Protein AF-A0A0N9E205-F1 (afdb_monomer)

Organism: Bacillus thuringiensis (NCBI:txid1428)

Secondary structure (DSSP, 8-state):
---------------------TTS--HHHHHHHHHHHHHH--SSSHHHHHHHIIIIITT--HHHHHHHHHHHHHHHT-PPPHHHHHHHHHHHHHHHHHHHHHHHHHHHHHHSTT-HHHHHHHHHHHHHHHHHHHHHGGGGS-TT-TTTTHHHHHHHHHHHHHHHHHHHHHHHHHT--HHHHHHHHHHHHHHHHHHHHHHHHHHHHHHHHT--SSHHHHHHHHHHHHHHIIIIIHHHTTGGGG-TTT--S-EE-----EEEE-HHHHT-SS--TT-HHHHHHTSPPS---EEEEEEEEEEEEETTEEEEEEEEEEEEEGGG-S--EEPPPEE---BSEEEEEEE--TT-EEEEEEEEEEE--SS--BTTB-EEEEEEEEEEEEP-SSS-PPPEEES---SEEGGGTS--S-TTS-HHHH-SEEEEEEEEEEPPTT-SEEEEEEEEEEEETTS-SS----TTSEE---GGG-S---TT-------SSS--

Sequence (488 aa):
QCVPYNCLSNPEVEVLGGERIETGYTPIDISLSLTQFLLSEFVPGAGFVLGLVDIIWGIFGPSQWDAFLVQIEQLINQRIEEFARNQAISRLEGLSNLYQIYAESFREWEADPTNPALREEMRIQFNDMNSALTTAIPLFAVQNYQVPLLSVYVQAANLHLSVLRDVSVFGQRWGFDAATINSRYNDLTRLIGNYTDYAVRWYNTGLERVWGPDSRDWVRYNQFRRELTLTVLDIVALFSNYDSRRYPIRTVSQLTREIYTNPVLENFDGSFRGMAQRIEQNIRQPHLMDILNSITIYTDVHRGFNYWSGHQITASPVGFSGPEFAFPLFGNAGNAAPPVLVSLTGLGIFRTLSSPLYRRIILGSGPNNQELFVLDGTEFSFASLTTNLPSTIYRQRGTVDSLDVIPPQDNSVPPRAGFSHRLSHVTMLSQAAGAVYTLRAPTFSWQHRSAEFNNIIPSSQITQIPLTKSTNLGSGTSVVKGPGFTGG

pLDDT: mean 93.36, std 14.45, range [25.53, 98.94]

Radius of gyration: 24.97 Å; Cα contacts (8 Å, |Δi|>4): 881; chains: 1; bounding box: 66×71×73 Å

InterPro domains:
  IPR001178 Pesticidal crystal protein, domain II [PF00555] (251-452)
  IPR005638 Pesticidal crystal protein, domain III [PF03944] (462-488)
  IPR005639 Pesticidal crystal protein, domain I [PF03945] (42-243)
  IPR008979 Galactose-binding-like domain superfamily [SSF49785] (453-488)
  IPR036399 Pesticidal crystal protein, central domain superfamily [G3DSA:2.100.10.10] (258-449)
  IPR036399 Pesticidal crystal protein, central domain superfamily [SSF51096] (248-453)
  IPR036716 Pesticidal crystal protein, N-terminal domain superfamily [G3DSA:1.20.190.10] (21-245)
  IPR036716 Pesticidal crystal protein, N-terminal domain superfamily [SSF56849] (1-243)
  IPR038979 Pesticidal crystal protein [PTHR37003] (65-264)

Mean predicted aligned error: 5.38 Å

Structure (mmCIF, N/CA/C/O backbone):
data_AF-A0A0N9E205-F1
#
_entry.id   AF-A0A0N9E205-F1
#
loop_
_atom_site.group_PDB
_atom_site.id
_atom_site.type_symbol
_atom_site.label_atom_id
_atom_site.label_alt_id
_atom_site.label_comp_id
_atom_site.label_asym_id
_atom_site.label_entity_id
_atom_site.label_seq_id
_atom_site.pdbx_PDB_ins_code
_atom_site.Cartn_x
_atom_site.Cartn_y
_atom_site.Cartn_z
_atom_site.occupancy
_atom_site.B_iso_or_equiv
_atom_site.auth_seq_id
_atom_site.auth_comp_id
_atom_site.auth_asym_id
_atom_site.auth_atom_id
_atom_site.pdbx_PDB_model_num
ATOM 1 N N . GLN A 1 1 ? 36.884 48.817 -12.123 1.00 34.97 1 GLN A N 1
ATOM 2 C CA . GLN A 1 1 ? 36.937 47.463 -12.708 1.00 34.97 1 GLN A CA 1
ATOM 3 C C . GLN A 1 1 ? 35.668 46.746 -12.284 1.00 34.97 1 GLN A C 1
ATOM 5 O O . GLN A 1 1 ? 35.500 46.487 -11.102 1.00 34.97 1 GLN A O 1
ATOM 10 N N . CYS A 1 2 ? 34.735 46.557 -13.215 1.00 25.53 2 CYS A N 1
ATOM 11 C CA . CYS A 1 2 ? 33.495 45.824 -12.973 1.00 25.53 2 CYS A CA 1
ATOM 12 C C . CYS A 1 2 ? 33.778 44.324 -13.089 1.00 25.53 2 CYS A C 1
ATOM 14 O O . CYS A 1 2 ? 34.374 43.906 -14.080 1.00 25.53 2 CYS A O 1
ATOM 16 N N . VAL A 1 3 ? 33.345 43.532 -12.108 1.00 31.11 3 VAL A N 1
ATOM 17 C CA . VAL A 1 3 ? 33.298 42.067 -12.208 1.00 31.11 3 VAL A CA 1
ATOM 18 C C . VAL A 1 3 ? 31.821 41.662 -12.305 1.00 31.11 3 VAL A C 1
ATOM 20 O O . VAL A 1 3 ? 31.031 42.111 -11.472 1.00 31.11 3 VAL A O 1
ATOM 23 N N . PRO A 1 4 ? 31.418 40.893 -13.331 1.00 34.19 4 PRO A N 1
ATOM 24 C CA . PRO A 1 4 ? 30.024 40.558 -13.585 1.00 34.19 4 PRO A CA 1
ATOM 25 C C . PRO A 1 4 ? 29.560 39.325 -12.792 1.00 34.19 4 PRO A C 1
ATOM 27 O O . PRO A 1 4 ? 30.288 38.348 -12.634 1.00 34.19 4 PRO A O 1
ATOM 30 N N . TYR A 1 5 ? 28.302 39.380 -12.351 1.00 29.17 5 TYR A N 1
ATOM 31 C CA . TYR A 1 5 ? 27.464 38.239 -11.978 1.00 29.17 5 TYR A CA 1
ATOM 32 C C . TYR A 1 5 ? 27.373 37.234 -13.140 1.00 29.17 5 TYR A C 1
ATOM 34 O O . TYR A 1 5 ? 26.998 37.642 -14.237 1.00 29.17 5 TYR A O 1
ATOM 42 N N . ASN A 1 6 ? 27.649 35.944 -12.905 1.00 28.11 6 ASN A N 1
ATOM 43 C CA . ASN A 1 6 ? 26.642 34.869 -12.953 1.00 28.11 6 ASN A CA 1
ATOM 44 C C . ASN A 1 6 ? 27.240 33.449 -12.946 1.00 28.11 6 ASN A C 1
ATOM 46 O O . ASN A 1 6 ? 28.212 33.163 -13.635 1.00 28.11 6 ASN A O 1
ATOM 50 N N . CYS A 1 7 ? 26.497 32.577 -12.253 1.00 29.08 7 CYS A N 1
ATOM 51 C CA . CYS A 1 7 ? 26.350 31.133 -12.452 1.00 29.08 7 CYS A CA 1
ATOM 52 C C . CYS A 1 7 ? 27.572 30.246 -12.185 1.00 29.08 7 CYS A C 1
ATOM 54 O O . CYS A 1 7 ? 28.436 30.115 -13.039 1.00 29.08 7 CYS A O 1
ATOM 56 N N . LEU A 1 8 ? 27.551 29.548 -11.042 1.00 29.11 8 LEU A N 1
ATOM 57 C CA . LEU A 1 8 ? 27.780 28.098 -10.911 1.00 29.11 8 LEU A CA 1
ATOM 58 C C . LEU A 1 8 ? 27.634 27.715 -9.427 1.00 29.11 8 LEU A C 1
ATOM 60 O O . LEU A 1 8 ? 28.603 27.549 -8.696 1.00 29.11 8 LEU A O 1
ATOM 64 N N . SER A 1 9 ? 26.391 27.579 -8.985 1.00 27.47 9 SER A N 1
ATOM 65 C CA . SER A 1 9 ? 26.050 26.793 -7.803 1.00 27.47 9 SER A CA 1
ATOM 66 C C . SER A 1 9 ? 24.906 25.881 -8.225 1.00 27.47 9 SER A C 1
ATOM 68 O O . SER A 1 9 ? 23.733 26.233 -8.101 1.00 27.47 9 SER A O 1
ATOM 70 N N . ASN A 1 10 ? 25.254 24.743 -8.824 1.00 26.64 10 ASN A N 1
ATOM 71 C CA . ASN A 1 10 ? 24.362 23.594 -8.763 1.00 26.64 10 ASN A CA 1
ATOM 72 C C . ASN A 1 10 ? 24.201 23.272 -7.272 1.00 26.64 10 ASN A C 1
ATOM 74 O O . ASN A 1 10 ? 25.228 23.064 -6.624 1.00 26.64 10 ASN A O 1
ATOM 78 N N . PRO A 1 11 ? 22.986 23.241 -6.705 1.00 31.17 11 PRO A N 1
ATOM 79 C CA . PRO A 1 11 ? 22.813 22.533 -5.454 1.00 31.17 11 PRO A CA 1
ATOM 80 C C . PRO A 1 11 ? 23.141 21.068 -5.746 1.00 31.17 11 PRO A C 1
ATOM 82 O O . PRO A 1 11 ? 22.580 20.469 -6.669 1.00 31.17 11 PRO A O 1
ATOM 85 N N . GLU A 1 12 ? 24.116 20.531 -5.019 1.00 26.77 12 GLU A N 1
ATOM 86 C CA . GLU A 1 12 ? 24.306 19.093 -4.906 1.00 26.77 12 GLU A CA 1
ATOM 87 C C . GLU A 1 12 ? 22.950 18.503 -4.521 1.00 26.77 12 GLU A C 1
ATOM 89 O O . GLU A 1 12 ? 22.393 18.807 -3.469 1.00 26.77 12 GLU A O 1
ATOM 94 N N . VAL A 1 13 ? 22.360 17.734 -5.433 1.00 32.91 13 VAL A N 1
ATOM 95 C CA . VAL A 1 13 ? 21.225 16.890 -5.089 1.00 32.91 13 VAL A CA 1
ATOM 96 C C . VAL A 1 13 ? 21.838 15.733 -4.323 1.00 32.91 13 VAL A C 1
ATOM 98 O O . VAL A 1 13 ? 22.383 14.810 -4.928 1.00 32.91 13 VAL A O 1
ATOM 101 N N . GLU A 1 14 ? 21.815 15.842 -2.996 1.00 28.38 14 GLU A N 1
ATOM 102 C CA . GLU A 1 14 ? 22.017 14.708 -2.108 1.00 28.38 14 GLU A CA 1
ATOM 103 C C . GLU A 1 14 ? 21.134 13.556 -2.584 1.00 28.38 14 GLU A C 1
ATOM 105 O O . GLU A 1 14 ? 19.949 13.716 -2.892 1.00 28.38 14 GLU A O 1
ATOM 110 N N . VAL A 1 15 ? 21.752 12.386 -2.685 1.00 31.98 15 VAL A N 1
ATOM 111 C CA . VAL A 1 15 ? 21.055 11.123 -2.878 1.00 31.98 15 VAL A CA 1
ATOM 112 C C . VAL A 1 15 ? 20.024 11.010 -1.754 1.00 31.98 15 VAL A C 1
ATOM 114 O O . VAL A 1 15 ? 20.387 10.975 -0.581 1.00 31.98 15 VAL A O 1
ATOM 117 N N . LEU A 1 16 ? 18.745 11.019 -2.136 1.00 39.12 16 LEU A N 1
ATOM 118 C CA . LEU A 1 16 ? 17.570 11.030 -1.265 1.00 39.12 16 LEU A CA 1
ATOM 119 C C . LEU A 1 16 ? 17.478 9.728 -0.452 1.00 39.12 16 LEU A C 1
ATOM 121 O O . LEU A 1 16 ? 16.734 8.813 -0.796 1.00 39.12 16 LEU A O 1
ATOM 125 N N . GLY A 1 17 ? 18.248 9.639 0.628 1.00 34.12 17 GLY A N 1
ATOM 126 C CA . GLY A 1 17 ? 17.912 8.791 1.761 1.00 34.12 17 GLY A CA 1
ATOM 127 C C . GLY A 1 17 ? 16.937 9.569 2.631 1.00 34.12 17 GLY A C 1
ATOM 128 O O . GLY A 1 17 ? 17.306 10.622 3.143 1.00 34.12 17 GLY A O 1
ATOM 129 N N . GLY A 1 18 ? 15.700 9.087 2.776 1.00 39.34 18 GLY A N 1
ATOM 130 C CA . GLY A 1 18 ? 14.762 9.671 3.736 1.00 39.34 18 GLY A CA 1
ATOM 131 C C . GLY A 1 18 ? 15.433 9.786 5.106 1.00 39.34 18 GLY A C 1
ATOM 132 O O . GLY A 1 18 ? 16.176 8.881 5.503 1.00 39.34 18 GLY A O 1
ATOM 133 N N . GLU A 1 19 ? 15.224 10.908 5.798 1.00 36.88 19 GLU A N 1
ATOM 134 C CA . GLU A 1 19 ? 15.760 11.104 7.145 1.00 36.88 19 GLU A CA 1
ATOM 135 C C . GLU A 1 19 ? 15.338 9.917 8.018 1.00 36.88 19 GLU A C 1
ATOM 137 O O . GLU A 1 19 ? 14.154 9.662 8.251 1.00 36.88 19 GLU A O 1
ATOM 142 N N . ARG A 1 20 ? 16.328 9.121 8.433 1.00 36.41 20 ARG A N 1
ATOM 143 C CA . ARG A 1 20 ? 16.101 7.979 9.312 1.00 36.41 20 ARG A CA 1
ATOM 144 C C . ARG A 1 20 ? 15.745 8.531 10.685 1.00 36.41 20 ARG A C 1
ATOM 146 O O . ARG A 1 20 ? 16.514 9.301 11.255 1.00 36.41 20 ARG A O 1
ATOM 153 N N . ILE A 1 21 ? 14.602 8.107 11.214 1.00 45.31 21 ILE A N 1
ATOM 154 C CA . ILE A 1 21 ? 14.213 8.354 12.605 1.00 45.31 21 ILE A CA 1
ATOM 155 C C . ILE A 1 21 ? 15.327 7.803 13.517 1.00 45.31 21 ILE A C 1
ATOM 157 O O . ILE A 1 21 ? 16.029 6.873 13.126 1.00 45.31 21 ILE A O 1
ATOM 161 N N . GLU A 1 22 ? 15.487 8.318 14.741 1.00 37.09 22 GLU A N 1
ATOM 162 C CA . GLU A 1 22 ? 16.481 7.848 15.734 1.00 37.09 22 GLU A CA 1
ATOM 163 C C . GLU A 1 22 ? 16.470 6.317 15.978 1.00 37.09 22 GLU A C 1
ATOM 165 O O . GLU A 1 22 ? 17.446 5.758 16.474 1.00 37.09 22 GLU A O 1
ATOM 170 N N . THR A 1 23 ? 15.399 5.618 15.580 1.00 45.53 23 THR A N 1
ATOM 171 C CA . THR A 1 23 ? 15.237 4.153 15.624 1.00 45.53 23 THR A CA 1
ATOM 172 C C . THR A 1 23 ? 15.766 3.404 14.390 1.00 45.53 23 THR A C 1
ATOM 174 O O . THR A 1 23 ? 15.797 2.176 14.391 1.00 45.53 23 THR A O 1
ATOM 177 N N . GLY A 1 24 ? 16.175 4.107 13.330 1.00 60.88 24 GLY A N 1
ATOM 178 C CA . GLY A 1 24 ? 16.605 3.539 12.048 1.00 60.88 24 GLY A CA 1
ATOM 179 C C . GLY A 1 24 ? 15.472 3.170 11.079 1.00 60.88 24 GLY A C 1
ATOM 180 O O . GLY A 1 24 ? 15.776 2.757 9.962 1.00 60.88 24 GLY A O 1
ATOM 181 N N . TYR A 1 25 ? 14.202 3.341 11.472 1.00 76.50 25 TYR A N 1
ATOM 182 C CA . TYR A 1 25 ? 13.019 3.055 10.648 1.00 76.50 25 TYR A CA 1
ATOM 183 C C . TYR A 1 25 ? 12.461 4.313 9.972 1.00 76.50 25 TYR A C 1
ATOM 185 O O . TYR A 1 25 ? 12.566 5.419 10.499 1.00 76.50 25 TYR A O 1
ATOM 193 N N . THR A 1 26 ? 11.842 4.140 8.808 1.00 87.56 26 THR A N 1
ATOM 194 C CA . THR A 1 26 ? 11.134 5.194 8.069 1.00 87.56 26 THR A CA 1
ATOM 195 C C . THR A 1 26 ? 9.620 5.113 8.316 1.00 87.56 26 THR A C 1
ATOM 197 O O . THR A 1 26 ? 9.119 4.077 8.771 1.00 87.56 26 THR A O 1
ATOM 200 N N . PRO A 1 27 ? 8.835 6.150 7.971 1.00 92.12 27 PRO A N 1
ATOM 201 C CA . PRO A 1 27 ? 7.375 6.054 8.034 1.00 92.12 27 PRO A CA 1
ATOM 202 C C . PRO A 1 27 ? 6.787 4.949 7.138 1.00 92.12 27 PRO A C 1
ATOM 204 O O . PRO A 1 27 ? 5.685 4.466 7.409 1.00 92.12 27 PRO A O 1
ATOM 207 N N . ILE A 1 28 ? 7.517 4.500 6.107 1.00 95.00 28 ILE A N 1
ATOM 208 C CA . ILE A 1 28 ? 7.136 3.352 5.269 1.00 95.00 28 ILE A CA 1
ATOM 209 C C . ILE A 1 28 ? 7.185 2.054 6.077 1.00 95.00 28 ILE A C 1
ATOM 211 O O . ILE A 1 28 ? 6.212 1.301 6.056 1.00 95.00 28 ILE A O 1
ATOM 215 N N . ASP A 1 29 ? 8.276 1.806 6.810 1.00 93.81 29 ASP A N 1
ATOM 216 C CA . ASP A 1 29 ? 8.434 0.610 7.654 1.00 93.81 29 ASP A CA 1
ATOM 217 C C . ASP A 1 29 ? 7.313 0.524 8.693 1.00 93.81 29 ASP A C 1
ATOM 219 O O . ASP A 1 29 ? 6.655 -0.504 8.861 1.00 93.81 29 ASP A O 1
ATOM 223 N N . ILE A 1 30 ? 7.054 1.658 9.343 1.00 93.62 30 ILE A N 1
ATOM 224 C CA . ILE A 1 30 ? 5.986 1.820 10.324 1.00 93.62 30 ILE A CA 1
ATOM 225 C C . ILE A 1 30 ? 4.619 1.519 9.697 1.00 93.62 30 ILE A C 1
ATOM 227 O O . ILE A 1 30 ? 3.827 0.757 10.253 1.00 93.62 30 ILE A O 1
ATOM 231 N N . SER A 1 31 ? 4.330 2.103 8.531 1.00 97.31 31 SER A N 1
ATOM 232 C CA . SER A 1 31 ? 3.025 1.950 7.878 1.00 97.31 31 SER A CA 1
ATOM 233 C C . SER A 1 31 ? 2.801 0.531 7.355 1.00 97.31 31 SER A C 1
ATOM 235 O O . SER A 1 31 ? 1.675 0.037 7.397 1.00 97.31 31 SER A O 1
ATOM 237 N N . LEU A 1 32 ? 3.857 -0.161 6.919 1.00 98.31 32 LEU A N 1
ATOM 238 C CA . LEU A 1 32 ? 3.796 -1.573 6.540 1.00 98.31 32 LEU A CA 1
ATOM 239 C C . LEU A 1 32 ? 3.544 -2.488 7.742 1.00 98.31 32 LEU A C 1
ATOM 241 O O . LEU A 1 32 ? 2.724 -3.399 7.634 1.00 98.31 32 LEU A O 1
ATOM 245 N N . SER A 1 33 ? 4.179 -2.220 8.887 1.00 97.50 33 SER A N 1
ATOM 246 C CA . SER A 1 33 ? 3.902 -2.931 10.145 1.00 97.50 33 SER A CA 1
ATOM 247 C C . SER A 1 33 ? 2.455 -2.714 10.606 1.00 97.50 33 SER A C 1
ATOM 249 O O . SER A 1 33 ? 1.731 -3.672 10.891 1.00 97.50 33 SER A O 1
ATOM 251 N N . LEU A 1 34 ? 1.970 -1.466 10.562 1.00 98.25 34 LEU A N 1
ATOM 252 C CA . LEU A 1 34 ? 0.566 -1.154 10.838 1.00 98.25 34 LEU A CA 1
ATOM 253 C C . LEU A 1 34 ? -0.372 -1.872 9.860 1.00 98.25 34 LEU A C 1
ATOM 255 O O . LEU A 1 34 ? -1.372 -2.446 10.276 1.00 98.25 34 LEU A O 1
ATOM 259 N N . THR A 1 35 ? -0.052 -1.883 8.568 1.00 98.75 35 THR A N 1
ATOM 260 C CA . THR A 1 35 ? -0.854 -2.572 7.547 1.00 98.75 35 THR A CA 1
ATOM 261 C C . THR A 1 35 ? -0.899 -4.078 7.802 1.00 98.75 35 THR A C 1
ATOM 263 O O . THR A 1 35 ? -1.972 -4.674 7.716 1.00 98.75 35 THR A O 1
ATOM 266 N N . GLN A 1 36 ? 0.220 -4.703 8.183 1.00 98.62 36 GLN A N 1
ATOM 267 C CA . GLN A 1 36 ? 0.246 -6.103 8.612 1.00 98.62 36 GLN A CA 1
ATOM 268 C C . GLN A 1 36 ? -0.704 -6.339 9.789 1.00 98.62 36 GLN A C 1
ATOM 270 O O . GLN A 1 36 ? -1.536 -7.245 9.717 1.00 98.62 36 GLN A O 1
ATOM 275 N N . PHE A 1 37 ? -0.610 -5.515 10.832 1.00 98.62 37 PHE A N 1
ATOM 276 C CA . PHE A 1 37 ? -1.464 -5.612 12.012 1.00 98.62 37 PHE A CA 1
ATOM 277 C C . PHE A 1 37 ? -2.947 -5.437 11.670 1.00 98.62 37 PHE A C 1
ATOM 279 O O . PHE A 1 37 ? -3.776 -6.248 12.072 1.00 98.62 37 PHE A O 1
ATOM 286 N N . LEU A 1 38 ? -3.298 -4.434 10.863 1.00 98.62 38 LEU A N 1
ATOM 287 C CA . LEU A 1 38 ? -4.675 -4.212 10.426 1.00 98.62 38 LEU A CA 1
ATOM 288 C C . LEU A 1 38 ? -5.183 -5.335 9.506 1.00 98.62 38 LEU A C 1
ATOM 290 O O . LEU A 1 38 ? -6.377 -5.588 9.461 1.00 98.62 38 LEU A O 1
ATOM 294 N N . LEU A 1 39 ? -4.327 -6.039 8.769 1.00 98.25 39 LEU A N 1
ATOM 295 C CA . LEU A 1 39 ? -4.759 -7.173 7.946 1.00 98.25 39 LEU A CA 1
ATOM 296 C C . LEU A 1 39 ? -4.943 -8.461 8.760 1.00 98.25 39 LEU A C 1
ATOM 298 O O . LEU A 1 39 ? -5.777 -9.291 8.389 1.00 98.25 39 LEU A O 1
ATOM 302 N N . SER A 1 40 ? -4.178 -8.651 9.841 1.00 96.12 40 SER A N 1
ATOM 303 C CA . SER A 1 40 ? -4.215 -9.881 10.638 1.00 96.12 40 SER A CA 1
ATOM 304 C C . SER A 1 40 ? -5.047 -9.771 11.915 1.00 96.12 40 SER A C 1
ATOM 306 O O . SER A 1 40 ? -5.682 -10.749 12.287 1.00 96.12 40 SER A O 1
ATOM 308 N N . GLU A 1 41 ? -5.132 -8.615 12.562 1.00 97.06 41 GLU A N 1
ATOM 309 C CA . GLU A 1 41 ? -5.752 -8.466 13.886 1.00 97.06 41 GLU A CA 1
ATOM 310 C C . GLU A 1 41 ? -6.991 -7.560 13.878 1.00 97.06 41 GLU A C 1
ATOM 312 O O . GLU A 1 41 ? -7.355 -7.007 14.911 1.00 97.06 41 GLU A O 1
ATOM 317 N N . PHE A 1 42 ? -7.686 -7.402 12.741 1.00 97.81 42 PHE A N 1
ATOM 318 C CA . PHE A 1 42 ? -8.875 -6.538 12.637 1.00 97.81 42 PHE A CA 1
ATOM 319 C C . PHE A 1 42 ? -10.108 -7.115 13.359 1.00 97.81 42 PHE A C 1
ATOM 321 O O . PHE A 1 42 ? -11.069 -7.586 12.745 1.00 97.81 42 PHE A O 1
ATOM 328 N N . VAL A 1 43 ? -10.083 -7.083 14.687 1.00 96.19 43 VAL A N 1
ATOM 329 C CA . VAL A 1 43 ? -11.154 -7.518 15.585 1.00 96.19 43 VAL A CA 1
ATOM 330 C C . VAL A 1 43 ? -11.254 -6.539 16.765 1.00 96.19 43 VAL A C 1
ATOM 332 O O . VAL A 1 43 ? -10.224 -6.067 17.236 1.00 96.19 43 VAL A O 1
ATOM 335 N N . PRO A 1 44 ? -12.455 -6.170 17.247 1.00 95.94 44 PRO A N 1
ATOM 336 C CA . PRO A 1 44 ? -12.582 -5.302 18.421 1.00 95.94 44 PRO A CA 1
ATOM 337 C C . PRO A 1 44 ? -12.067 -5.975 19.704 1.00 95.94 44 PRO A C 1
ATOM 339 O O . PRO A 1 44 ? -12.379 -7.141 19.946 1.00 95.94 44 PRO A O 1
ATOM 342 N N . GLY A 1 45 ? -11.355 -5.229 20.553 1.00 95.00 45 GLY A N 1
ATOM 343 C CA . GLY A 1 45 ? -10.864 -5.688 21.862 1.00 95.00 45 GLY A CA 1
ATOM 344 C C . GLY A 1 45 ? -9.548 -5.018 22.261 1.00 95.00 45 GLY A C 1
ATOM 345 O O . GLY A 1 45 ? -8.951 -4.310 21.444 1.00 95.00 45 GLY A O 1
ATOM 346 N N . ALA A 1 46 ? -9.067 -5.260 23.487 1.00 93.75 46 ALA A N 1
ATOM 347 C CA . ALA A 1 46 ? -7.853 -4.592 23.977 1.00 93.75 46 ALA A CA 1
ATOM 348 C C . ALA A 1 46 ? -6.615 -4.898 23.123 1.00 93.75 46 ALA A C 1
ATOM 350 O O . ALA A 1 46 ? -5.773 -4.025 22.947 1.00 93.75 46 ALA A O 1
ATOM 351 N N . GLY A 1 47 ? -6.523 -6.091 22.522 1.00 95.88 47 GLY A N 1
ATOM 352 C CA . GLY A 1 47 ? -5.430 -6.425 21.600 1.00 95.88 47 GLY A CA 1
ATOM 353 C C . GLY A 1 47 ? -5.321 -5.457 20.413 1.00 95.88 47 GLY A C 1
ATOM 354 O O . GLY A 1 47 ? -4.215 -5.078 20.038 1.00 95.88 47 GLY A O 1
ATOM 355 N N . PHE A 1 48 ? -6.455 -4.989 19.871 1.00 97.50 48 PHE A N 1
ATOM 356 C CA . PHE A 1 48 ? -6.460 -3.990 18.797 1.00 97.50 48 PHE A CA 1
ATOM 357 C C . PHE A 1 48 ? -5.985 -2.624 19.302 1.00 97.50 48 PHE A C 1
ATOM 359 O O . PHE A 1 48 ? -5.124 -1.989 18.695 1.00 97.50 48 PHE A O 1
ATOM 366 N N . VAL A 1 49 ? -6.535 -2.199 20.442 1.00 97.62 49 VAL A N 1
ATOM 367 C CA . VAL A 1 49 ? -6.247 -0.905 21.071 1.00 97.62 49 VAL A CA 1
ATOM 368 C C . VAL A 1 49 ? -4.762 -0.785 21.425 1.00 97.62 49 VAL A C 1
ATOM 370 O O . VAL A 1 49 ? -4.125 0.201 21.051 1.00 97.62 49 VAL A O 1
ATOM 373 N N . LEU A 1 50 ? -4.207 -1.811 22.075 1.00 96.38 50 LEU A N 1
ATOM 374 C CA . LEU A 1 50 ? -2.804 -1.880 22.486 1.00 96.38 50 LEU A CA 1
ATOM 375 C C . LEU A 1 50 ? -1.858 -2.003 21.287 1.00 96.38 50 LEU A C 1
ATOM 377 O O . LEU A 1 50 ? -0.843 -1.321 21.257 1.00 96.38 50 LEU A O 1
ATOM 381 N N . GLY A 1 51 ? -2.213 -2.763 20.246 1.00 96.25 51 GLY A N 1
ATOM 382 C CA . GLY A 1 51 ? -1.370 -2.838 19.049 1.00 96.25 51 GLY A CA 1
ATOM 383 C C . GLY A 1 51 ? -1.208 -1.489 18.334 1.00 96.25 51 GLY A C 1
ATOM 384 O O . GLY A 1 51 ? -0.132 -1.187 17.823 1.00 96.25 51 GLY A O 1
ATOM 385 N N . LEU A 1 52 ? -2.227 -0.617 18.356 1.00 96.62 52 LEU A N 1
ATOM 386 C CA . LEU A 1 52 ? -2.084 0.756 17.848 1.00 96.62 52 LEU A CA 1
ATOM 387 C C . LEU A 1 52 ? -1.142 1.616 18.708 1.00 96.62 52 LEU A C 1
ATOM 389 O O . LEU A 1 52 ? -0.475 2.504 18.171 1.00 96.62 52 LEU A O 1
ATOM 393 N N . VAL A 1 53 ? -1.073 1.366 20.018 1.00 94.75 53 VAL A N 1
ATOM 394 C CA . VAL A 1 53 ? -0.085 1.994 20.910 1.00 94.75 53 VAL A CA 1
ATOM 395 C C . VAL A 1 53 ? 1.315 1.488 20.560 1.00 94.75 53 VAL A C 1
ATOM 397 O O . VAL A 1 53 ? 2.199 2.298 20.290 1.00 94.75 53 VAL A O 1
ATOM 400 N N . ASP A 1 54 ? 1.498 0.173 20.468 1.00 92.81 54 ASP A N 1
ATOM 401 C CA . ASP A 1 54 ? 2.807 -0.452 20.250 1.00 92.81 54 ASP A CA 1
ATOM 402 C C . ASP A 1 54 ? 3.437 -0.086 18.894 1.00 92.81 54 ASP A C 1
ATOM 404 O O . ASP A 1 54 ? 4.658 0.024 18.789 1.00 92.81 54 ASP A O 1
ATOM 408 N N . ILE A 1 55 ? 2.618 0.117 17.855 1.00 92.31 55 ILE A N 1
ATOM 409 C CA . ILE A 1 55 ? 3.101 0.405 16.493 1.00 92.31 55 ILE A CA 1
ATOM 410 C C . ILE A 1 55 ? 3.236 1.913 16.227 1.00 92.31 55 ILE A C 1
ATOM 412 O O . ILE A 1 55 ? 4.143 2.316 15.49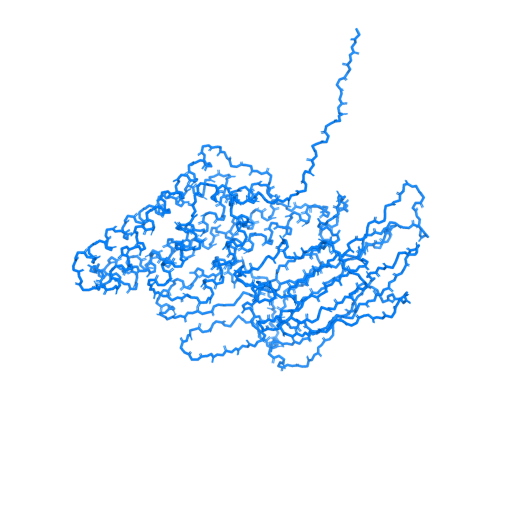9 1.00 92.31 55 ILE A O 1
ATOM 416 N N . ILE A 1 56 ? 2.335 2.742 16.771 1.00 91.94 56 ILE A N 1
ATOM 417 C CA . ILE A 1 56 ? 2.245 4.178 16.450 1.00 91.94 56 ILE A CA 1
ATOM 418 C C . ILE A 1 56 ? 2.241 5.033 17.723 1.00 91.94 56 ILE A C 1
ATOM 420 O O . ILE A 1 56 ? 3.180 5.771 18.002 1.00 91.94 56 ILE A O 1
ATOM 424 N N . TRP A 1 57 ? 1.169 4.967 18.512 1.00 92.81 57 TRP A N 1
ATOM 425 C CA . TRP A 1 57 ? 0.794 6.057 19.426 1.00 92.81 57 TRP A CA 1
ATOM 426 C C . TRP A 1 57 ? 1.466 6.019 20.809 1.00 92.81 57 TRP A C 1
ATOM 428 O O . TRP A 1 57 ? 1.357 6.976 21.573 1.00 92.81 57 TRP A O 1
ATOM 438 N N . GLY A 1 58 ? 2.143 4.923 21.150 1.00 83.44 58 GLY A N 1
ATOM 439 C CA . GLY A 1 58 ? 2.871 4.734 22.410 1.00 83.44 58 GLY A CA 1
ATOM 440 C C . GLY A 1 58 ? 4.370 4.967 22.313 1.00 83.44 58 GLY A C 1
ATOM 441 O O . GLY A 1 58 ? 5.033 5.157 23.328 1.00 83.44 58 GLY A O 1
ATOM 442 N N . ILE A 1 59 ? 4.903 4.948 21.095 1.00 73.00 59 ILE A N 1
ATOM 443 C CA . ILE A 1 59 ? 6.342 5.016 20.844 1.00 73.00 59 ILE A CA 1
ATOM 444 C C . ILE A 1 59 ? 6.755 6.287 20.102 1.00 73.00 59 ILE A C 1
ATOM 446 O O . ILE A 1 59 ? 7.950 6.457 19.865 1.00 73.00 59 ILE A O 1
ATOM 450 N N . PHE A 1 60 ? 5.802 7.148 19.705 1.00 73.00 60 PHE A N 1
ATOM 451 C CA . PHE A 1 60 ? 6.075 8.305 18.847 1.00 73.00 60 PHE A CA 1
ATOM 452 C C . PHE A 1 60 ? 6.308 9.598 19.624 1.00 73.00 60 PHE A C 1
ATOM 454 O O . PHE A 1 60 ? 5.387 10.174 20.199 1.00 73.00 60 PHE A O 1
ATOM 461 N N . GLY A 1 61 ? 7.553 10.073 19.586 1.00 69.62 61 GLY A N 1
ATOM 462 C CA . GLY A 1 61 ? 7.941 11.426 19.967 1.00 69.62 61 GLY A CA 1
ATOM 463 C C . GLY A 1 61 ? 7.849 12.422 18.799 1.00 69.62 61 GLY A C 1
ATOM 464 O O . GLY A 1 61 ? 7.520 12.041 17.670 1.00 69.62 61 GLY A O 1
ATOM 465 N N . PRO A 1 62 ? 8.197 13.702 19.035 1.00 74.94 62 PRO A N 1
ATOM 466 C CA . PRO A 1 62 ? 8.182 14.742 18.003 1.00 74.94 62 PRO A CA 1
ATOM 467 C C . PRO A 1 62 ? 8.993 14.364 16.754 1.00 74.94 62 PRO A C 1
ATOM 469 O O . PRO A 1 62 ? 8.560 14.632 15.638 1.00 74.94 62 PRO A O 1
ATOM 472 N N . SER A 1 63 ? 10.135 13.690 16.932 1.00 75.38 63 SER A N 1
ATOM 473 C CA . SER A 1 63 ? 11.034 13.269 15.847 1.00 75.38 63 SER A CA 1
ATOM 474 C C . SER A 1 63 ? 10.406 12.252 14.887 1.00 75.38 63 SER A C 1
ATOM 476 O O . SER A 1 63 ? 10.682 12.289 13.690 1.00 75.38 63 SER A O 1
ATOM 478 N N . GLN A 1 64 ? 9.525 11.369 15.368 1.00 82.94 64 GLN A N 1
ATOM 479 C CA . GLN A 1 64 ? 8.805 10.429 14.501 1.00 82.94 64 GLN A CA 1
ATOM 480 C C . GLN A 1 64 ? 7.755 11.144 13.659 1.00 82.94 64 GLN A C 1
ATOM 482 O O . GLN A 1 64 ? 7.693 10.925 12.451 1.00 82.94 64 GLN A O 1
ATOM 487 N N . TRP A 1 65 ? 6.964 12.033 14.262 1.00 88.06 65 TRP A N 1
ATOM 488 C CA . TRP A 1 65 ? 5.982 12.823 13.515 1.00 88.06 65 TRP A CA 1
ATOM 489 C C . TRP A 1 65 ? 6.647 13.754 12.503 1.00 88.06 65 TRP A C 1
ATOM 491 O O . TRP A 1 65 ? 6.142 13.895 11.393 1.00 88.06 65 TRP A O 1
ATOM 501 N N . ASP A 1 66 ? 7.801 14.320 12.854 1.00 89.25 66 ASP A N 1
ATOM 502 C CA . ASP A 1 66 ? 8.636 15.105 11.949 1.00 89.25 66 ASP A CA 1
ATOM 503 C C . ASP A 1 66 ? 9.002 14.312 10.684 1.00 89.25 66 ASP A C 1
ATOM 505 O O . ASP A 1 66 ? 8.717 14.764 9.574 1.00 89.25 66 ASP A O 1
ATOM 509 N N . ALA A 1 67 ? 9.493 13.078 10.842 1.00 88.81 67 ALA A N 1
ATOM 510 C CA . ALA A 1 67 ? 9.871 12.219 9.722 1.00 88.81 67 ALA A CA 1
ATOM 511 C C . ALA A 1 67 ? 8.698 11.883 8.781 1.00 88.81 67 ALA A C 1
ATOM 513 O O . ALA A 1 67 ? 8.881 11.826 7.563 1.00 88.81 67 ALA A O 1
ATOM 514 N N . PHE A 1 68 ? 7.479 11.710 9.314 1.00 90.44 68 PHE A N 1
ATOM 515 C CA . PHE A 1 68 ? 6.270 11.530 8.495 1.00 90.44 68 PHE A CA 1
ATOM 516 C C . PHE A 1 68 ? 5.986 12.737 7.593 1.00 90.44 68 PHE A C 1
ATOM 518 O O . PHE A 1 68 ? 5.521 12.556 6.464 1.00 90.44 68 PHE A O 1
ATOM 525 N N . LEU A 1 69 ? 6.254 13.953 8.081 1.00 92.62 69 LEU A N 1
ATOM 526 C CA . LEU A 1 69 ? 6.095 15.179 7.300 1.00 92.62 69 LEU A CA 1
ATOM 527 C C . LEU A 1 69 ? 7.231 15.318 6.284 1.00 92.62 69 LEU A C 1
ATOM 529 O O . LEU A 1 69 ? 6.960 15.492 5.096 1.00 92.62 69 LEU A O 1
ATOM 533 N N . VAL A 1 70 ? 8.484 15.164 6.729 1.00 91.75 70 VAL A N 1
ATOM 534 C CA . VAL A 1 70 ? 9.684 15.306 5.888 1.00 91.75 70 VAL A CA 1
ATOM 535 C C . VAL A 1 70 ? 9.622 14.394 4.668 1.00 91.75 70 VAL A C 1
ATOM 537 O O . VAL A 1 70 ? 9.908 14.850 3.560 1.00 91.75 70 VAL A O 1
ATOM 540 N N . GLN A 1 71 ? 9.188 13.141 4.843 1.00 91.56 71 GLN A N 1
ATOM 541 C CA . GLN A 1 71 ? 9.091 12.182 3.745 1.00 91.56 71 GLN A CA 1
ATOM 542 C C . GLN A 1 71 ? 8.255 12.726 2.574 1.00 91.56 71 GLN A C 1
ATOM 544 O O . GLN A 1 71 ? 8.675 12.648 1.418 1.00 91.56 71 GLN A O 1
ATOM 549 N N . ILE A 1 72 ? 7.089 13.319 2.854 1.00 92.50 72 ILE A N 1
ATOM 550 C CA . ILE A 1 72 ? 6.241 13.870 1.793 1.00 92.50 72 ILE A CA 1
ATOM 551 C C . ILE A 1 72 ? 6.751 15.247 1.357 1.00 92.50 72 ILE A C 1
ATOM 553 O O . ILE A 1 72 ? 6.799 15.500 0.155 1.00 92.50 72 ILE A O 1
ATOM 557 N N . GLU A 1 73 ? 7.163 16.120 2.286 1.00 91.12 73 GLU A N 1
ATOM 558 C CA . GLU A 1 73 ? 7.688 17.467 1.998 1.00 91.12 73 GLU A CA 1
ATOM 559 C C . GLU A 1 73 ? 8.843 17.431 0.986 1.00 91.12 73 GLU A C 1
ATOM 561 O O . GLU A 1 73 ? 8.833 18.197 0.015 1.00 91.12 73 GLU A O 1
ATOM 566 N N . GLN A 1 74 ? 9.801 16.517 1.177 1.00 88.69 74 GLN A N 1
ATOM 567 C CA . GLN A 1 74 ? 10.916 16.289 0.254 1.00 88.69 74 GLN A CA 1
ATOM 568 C C . GLN A 1 74 ? 10.416 15.763 -1.091 1.00 88.69 74 GLN A C 1
ATOM 570 O O . GLN A 1 74 ? 10.804 16.260 -2.146 1.00 88.69 74 GLN A O 1
ATOM 575 N N . LEU A 1 75 ? 9.487 14.807 -1.083 1.00 88.06 75 LEU A N 1
ATOM 576 C CA . LEU A 1 75 ? 8.982 14.206 -2.310 1.00 88.06 75 LEU A CA 1
ATOM 577 C C . LEU A 1 75 ? 8.206 15.198 -3.181 1.00 88.06 75 LEU A C 1
ATOM 579 O O . LEU A 1 75 ? 8.304 15.140 -4.406 1.00 88.06 75 LEU A O 1
ATOM 583 N N . ILE A 1 76 ? 7.496 16.163 -2.591 1.00 90.94 76 ILE A N 1
ATOM 584 C CA . ILE A 1 76 ? 6.767 17.213 -3.325 1.00 90.94 76 ILE A CA 1
ATOM 585 C C . ILE A 1 76 ? 7.516 18.554 -3.403 1.00 90.94 76 ILE A C 1
ATOM 587 O O . ILE A 1 76 ? 7.058 19.456 -4.102 1.00 90.94 76 ILE A O 1
ATOM 591 N N . ASN A 1 77 ? 8.727 18.656 -2.838 1.00 91.75 77 ASN A N 1
ATOM 592 C CA . ASN A 1 77 ? 9.526 19.889 -2.759 1.00 91.75 77 ASN A CA 1
ATOM 593 C C . ASN A 1 77 ? 8.711 21.070 -2.203 1.00 91.75 77 ASN A C 1
ATOM 595 O O . ASN A 1 77 ? 8.794 22.192 -2.704 1.00 91.75 77 ASN A O 1
ATOM 599 N N . GLN A 1 78 ? 7.883 20.807 -1.193 1.00 91.44 78 GLN A N 1
ATOM 600 C CA . GLN A 1 78 ? 7.031 21.809 -0.563 1.00 91.44 78 GLN A CA 1
ATOM 601 C C . GLN A 1 78 ? 7.010 21.561 0.941 1.00 91.44 78 GLN A C 1
ATOM 603 O O . GLN A 1 78 ? 6.339 20.649 1.419 1.00 91.44 78 GLN A O 1
ATOM 608 N N . ARG A 1 79 ? 7.724 22.413 1.677 1.00 93.25 79 ARG A N 1
ATOM 609 C CA . ARG A 1 79 ? 7.701 22.421 3.138 1.00 93.25 79 ARG A CA 1
ATOM 610 C C . ARG A 1 79 ? 6.405 23.053 3.645 1.00 93.25 79 ARG A C 1
ATOM 612 O O . ARG A 1 79 ? 5.931 24.039 3.077 1.00 93.25 79 ARG A O 1
ATOM 619 N N . ILE A 1 80 ? 5.849 22.490 4.708 1.00 92.75 80 ILE A N 1
ATOM 620 C CA . ILE A 1 80 ? 4.725 23.044 5.454 1.00 92.75 80 ILE A CA 1
ATOM 621 C C . ILE A 1 80 ? 5.182 24.335 6.137 1.00 92.75 80 ILE A C 1
ATOM 623 O O . ILE A 1 80 ? 6.313 24.441 6.615 1.00 92.75 80 ILE A O 1
ATOM 627 N N . GLU A 1 81 ? 4.301 25.333 6.173 1.00 95.50 81 GLU A N 1
ATOM 628 C CA . GLU A 1 81 ? 4.553 26.570 6.913 1.00 95.50 81 GLU A CA 1
ATOM 629 C C . GLU A 1 81 ? 4.839 26.269 8.393 1.00 95.50 81 GLU A C 1
ATOM 631 O O . GLU A 1 81 ? 4.210 25.399 8.991 1.00 95.50 81 GLU A O 1
ATOM 636 N N . GLU A 1 82 ? 5.825 26.954 8.971 1.00 94.19 82 GLU A N 1
ATOM 637 C CA . GLU A 1 82 ? 6.437 26.568 10.245 1.00 94.19 82 GLU A CA 1
ATOM 638 C C . GLU A 1 82 ? 5.441 26.540 11.413 1.00 94.19 82 GLU A C 1
ATOM 640 O O . GLU A 1 82 ? 5.450 25.593 12.203 1.00 94.19 82 GLU A O 1
ATOM 645 N N . PHE A 1 83 ? 4.537 27.520 11.504 1.00 94.88 83 PHE A N 1
ATOM 646 C CA . PHE A 1 83 ? 3.496 27.531 12.528 1.00 94.88 83 PHE A CA 1
ATOM 647 C C . PHE A 1 83 ? 2.527 26.356 12.359 1.00 94.88 83 PHE A C 1
ATOM 649 O O . PHE A 1 83 ? 2.283 25.629 13.325 1.00 94.88 83 PHE A O 1
ATOM 656 N N . ALA A 1 84 ? 2.017 26.118 11.147 1.00 95.50 84 ALA A N 1
ATOM 657 C CA . ALA A 1 84 ? 1.144 24.980 10.859 1.00 95.50 84 ALA A CA 1
ATOM 658 C C . ALA A 1 84 ? 1.837 23.632 11.128 1.00 95.50 84 ALA A C 1
ATOM 660 O O . ALA A 1 84 ? 1.225 22.721 11.687 1.00 95.50 84 ALA A O 1
ATOM 661 N N . ARG A 1 85 ? 3.124 23.517 10.786 1.00 95.94 85 ARG A N 1
ATOM 662 C CA . ARG A 1 85 ? 3.942 22.316 10.999 1.00 95.94 85 ARG A CA 1
ATOM 663 C C . ARG A 1 85 ? 4.116 22.013 12.486 1.00 95.94 85 ARG A C 1
ATOM 665 O O . ARG A 1 85 ? 3.799 20.911 12.929 1.00 95.94 85 ARG A O 1
ATOM 672 N N . ASN A 1 86 ? 4.544 23.003 13.269 1.00 94.06 86 ASN A N 1
ATOM 673 C CA . ASN A 1 86 ? 4.719 22.862 14.717 1.00 94.06 86 ASN A CA 1
ATOM 674 C C . ASN A 1 86 ? 3.384 22.598 15.425 1.00 94.06 86 ASN A C 1
ATOM 676 O O . ASN A 1 86 ? 3.315 21.789 16.350 1.00 94.06 86 ASN A O 1
ATOM 680 N N . GLN A 1 87 ? 2.303 23.234 14.964 1.00 95.44 87 GLN A N 1
ATOM 681 C CA . GLN A 1 87 ? 0.964 22.976 15.479 1.00 95.44 87 GLN A CA 1
ATOM 682 C C . GLN A 1 87 ? 0.510 21.540 15.191 1.00 95.44 87 GLN A C 1
ATOM 684 O O . GLN A 1 87 ? -0.069 20.912 16.076 1.00 95.44 87 GLN A O 1
ATOM 689 N N . ALA A 1 88 ? 0.778 21.000 13.998 1.00 95.31 88 ALA A N 1
ATOM 690 C CA . ALA A 1 88 ? 0.448 19.617 13.669 1.00 95.31 88 ALA A CA 1
ATOM 691 C C . ALA A 1 88 ? 1.216 18.624 14.560 1.00 95.31 88 ALA A C 1
ATOM 693 O O . ALA A 1 88 ? 0.595 17.767 15.188 1.00 95.31 88 ALA A O 1
ATOM 694 N N . ILE A 1 89 ? 2.536 18.786 14.694 1.00 94.38 89 ILE A N 1
ATOM 695 C CA . ILE A 1 89 ? 3.378 17.917 15.536 1.00 94.38 89 ILE A CA 1
ATOM 696 C C . ILE A 1 89 ? 2.907 17.950 16.998 1.00 94.38 89 ILE A C 1
ATOM 698 O O . ILE A 1 89 ? 2.594 16.908 17.571 1.00 94.38 89 ILE A O 1
ATOM 702 N N . SER A 1 90 ? 2.713 19.145 17.566 1.00 95.25 90 SER A N 1
ATOM 703 C CA . SER A 1 90 ? 2.243 19.299 18.949 1.00 95.25 90 SER A CA 1
ATOM 704 C C . SER A 1 90 ? 0.874 18.646 19.192 1.00 95.25 90 SER A C 1
ATOM 706 O O . SER A 1 90 ? 0.611 18.099 20.266 1.00 95.25 90 SER A O 1
ATOM 708 N N . ARG A 1 91 ? -0.021 18.663 18.196 1.00 96.81 91 ARG A N 1
ATOM 709 C CA . ARG A 1 91 ? -1.319 17.981 18.297 1.00 96.81 91 ARG A CA 1
ATOM 710 C C . ARG A 1 91 ? -1.176 16.466 18.254 1.00 96.81 91 ARG A C 1
ATOM 712 O O . ARG A 1 91 ? -1.878 15.800 19.008 1.00 96.81 91 ARG A O 1
ATOM 719 N N . LEU A 1 92 ? -0.284 15.930 17.426 1.00 95.94 92 LEU A N 1
ATOM 720 C CA . LEU A 1 92 ? -0.005 14.493 17.366 1.00 95.94 92 LEU A CA 1
ATOM 721 C C . LEU A 1 92 ? 0.592 13.977 18.680 1.00 95.94 92 LEU A C 1
ATOM 723 O O . LEU A 1 92 ? 0.184 12.920 19.156 1.00 95.94 92 LEU A O 1
ATOM 727 N N . GLU A 1 93 ? 1.465 14.751 19.323 1.00 94.69 93 GLU A N 1
ATOM 728 C CA . GLU A 1 93 ? 1.965 14.448 20.671 1.00 94.69 93 GLU A CA 1
ATOM 729 C C . GLU A 1 93 ? 0.833 14.417 21.706 1.00 94.69 93 GLU A C 1
ATOM 731 O O . GLU A 1 93 ? 0.704 13.464 22.474 1.00 94.69 93 GLU A O 1
ATOM 736 N N . GLY A 1 94 ? -0.041 15.430 21.695 1.00 95.69 94 GLY A N 1
ATOM 737 C CA . GLY A 1 94 ? -1.199 15.477 22.588 1.00 95.69 94 GLY A CA 1
ATOM 738 C C . GLY A 1 94 ? -2.142 14.283 22.404 1.00 95.69 94 GLY A C 1
ATOM 739 O O . GLY A 1 94 ? -2.603 13.710 23.390 1.00 95.69 94 GLY A O 1
ATOM 740 N N . LEU A 1 95 ? -2.395 13.878 21.154 1.00 97.50 95 LEU A N 1
ATOM 741 C CA . LEU A 1 95 ? -3.189 12.688 20.835 1.00 97.50 95 LEU A CA 1
ATOM 742 C C . LEU A 1 95 ? -2.501 11.397 21.289 1.00 97.50 95 LEU A C 1
ATOM 744 O O . LEU A 1 95 ? -3.176 10.519 21.813 1.00 97.50 95 LEU A O 1
ATOM 748 N N . SER A 1 96 ? -1.180 11.298 21.124 1.00 95.25 96 SER A N 1
ATOM 749 C CA . SER A 1 96 ? -0.387 10.141 21.560 1.00 95.25 96 SER A CA 1
ATOM 750 C C . SER A 1 96 ? -0.507 9.940 23.070 1.00 95.25 96 SER A C 1
ATOM 752 O O . SER A 1 96 ? -0.881 8.861 23.525 1.00 95.25 96 SER A O 1
ATOM 754 N N . ASN A 1 97 ? -0.303 11.007 23.848 1.00 95.31 97 ASN A N 1
ATOM 755 C CA . ASN A 1 97 ? -0.425 10.967 25.306 1.00 95.31 97 ASN A CA 1
ATOM 756 C C . ASN A 1 97 ? -1.847 10.598 25.753 1.00 95.31 97 ASN A C 1
ATOM 758 O O . ASN A 1 97 ? -2.025 9.759 26.634 1.00 95.31 97 ASN A O 1
ATOM 762 N N . LEU A 1 98 ? -2.866 11.202 25.133 1.00 97.69 98 LEU A N 1
ATOM 763 C CA . LEU A 1 98 ? -4.262 10.933 25.478 1.00 97.69 98 LEU A CA 1
ATOM 764 C C . LEU A 1 98 ? -4.669 9.496 25.130 1.00 97.69 98 LEU A C 1
ATOM 766 O O . LEU A 1 98 ? -5.343 8.834 25.917 1.00 97.69 98 LEU A O 1
ATOM 770 N N . TYR A 1 99 ? -4.231 8.987 23.979 1.00 98.31 99 TYR A N 1
ATOM 771 C CA . TYR A 1 99 ? -4.568 7.635 23.558 1.00 98.31 99 TYR A CA 1
ATOM 772 C C . TYR A 1 99 ? -3.864 6.561 24.394 1.00 98.31 99 TYR A C 1
ATOM 774 O O . TYR A 1 99 ? -4.449 5.511 24.635 1.00 98.31 99 TYR A O 1
ATOM 782 N N . GLN A 1 100 ? -2.656 6.820 24.903 1.00 97.44 100 GLN A N 1
ATOM 783 C CA . GLN A 1 100 ? -2.007 5.920 25.866 1.00 97.44 100 GLN A CA 1
ATOM 784 C C . GLN A 1 100 ? -2.839 5.768 27.149 1.00 97.44 100 GLN A C 1
ATOM 786 O O . GLN A 1 100 ? -3.038 4.649 27.620 1.00 97.44 100 GLN A O 1
ATOM 791 N N . ILE A 1 101 ? -3.394 6.870 27.673 1.00 97.94 101 ILE A N 1
ATOM 792 C CA . ILE A 1 101 ? -4.288 6.841 28.845 1.00 97.94 101 ILE A CA 1
ATOM 793 C C . ILE A 1 101 ? -5.582 6.087 28.516 1.00 97.94 101 ILE A C 1
ATOM 795 O O . ILE A 1 101 ? -6.016 5.231 29.291 1.00 97.94 101 ILE A O 1
ATOM 799 N N . TYR A 1 102 ? -6.177 6.361 27.351 1.00 98.62 102 TYR A N 1
ATOM 800 C CA . TYR A 1 102 ? -7.356 5.641 26.866 1.00 98.62 102 TYR A CA 1
ATOM 801 C C . TYR A 1 102 ? -7.103 4.130 26.771 1.00 98.62 102 TYR A C 1
ATOM 803 O O . TYR A 1 102 ? -7.915 3.336 27.242 1.00 98.62 102 TYR A O 1
ATOM 811 N N . ALA A 1 103 ? -5.975 3.727 26.184 1.00 98.19 103 ALA A N 1
ATOM 812 C CA . ALA A 1 103 ? -5.621 2.332 25.962 1.00 98.19 103 ALA A CA 1
ATOM 813 C C . ALA A 1 103 ? -5.383 1.570 27.270 1.00 98.19 103 ALA A C 1
ATOM 815 O O . ALA A 1 103 ? -5.849 0.440 27.418 1.00 98.19 103 ALA A O 1
ATOM 816 N N . GLU A 1 104 ? -4.710 2.201 28.232 1.00 97.88 104 GLU A N 1
ATOM 817 C CA . GLU A 1 104 ? -4.517 1.633 29.564 1.00 97.88 104 GLU A CA 1
ATOM 818 C C . GLU A 1 104 ? -5.856 1.478 30.299 1.00 97.88 104 GLU A C 1
ATOM 820 O O . GLU A 1 104 ? -6.179 0.393 30.780 1.00 97.88 104 GLU A O 1
ATOM 825 N N . SER A 1 105 ? -6.700 2.514 30.270 1.00 98.25 105 SER A N 1
ATOM 826 C CA . SER A 1 105 ? -8.048 2.464 30.856 1.00 98.25 105 SER A CA 1
ATOM 827 C C . SER A 1 105 ? -8.899 1.355 30.227 1.00 98.25 105 SER A C 1
ATOM 829 O O . SER A 1 105 ? -9.618 0.638 30.926 1.00 98.25 105 SER A O 1
ATOM 831 N N . PHE A 1 106 ? -8.786 1.165 28.906 1.00 98.56 106 PHE A N 1
ATOM 832 C CA . PHE A 1 106 ? -9.468 0.090 28.188 1.00 98.56 106 PHE A CA 1
ATOM 833 C C . PHE A 1 106 ? -8.998 -1.277 28.681 1.00 98.56 106 PHE A C 1
ATOM 835 O O . PHE A 1 106 ? -9.827 -2.151 28.939 1.00 98.56 106 PHE A O 1
ATOM 842 N N . ARG A 1 107 ? -7.682 -1.467 28.822 1.00 98.12 107 ARG A N 1
ATOM 843 C CA . ARG A 1 107 ? -7.082 -2.715 29.309 1.00 98.12 107 ARG A CA 1
ATOM 844 C C . ARG A 1 107 ? -7.569 -3.058 30.716 1.00 98.12 107 ARG A C 1
ATOM 846 O O . ARG A 1 107 ? -7.982 -4.193 30.950 1.00 98.12 107 ARG A O 1
ATOM 853 N N . GLU A 1 108 ? -7.552 -2.091 31.632 1.00 98.06 108 GLU A N 1
ATOM 854 C CA . GLU A 1 108 ? -8.048 -2.280 32.999 1.00 98.06 108 GLU A CA 1
ATOM 855 C C . GLU A 1 108 ? -9.545 -2.615 33.014 1.00 98.06 108 GLU A C 1
ATOM 857 O O . GLU A 1 108 ? -9.967 -3.565 33.678 1.00 98.06 108 GLU A O 1
ATOM 862 N N . TRP A 1 109 ? -10.355 -1.894 32.230 1.00 98.56 109 TRP A N 1
ATOM 863 C CA . TRP A 1 109 ? -11.783 -2.179 32.103 1.00 98.56 109 TRP A CA 1
ATOM 864 C C . TRP A 1 109 ? -12.060 -3.566 31.508 1.00 98.56 109 TRP A C 1
ATOM 866 O O . TRP A 1 109 ? -12.982 -4.245 31.953 1.00 98.56 109 TRP A O 1
ATOM 876 N N . GLU A 1 110 ? -11.300 -4.018 30.509 1.00 97.38 110 GLU A N 1
ATOM 877 C CA . GLU A 1 110 ? -11.517 -5.342 29.915 1.00 97.38 110 GLU A CA 1
ATOM 878 C C . GLU A 1 110 ? -11.234 -6.468 30.926 1.00 97.38 110 GLU A C 1
ATOM 880 O O . GLU A 1 110 ? -11.918 -7.496 30.898 1.00 97.38 110 GLU A O 1
ATOM 885 N N . ALA A 1 111 ? -10.300 -6.246 31.860 1.00 97.69 111 ALA A N 1
ATOM 886 C CA . ALA A 1 111 ? -9.990 -7.168 32.951 1.0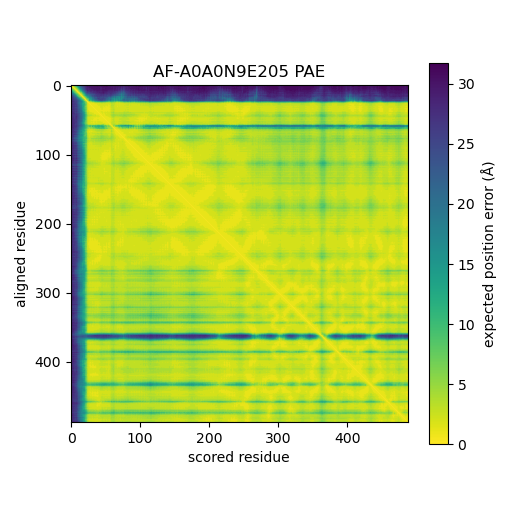0 97.69 111 ALA A CA 1
ATOM 887 C C . ALA A 1 111 ? -11.070 -7.205 34.055 1.00 97.69 111 ALA A C 1
ATOM 889 O O . ALA A 1 111 ? -11.318 -8.272 34.619 1.00 97.69 111 ALA A O 1
ATOM 890 N N . ASP A 1 112 ? -11.739 -6.082 34.343 1.00 97.69 112 ASP A N 1
ATOM 891 C CA . ASP A 1 112 ? -12.867 -6.001 35.289 1.00 97.69 112 ASP A CA 1
ATOM 892 C C . ASP A 1 112 ? -14.050 -5.182 34.714 1.00 97.69 112 ASP A C 1
ATOM 894 O O . ASP A 1 112 ? -14.315 -4.040 35.112 1.00 97.69 112 ASP A O 1
ATOM 898 N N . PRO A 1 113 ? -14.825 -5.762 33.773 1.00 96.94 113 PRO A N 1
ATOM 899 C CA . PRO A 1 113 ? -15.789 -5.012 32.965 1.00 96.94 113 PRO A CA 1
ATOM 900 C C . PRO A 1 113 ? -17.050 -4.592 33.721 1.00 96.94 113 PRO A C 1
ATOM 902 O O . PRO A 1 113 ? -17.848 -3.805 33.199 1.00 96.94 113 PRO A O 1
ATOM 905 N N . THR A 1 114 ? -17.266 -5.137 34.920 1.00 97.50 114 THR A N 1
ATOM 906 C CA . THR A 1 114 ? -18.417 -4.830 35.777 1.00 97.50 114 THR A CA 1
ATOM 907 C C . THR A 1 114 ? -18.152 -3.695 36.757 1.00 97.50 114 THR A C 1
ATOM 909 O O . THR A 1 114 ? -19.112 -3.144 37.302 1.00 97.50 114 THR A O 1
ATOM 912 N N . ASN A 1 115 ? -16.888 -3.312 36.948 1.00 98.31 115 ASN A N 1
ATOM 913 C CA . ASN A 1 115 ? -16.500 -2.255 37.866 1.00 98.31 115 ASN A CA 1
ATOM 914 C C . ASN A 1 115 ? -17.094 -0.900 37.445 1.00 98.31 115 ASN A C 1
ATOM 916 O O . ASN A 1 115 ? -16.796 -0.409 36.351 1.00 98.31 115 ASN A O 1
ATOM 920 N N . PRO A 1 116 ? -17.937 -0.264 38.276 1.00 97.62 116 PRO A N 1
ATOM 921 C CA . PRO A 1 116 ? -18.585 0.988 37.904 1.00 97.62 116 PRO A CA 1
ATOM 922 C C . PRO A 1 116 ? -17.590 2.139 37.707 1.00 97.62 116 PRO A C 1
ATOM 924 O O . PRO A 1 116 ? -17.841 2.974 36.841 1.00 97.62 116 PRO A O 1
ATOM 927 N N . ALA A 1 117 ? -16.469 2.153 38.439 1.00 98.25 117 ALA A N 1
ATOM 928 C CA . ALA A 1 117 ? -15.445 3.188 38.312 1.00 98.25 117 ALA A CA 1
ATOM 929 C C . ALA A 1 117 ? -14.718 3.085 36.964 1.00 98.25 117 ALA A C 1
ATOM 931 O O . ALA A 1 117 ? -14.654 4.066 36.234 1.00 98.25 117 ALA A O 1
ATOM 932 N N . LEU A 1 118 ? -14.282 1.882 36.569 1.00 98.12 118 LEU A N 1
ATOM 933 C CA . LEU A 1 118 ? -13.623 1.671 35.271 1.00 98.12 118 LEU A CA 1
ATOM 934 C C . LEU A 1 118 ? -14.574 1.928 34.097 1.00 98.12 118 LEU A C 1
ATOM 936 O O . LEU A 1 118 ? -14.187 2.482 33.074 1.00 98.12 118 LEU A O 1
ATOM 940 N N . ARG A 1 119 ? -15.856 1.575 34.245 1.00 98.38 119 ARG A N 1
ATOM 941 C CA . ARG A 1 119 ? -16.885 1.904 33.248 1.00 98.38 119 ARG A CA 1
ATOM 942 C C . ARG A 1 119 ? -17.075 3.411 33.097 1.00 98.38 119 ARG A C 1
ATOM 944 O O . ARG A 1 119 ? -17.320 3.873 31.989 1.00 98.38 119 ARG A O 1
ATOM 951 N N . GLU A 1 120 ? -17.037 4.164 34.194 1.00 98.38 120 GLU A N 1
ATOM 952 C CA . GLU A 1 120 ? -17.097 5.627 34.167 1.00 98.38 120 GLU A CA 1
ATOM 953 C C . GLU A 1 120 ? -15.858 6.240 33.530 1.00 98.38 120 GLU A C 1
ATOM 955 O O . GLU A 1 120 ? -16.011 7.055 32.618 1.00 98.38 120 GLU A O 1
ATOM 960 N N . GLU A 1 121 ? -14.676 5.759 33.905 1.00 98.25 121 GLU A N 1
ATOM 961 C CA . GLU A 1 121 ? -13.407 6.162 33.306 1.00 98.25 121 GLU A CA 1
ATOM 962 C C . GLU A 1 121 ? -13.426 5.955 31.787 1.00 98.25 121 GLU A C 1
ATOM 964 O O . GLU A 1 121 ? -13.157 6.883 31.031 1.00 98.25 121 GLU A O 1
ATOM 969 N N . MET A 1 122 ? -13.899 4.798 31.307 1.00 98.62 122 MET A N 1
ATOM 970 C CA . MET A 1 122 ? -14.033 4.546 29.869 1.00 98.62 122 MET A CA 1
ATOM 971 C C . MET A 1 122 ? -14.954 5.536 29.153 1.00 98.62 122 MET A C 1
ATOM 973 O O . MET A 1 122 ? -14.679 5.909 28.012 1.00 98.62 122 MET A O 1
ATOM 977 N N . ARG A 1 123 ? -16.044 5.987 29.790 1.00 98.69 123 ARG A N 1
ATOM 978 C CA . ARG A 1 123 ? -16.922 7.008 29.192 1.00 98.69 123 ARG A CA 1
ATOM 979 C C . ARG A 1 123 ? -16.223 8.365 29.113 1.00 98.69 123 ARG A C 1
ATOM 981 O O . ARG A 1 123 ? -16.402 9.060 28.113 1.00 98.69 123 ARG A O 1
ATOM 988 N N . ILE A 1 124 ? -15.456 8.736 30.140 1.00 98.62 124 ILE A N 1
ATOM 989 C CA . ILE A 1 124 ? -14.685 9.987 30.188 1.00 98.62 124 ILE A CA 1
ATOM 990 C C . ILE A 1 124 ? -13.598 9.959 29.112 1.00 98.62 124 ILE A C 1
ATOM 992 O O . ILE A 1 124 ? -13.631 10.779 28.195 1.00 98.62 124 ILE A O 1
ATOM 996 N N . GLN A 1 125 ? -12.731 8.945 29.142 1.00 98.62 125 GLN A N 1
ATOM 997 C CA . GLN A 1 125 ? -11.609 8.811 28.214 1.00 98.62 125 GLN A CA 1
ATOM 998 C C . GLN A 1 125 ? -12.072 8.711 26.757 1.00 98.62 125 GLN A C 1
ATOM 1000 O O . GLN A 1 125 ? -11.477 9.325 25.872 1.00 98.62 125 GLN A O 1
ATOM 1005 N N . PHE A 1 126 ? -13.175 8.004 26.481 1.00 98.81 126 PHE A N 1
ATOM 1006 C CA . PHE A 1 126 ? -13.775 7.997 25.145 1.00 98.81 126 PHE A CA 1
ATOM 1007 C C . PHE A 1 126 ? -14.188 9.404 24.686 1.00 98.81 126 PHE A C 1
ATOM 1009 O O . PHE A 1 126 ? -13.891 9.791 23.555 1.00 98.81 126 PHE A O 1
ATOM 1016 N N . ASN A 1 127 ? -14.888 10.164 25.534 1.00 98.62 127 ASN A N 1
ATOM 1017 C CA . ASN A 1 127 ? -15.365 11.498 25.172 1.00 98.62 127 ASN A CA 1
ATOM 1018 C C . ASN A 1 127 ? -14.203 12.467 24.930 1.00 98.62 127 ASN A C 1
ATOM 1020 O O . ASN A 1 127 ? -14.234 13.207 23.942 1.00 98.62 127 ASN A O 1
ATOM 1024 N N . ASP A 1 128 ? -13.176 12.420 25.779 1.00 98.50 128 ASP A N 1
ATOM 1025 C CA . ASP A 1 128 ? -11.976 13.245 25.643 1.00 98.50 128 ASP A CA 1
ATOM 1026 C C . ASP A 1 128 ? -11.224 12.907 24.354 1.00 98.50 128 ASP A C 1
ATOM 1028 O O . ASP A 1 128 ? -10.925 13.803 23.560 1.00 98.50 128 ASP A O 1
ATOM 1032 N N . MET A 1 129 ? -11.013 11.617 24.075 1.00 98.50 129 MET A N 1
ATOM 1033 C CA . MET A 1 129 ? -10.346 11.154 22.857 1.00 98.50 129 MET A CA 1
ATOM 1034 C C . MET A 1 129 ? -11.121 11.552 21.593 1.00 98.50 129 MET A C 1
ATOM 1036 O O . MET A 1 129 ? -10.551 12.113 20.654 1.00 98.50 129 MET A O 1
ATOM 1040 N N . ASN A 1 130 ? -12.438 11.328 21.579 1.00 98.69 130 ASN A N 1
ATOM 1041 C CA . ASN A 1 130 ? -13.317 11.686 20.464 1.00 98.69 130 ASN A CA 1
ATOM 1042 C C . ASN A 1 130 ? -13.327 13.206 20.201 1.00 98.69 130 ASN A C 1
ATOM 1044 O O . ASN A 1 130 ? -13.258 13.652 19.051 1.00 98.69 130 ASN A O 1
ATOM 1048 N N . SER A 1 131 ? -13.372 14.018 21.262 1.00 98.44 131 SER A N 1
ATOM 1049 C CA . SER A 1 131 ? -13.322 15.483 21.175 1.00 98.44 131 SER A CA 1
ATOM 1050 C C . SER A 1 131 ? -11.966 15.985 20.664 1.00 98.44 131 SER A C 1
ATOM 1052 O O . SER A 1 131 ? -11.901 16.822 19.752 1.00 98.44 131 SER A O 1
ATOM 1054 N N . ALA A 1 132 ? -10.873 15.429 21.196 1.00 98.56 132 ALA A N 1
ATOM 1055 C CA . ALA A 1 132 ? -9.515 15.778 20.803 1.00 98.56 132 ALA A CA 1
ATOM 1056 C C . ALA A 1 132 ? -9.256 15.464 19.324 1.00 98.56 132 ALA A C 1
ATOM 1058 O O . ALA A 1 132 ? -8.770 16.330 18.597 1.00 98.56 132 ALA A O 1
ATOM 1059 N N . LEU A 1 133 ? -9.649 14.278 18.847 1.00 98.75 133 LEU A N 1
ATOM 1060 C CA . LEU A 1 133 ? -9.503 13.885 17.440 1.00 98.75 133 LEU A CA 1
ATOM 1061 C C . LEU A 1 133 ? -10.335 14.762 16.507 1.00 98.75 133 LEU A C 1
ATOM 1063 O O . LEU A 1 133 ? -9.827 15.238 15.490 1.00 98.75 133 LEU A O 1
ATOM 1067 N N . THR A 1 134 ? -11.585 15.040 16.879 1.00 98.56 134 THR A N 1
ATOM 1068 C CA . THR A 1 134 ? -12.468 15.929 16.109 1.00 98.56 134 THR A CA 1
ATOM 1069 C C . THR A 1 134 ? -11.861 17.326 15.945 1.00 98.56 134 THR A C 1
ATOM 1071 O O . THR A 1 134 ? -11.981 17.931 14.880 1.00 98.56 134 THR A O 1
ATOM 1074 N N . THR A 1 135 ? -11.169 17.823 16.973 1.00 98.06 135 THR A N 1
ATOM 1075 C CA . THR A 1 135 ? -10.528 19.147 16.962 1.00 98.06 135 THR A CA 1
ATOM 1076 C C . THR A 1 135 ? -9.161 19.138 16.269 1.00 98.06 135 THR A C 1
ATOM 1078 O O . THR A 1 135 ? -8.783 20.126 15.641 1.00 98.06 135 THR A O 1
ATOM 1081 N N . ALA A 1 136 ? -8.410 18.039 16.364 1.00 98.19 136 ALA A N 1
ATOM 1082 C CA . ALA A 1 136 ? -7.061 17.928 15.816 1.00 98.19 136 ALA A CA 1
ATOM 1083 C C . ALA A 1 136 ? -7.044 17.659 14.305 1.00 98.19 136 ALA A C 1
ATOM 1085 O O . ALA A 1 136 ? -6.254 18.272 13.594 1.00 98.19 136 ALA A O 1
ATOM 1086 N N . ILE A 1 137 ? -7.931 16.800 13.790 1.00 98.50 137 ILE A N 1
ATOM 1087 C CA . ILE A 1 137 ? -7.929 16.388 12.374 1.00 98.50 137 ILE A CA 1
ATOM 1088 C C . ILE A 1 137 ? -7.986 17.571 11.382 1.00 98.50 137 ILE A C 1
ATOM 1090 O O . ILE A 1 137 ? -7.236 17.547 10.404 1.00 98.50 137 ILE A O 1
ATOM 1094 N N . PRO A 1 138 ? -8.783 18.637 11.601 1.00 98.44 138 PRO A N 1
ATOM 1095 C CA . PRO A 1 138 ? -8.749 19.827 10.745 1.00 98.44 138 PRO A CA 1
ATOM 1096 C C . PRO A 1 138 ? -7.375 20.515 10.666 1.00 98.44 138 PRO A C 1
ATOM 1098 O O . PRO A 1 138 ? -7.050 21.117 9.645 1.00 98.44 138 PRO A O 1
ATOM 1101 N N . LEU A 1 139 ? -6.546 20.398 11.708 1.00 98.06 139 LEU A N 1
ATOM 1102 C CA . LEU A 1 139 ? -5.179 20.934 11.749 1.00 98.06 139 LEU A CA 1
ATOM 1103 C C . LEU A 1 139 ? -4.180 20.058 10.973 1.00 98.06 139 LEU A C 1
ATOM 1105 O O . LEU A 1 139 ? -3.089 20.510 10.650 1.00 98.06 139 LEU A O 1
ATOM 1109 N N . PHE A 1 140 ? -4.570 18.838 10.600 1.00 98.38 140 PHE A N 1
ATOM 1110 C CA . PHE A 1 140 ? -3.856 17.995 9.631 1.00 98.38 140 PHE A CA 1
ATOM 1111 C C . PHE A 1 140 ? -4.411 18.165 8.206 1.00 98.38 140 PHE A C 1
ATOM 1113 O O . PHE A 1 140 ? -4.017 17.468 7.276 1.00 98.38 140 PHE A O 1
ATOM 1120 N N . ALA A 1 141 ? -5.345 19.102 8.022 1.00 98.06 141 ALA A N 1
ATOM 1121 C CA . ALA A 1 141 ? -5.997 19.418 6.757 1.00 98.06 141 ALA A CA 1
ATOM 1122 C C . ALA A 1 141 ? -5.856 20.904 6.387 1.00 98.06 141 ALA A C 1
ATOM 1124 O O . ALA A 1 141 ? -6.697 21.465 5.678 1.00 98.06 141 ALA A O 1
ATOM 1125 N N . VAL A 1 142 ? -4.793 21.551 6.878 1.00 97.62 142 VAL A N 1
ATOM 1126 C CA . VAL A 1 142 ? -4.543 22.981 6.670 1.00 97.62 142 VAL A CA 1
ATOM 1127 C C . VAL A 1 142 ? -4.458 23.292 5.178 1.00 97.62 142 VAL A C 1
ATOM 1129 O O . VAL A 1 142 ? -3.805 22.596 4.394 1.00 97.62 142 VAL A O 1
ATOM 1132 N N . GLN A 1 143 ? -5.135 24.370 4.788 1.00 97.19 143 GLN A N 1
ATOM 1133 C CA . GLN A 1 143 ? -5.198 24.817 3.406 1.00 97.19 143 GLN A CA 1
ATOM 1134 C C . GLN A 1 143 ? -3.793 25.026 2.820 1.00 97.19 143 GLN A C 1
ATOM 1136 O O . GLN A 1 143 ? -2.934 25.630 3.455 1.00 97.19 143 GLN A O 1
ATOM 1141 N N . ASN A 1 144 ? -3.592 24.558 1.585 1.00 96.50 144 ASN A N 1
ATOM 1142 C CA . ASN A 1 144 ? -2.334 24.558 0.821 1.00 96.50 144 ASN A CA 1
ATOM 1143 C C . ASN A 1 144 ? -1.293 23.514 1.261 1.00 96.50 144 ASN A C 1
ATOM 1145 O O . ASN A 1 144 ? -0.342 23.279 0.514 1.00 96.50 144 ASN A O 1
ATOM 1149 N N . TYR A 1 145 ? -1.502 22.847 2.399 1.00 98.06 145 TYR A N 1
ATOM 1150 C CA . TYR A 1 145 ? -0.590 21.850 2.968 1.00 98.06 145 TYR A CA 1
ATOM 1151 C C . TYR A 1 145 ? -1.248 20.477 3.160 1.00 98.06 145 TYR A C 1
ATOM 1153 O O . TYR A 1 145 ? -0.711 19.619 3.853 1.00 98.06 145 TYR A O 1
ATOM 1161 N N . GLN A 1 146 ? -2.382 20.226 2.499 1.00 98.56 146 GLN A N 1
ATOM 1162 C CA . GLN A 1 146 ? -3.109 18.961 2.631 1.00 98.56 146 GLN A CA 1
ATOM 1163 C C . GLN A 1 146 ? -2.316 17.734 2.163 1.00 98.56 146 GLN A C 1
ATOM 1165 O O . GLN A 1 146 ? -2.464 16.666 2.742 1.00 98.56 146 GLN A O 1
ATOM 1170 N N . VAL A 1 147 ? -1.492 17.875 1.118 1.00 98.25 147 VAL A N 1
ATOM 1171 C CA . VAL A 1 147 ? -0.666 16.777 0.586 1.00 98.25 147 VAL A CA 1
ATOM 1172 C C . VAL A 1 147 ? 0.477 16.403 1.542 1.00 98.25 147 VAL A C 1
ATOM 1174 O O . VAL A 1 147 ? 0.555 15.232 1.899 1.00 98.25 147 VAL A O 1
ATOM 1177 N N . PRO A 1 148 ? 1.336 17.333 2.008 1.00 97.50 148 PRO A N 1
ATOM 1178 C CA . PRO A 1 148 ? 2.414 16.974 2.934 1.00 97.50 148 PRO A CA 1
ATOM 1179 C C . PRO A 1 148 ? 1.922 16.543 4.327 1.00 97.50 148 PRO A C 1
ATOM 1181 O O . PRO A 1 148 ? 2.615 15.795 5.003 1.00 97.50 148 PRO A O 1
ATOM 1184 N N . LEU A 1 149 ? 0.710 16.937 4.742 1.00 98.31 149 LEU A N 1
ATOM 1185 C CA . LEU A 1 149 ? 0.077 16.469 5.987 1.00 98.31 149 LEU A CA 1
ATOM 1186 C C . LEU A 1 149 ? -0.711 15.151 5.826 1.00 98.31 149 LEU A C 1
ATOM 1188 O O . LEU A 1 149 ? -1.325 14.676 6.782 1.00 98.31 149 LEU A O 1
ATOM 1192 N N . LEU A 1 150 ? -0.751 14.557 4.629 1.00 98.75 150 LEU A N 1
ATOM 1193 C CA . LEU A 1 150 ? -1.731 13.515 4.314 1.00 98.75 150 LEU A CA 1
ATOM 1194 C C . LEU A 1 150 ? -1.524 12.212 5.095 1.00 98.75 150 LEU A C 1
ATOM 1196 O O . LEU A 1 150 ? -2.501 11.594 5.517 1.00 98.75 150 LEU A O 1
ATOM 1200 N N . SER A 1 151 ? -0.276 11.795 5.309 1.00 98.00 151 SER A N 1
ATOM 1201 C CA . SER A 1 151 ? 0.036 10.578 6.068 1.00 98.00 151 SER A CA 1
ATOM 1202 C C . SER A 1 151 ? -0.375 10.717 7.537 1.00 98.00 151 SER A C 1
ATOM 1204 O O . SER A 1 151 ? -1.077 9.853 8.060 1.00 98.00 151 SER A O 1
ATOM 1206 N N . VAL A 1 152 ? -0.045 11.839 8.189 1.00 98.00 152 VAL A N 1
ATOM 1207 C CA . VAL A 1 152 ? -0.449 12.098 9.584 1.00 98.00 152 VAL A CA 1
ATOM 1208 C C . VAL A 1 152 ? -1.959 12.304 9.727 1.00 98.00 152 VAL A C 1
ATOM 1210 O O . VAL A 1 152 ? -2.551 11.852 10.709 1.00 98.00 152 VAL A O 1
ATOM 1213 N N . TYR A 1 153 ? -2.614 12.894 8.719 1.00 98.81 153 TYR A N 1
ATOM 1214 C CA . TYR A 1 153 ? -4.074 12.943 8.641 1.00 98.81 153 TYR A CA 1
ATOM 1215 C C . TYR A 1 153 ? -4.671 11.532 8.652 1.00 98.81 153 TYR A C 1
ATOM 1217 O O . TYR A 1 153 ? -5.595 11.265 9.420 1.00 98.81 153 TYR A O 1
ATOM 1225 N N . VAL A 1 154 ? -4.143 10.619 7.827 1.00 98.81 154 VAL A N 1
ATOM 1226 C CA . VAL A 1 154 ? -4.627 9.233 7.754 1.00 98.81 154 VAL A CA 1
ATOM 1227 C C . VAL A 1 154 ? -4.393 8.482 9.059 1.00 98.81 154 VAL A C 1
ATOM 1229 O O . VAL A 1 154 ? -5.293 7.761 9.486 1.00 98.81 154 VAL A O 1
ATOM 1232 N N . GLN A 1 155 ? -3.261 8.690 9.736 1.00 98.44 155 GLN A N 1
ATOM 1233 C CA . GLN A 1 155 ? -3.028 8.097 11.057 1.00 98.44 155 GLN A CA 1
ATOM 1234 C C . GLN A 1 155 ? -4.081 8.563 12.074 1.00 98.44 155 GLN A C 1
ATOM 1236 O O . GLN A 1 155 ? -4.721 7.738 12.729 1.00 98.44 155 GLN A O 1
ATOM 1241 N N . ALA A 1 156 ? -4.336 9.873 12.165 1.00 98.69 156 ALA A N 1
ATOM 1242 C CA . ALA A 1 156 ? -5.344 10.417 13.077 1.00 98.69 156 ALA A CA 1
ATOM 1243 C C . ALA A 1 156 ? -6.772 9.962 12.717 1.00 98.69 156 ALA A C 1
ATOM 1245 O O . ALA A 1 156 ? -7.567 9.635 13.599 1.00 98.69 156 ALA A O 1
ATOM 1246 N N . ALA A 1 157 ? -7.098 9.896 11.423 1.00 98.88 157 ALA A N 1
ATOM 1247 C CA . ALA A 1 157 ? -8.371 9.372 10.939 1.00 98.88 157 ALA A CA 1
ATOM 1248 C C . ALA A 1 157 ? -8.550 7.889 11.303 1.00 98.88 157 ALA A C 1
ATOM 1250 O O . ALA A 1 157 ? -9.598 7.518 11.826 1.00 98.88 157 ALA A O 1
ATOM 1251 N N . ASN A 1 158 ? -7.520 7.062 11.098 1.00 98.88 158 ASN A N 1
ATOM 1252 C CA . ASN A 1 158 ? -7.504 5.651 11.486 1.00 98.88 158 ASN A CA 1
ATOM 1253 C C . ASN A 1 158 ? -7.804 5.481 12.985 1.00 98.88 158 ASN A C 1
ATOM 1255 O O . ASN A 1 158 ? -8.679 4.700 13.359 1.00 98.88 158 ASN A O 1
ATOM 1259 N N . LEU A 1 159 ? -7.141 6.274 13.833 1.00 98.81 159 LEU A N 1
ATOM 1260 C CA . LEU A 1 159 ? -7.370 6.269 15.277 1.00 98.81 159 LEU A CA 1
ATOM 1261 C C . LEU A 1 159 ? -8.810 6.670 15.638 1.00 98.81 159 LEU A C 1
ATOM 1263 O O . LEU A 1 159 ? -9.452 6.029 16.468 1.00 98.81 159 LEU A O 1
ATOM 1267 N N . HIS A 1 160 ? -9.353 7.694 14.980 1.00 98.94 160 HIS A N 1
ATOM 1268 C CA . HIS A 1 160 ? -10.716 8.159 15.234 1.00 98.94 160 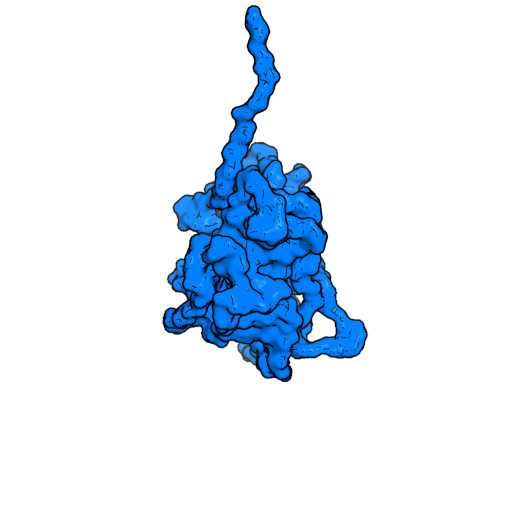HIS A CA 1
ATOM 1269 C C . HIS A 1 160 ? -11.780 7.136 14.846 1.00 98.94 160 HIS A C 1
ATOM 1271 O O . HIS A 1 160 ? -12.717 6.907 15.612 1.00 98.94 160 HIS A O 1
ATOM 1277 N N . LEU A 1 161 ? -11.610 6.466 13.705 1.00 98.94 161 LEU A N 1
ATOM 1278 C CA . LEU A 1 161 ? -12.484 5.362 13.319 1.00 98.94 161 LEU A CA 1
ATOM 1279 C C . LEU A 1 161 ? -12.386 4.192 14.310 1.00 98.94 161 LEU A C 1
ATOM 1281 O O . LEU A 1 161 ? -13.407 3.573 14.605 1.00 98.94 161 LEU A O 1
ATOM 1285 N N . SER A 1 162 ? -11.201 3.928 14.875 1.00 98.81 162 SER A N 1
ATOM 1286 C CA . SER A 1 162 ? -11.026 2.919 15.928 1.00 98.81 162 SER A CA 1
ATOM 1287 C C . SER A 1 162 ? -11.836 3.236 17.177 1.00 98.81 162 SER A C 1
ATOM 1289 O O . SER A 1 162 ? -12.681 2.440 17.571 1.00 98.81 162 SER A O 1
ATOM 1291 N N . VAL A 1 163 ? -11.661 4.424 17.750 1.00 98.75 163 VAL A N 1
ATOM 1292 C CA . VAL A 1 163 ? -12.327 4.804 19.007 1.00 98.75 163 VAL A CA 1
ATOM 1293 C C . VAL A 1 163 ? -13.855 4.880 18.833 1.00 98.75 163 VAL A C 1
ATOM 1295 O O . VAL A 1 163 ? -14.620 4.483 19.717 1.00 98.75 163 VAL A O 1
ATOM 1298 N N . LEU A 1 164 ? -14.335 5.317 17.661 1.00 98.88 164 LEU A N 1
ATOM 1299 C CA . LEU A 1 164 ? -15.762 5.287 17.317 1.00 98.88 164 LEU A CA 1
ATOM 1300 C C . LEU A 1 164 ? -16.304 3.858 17.124 1.00 98.88 164 LEU A C 1
ATOM 1302 O O . LEU A 1 164 ? -17.453 3.574 17.487 1.00 98.88 164 LEU A O 1
ATOM 1306 N N . ARG A 1 165 ? -15.497 2.938 16.580 1.00 98.81 165 ARG A N 1
ATOM 1307 C CA . ARG A 1 165 ? -15.830 1.507 16.537 1.00 98.81 165 ARG A CA 1
ATOM 1308 C C . ARG A 1 165 ? -15.921 0.946 17.955 1.00 98.81 165 ARG A C 1
ATOM 1310 O O . ARG A 1 165 ? -16.885 0.239 18.249 1.00 98.81 165 ARG A O 1
ATOM 1317 N N . ASP A 1 166 ? -14.995 1.308 18.836 1.00 98.62 166 ASP A N 1
ATOM 1318 C CA . ASP A 1 166 ? -14.952 0.799 20.206 1.00 98.62 166 ASP A CA 1
ATOM 1319 C C . ASP A 1 166 ? -16.218 1.162 20.987 1.00 98.62 166 ASP A C 1
ATOM 1321 O O . ASP A 1 166 ? -16.872 0.270 21.528 1.00 98.62 166 ASP A O 1
ATOM 1325 N N . VAL A 1 167 ? -16.668 2.423 20.964 1.00 98.69 167 VAL A N 1
ATOM 1326 C CA . VAL A 1 167 ? -17.943 2.789 21.617 1.00 98.69 167 VAL A CA 1
ATOM 1327 C C . VAL A 1 167 ? -19.154 2.121 20.958 1.00 98.69 167 VAL A C 1
ATOM 1329 O O . VAL A 1 167 ? -20.136 1.816 21.634 1.00 98.69 167 VAL A O 1
ATOM 1332 N N . SER A 1 168 ? -19.094 1.846 19.653 1.00 98.50 168 SER A N 1
ATOM 1333 C CA . SER A 1 168 ? -20.174 1.155 18.939 1.00 98.50 168 SER A CA 1
ATOM 1334 C C . SER A 1 168 ? -20.303 -0.314 19.360 1.00 98.50 168 SER A C 1
ATOM 1336 O O . SER A 1 168 ? -21.399 -0.868 19.286 1.00 98.50 168 SER A O 1
ATOM 1338 N N . VAL A 1 169 ? -19.208 -0.942 19.801 1.00 98.50 169 VAL A N 1
ATOM 1339 C CA . VAL A 1 169 ? -19.167 -2.345 20.250 1.00 98.50 169 VAL A CA 1
ATOM 1340 C C . VAL A 1 169 ? -19.343 -2.457 21.767 1.00 98.50 169 VAL A C 1
ATOM 1342 O O . VAL A 1 169 ? -20.124 -3.277 22.250 1.00 98.50 169 VAL A O 1
ATOM 1345 N N . PHE A 1 170 ? -18.636 -1.629 22.535 1.00 98.62 170 PHE A N 1
ATOM 1346 C CA . PHE A 1 170 ? -18.514 -1.752 23.988 1.00 98.62 170 PHE A CA 1
ATOM 1347 C C . PHE A 1 170 ? -19.284 -0.683 24.767 1.00 98.62 170 PHE A C 1
ATOM 1349 O O . PHE A 1 170 ? -19.484 -0.843 25.972 1.00 98.62 170 PHE A O 1
ATOM 1356 N N . GLY A 1 171 ? -19.791 0.367 24.112 1.00 98.44 171 GLY A N 1
ATOM 1357 C CA . GLY A 1 171 ? -20.400 1.522 24.780 1.00 98.44 171 GLY A CA 1
ATOM 1358 C C . GLY A 1 171 ? -21.550 1.168 25.724 1.00 98.44 171 GLY A C 1
ATOM 1359 O O . GLY A 1 171 ? -21.657 1.747 26.804 1.00 98.44 171 GLY A O 1
ATOM 1360 N N . GLN A 1 172 ? -22.362 0.157 25.392 1.00 98.31 172 GLN A N 1
ATOM 1361 C CA . GLN A 1 172 ? -23.432 -0.308 26.284 1.00 98.31 172 GLN A CA 1
ATOM 1362 C C . GLN A 1 172 ? -22.863 -0.902 27.581 1.00 98.31 172 GLN A C 1
ATOM 1364 O O . GLN A 1 172 ? -23.371 -0.629 28.669 1.00 98.31 172 GLN A O 1
ATOM 1369 N N . ARG A 1 173 ? -21.773 -1.676 27.483 1.00 98.25 173 ARG A N 1
ATOM 1370 C CA . ARG A 1 173 ? -21.072 -2.244 28.644 1.00 98.25 173 ARG A CA 1
ATOM 1371 C C . ARG A 1 173 ? -20.388 -1.148 29.460 1.00 98.25 173 ARG A C 1
ATOM 1373 O O . ARG A 1 173 ? -20.403 -1.221 30.683 1.00 98.25 173 ARG A O 1
ATOM 1380 N N . TRP A 1 174 ? -19.898 -0.084 28.827 1.00 98.44 174 TRP A N 1
ATOM 1381 C CA . TRP A 1 174 ? -19.414 1.111 29.533 1.00 98.44 174 TRP A CA 1
ATOM 1382 C C . TRP A 1 174 ? -20.538 1.913 30.198 1.00 98.44 174 TRP A C 1
ATOM 1384 O O . TRP A 1 174 ? -20.277 2.695 31.102 1.00 98.44 174 TRP A O 1
ATOM 1394 N N . GLY A 1 175 ? -21.802 1.690 29.831 1.00 98.31 175 GLY A N 1
ATOM 1395 C CA . GLY A 1 175 ? -22.960 2.372 30.413 1.00 98.31 175 GLY A CA 1
ATOM 1396 C C . GLY A 1 175 ? -23.441 3.601 29.641 1.00 98.31 175 GLY A C 1
ATOM 1397 O O . GLY A 1 175 ? -24.181 4.397 30.209 1.00 98.31 175 GLY A O 1
ATOM 1398 N N . PHE A 1 176 ? -23.049 3.765 28.374 1.00 98.56 176 PHE A N 1
ATOM 1399 C CA . PHE A 1 176 ? -23.727 4.706 27.482 1.00 98.56 176 PHE A CA 1
ATOM 1400 C C . PHE A 1 176 ? -25.150 4.235 27.169 1.00 98.56 176 PHE A C 1
ATOM 1402 O O . PHE A 1 176 ? -25.428 3.037 27.069 1.00 98.56 176 PHE A O 1
ATOM 1409 N N . ASP A 1 177 ? -26.052 5.192 26.981 1.00 98.38 177 ASP A N 1
ATOM 1410 C CA . ASP A 1 177 ? -27.404 4.926 26.514 1.00 98.38 177 ASP A CA 1
ATOM 1411 C C . ASP A 1 177 ? -27.426 4.601 25.007 1.00 98.38 177 ASP A C 1
ATOM 1413 O O . ASP A 1 177 ? -26.519 4.938 24.238 1.00 98.38 177 ASP A O 1
ATOM 1417 N N . ALA A 1 178 ? -28.504 3.953 24.564 1.00 98.00 178 ALA A N 1
ATOM 1418 C CA . ALA A 1 178 ? -28.641 3.517 23.179 1.00 98.00 178 ALA A CA 1
ATOM 1419 C C . ALA A 1 178 ? -28.675 4.679 22.170 1.00 98.00 178 ALA A C 1
ATOM 1421 O O . ALA A 1 178 ? -28.263 4.486 21.024 1.00 98.00 178 ALA A O 1
ATOM 1422 N N . ALA A 1 179 ? -29.158 5.868 22.547 1.00 98.31 179 ALA A N 1
ATOM 1423 C CA . ALA A 1 179 ? -29.201 7.007 21.633 1.00 98.31 179 ALA A CA 1
ATOM 1424 C C . ALA A 1 179 ? -27.786 7.536 21.371 1.00 98.31 179 ALA A C 1
ATOM 1426 O O . ALA A 1 179 ? -27.421 7.743 20.211 1.00 98.31 179 ALA A O 1
ATOM 1427 N N . THR A 1 180 ? -26.961 7.647 22.415 1.00 97.94 180 THR A N 1
ATOM 1428 C CA . THR A 1 180 ? -25.546 8.024 22.285 1.00 97.94 180 THR A CA 1
ATOM 1429 C C . THR A 1 180 ? -24.776 7.026 21.419 1.00 97.94 180 THR A C 1
ATOM 1431 O O . THR A 1 180 ? -24.102 7.433 20.473 1.00 97.94 180 THR A O 1
ATOM 1434 N N . ILE A 1 181 ? -24.928 5.719 21.660 1.00 98.56 181 ILE A N 1
ATOM 1435 C CA . ILE A 1 181 ? -24.240 4.675 20.877 1.00 98.56 181 ILE A CA 1
ATOM 1436 C C . ILE A 1 181 ? -24.653 4.726 19.400 1.00 98.56 181 ILE A C 1
ATOM 1438 O O . ILE A 1 181 ? -23.801 4.691 18.514 1.00 98.56 181 ILE A O 1
ATOM 1442 N N . ASN A 1 182 ? -25.953 4.848 19.111 1.00 98.31 182 ASN A N 1
ATOM 1443 C CA . ASN A 1 182 ? -26.434 4.959 17.732 1.00 98.31 182 ASN A CA 1
ATOM 1444 C C . ASN A 1 182 ? -25.934 6.237 17.046 1.00 98.31 182 ASN A C 1
ATOM 1446 O O . ASN A 1 182 ? -25.583 6.193 15.869 1.00 98.31 182 ASN A O 1
ATOM 1450 N N . SER A 1 183 ? -25.859 7.353 17.773 1.00 98.50 183 SER A N 1
ATOM 1451 C CA . SER A 1 183 ? -25.283 8.599 17.263 1.00 98.50 183 SER A CA 1
ATOM 1452 C C . SER A 1 183 ? -23.807 8.425 16.889 1.00 98.50 183 SER A C 1
ATOM 1454 O O . SER A 1 183 ? -23.413 8.748 15.771 1.00 98.50 183 SER A O 1
ATOM 1456 N N . ARG A 1 184 ? -23.000 7.809 17.764 1.00 98.56 184 ARG A N 1
ATOM 1457 C CA . ARG A 1 184 ? -21.580 7.527 17.492 1.00 98.56 184 ARG A CA 1
ATOM 1458 C C . ARG A 1 184 ? -21.370 6.528 16.355 1.00 98.56 184 ARG A C 1
ATOM 1460 O O . ARG A 1 184 ? -20.449 6.704 15.566 1.00 98.56 184 ARG A O 1
ATOM 1467 N N . TYR A 1 185 ? -22.248 5.541 16.197 1.00 98.81 185 TYR A N 1
ATOM 1468 C CA . TYR A 1 185 ? -22.220 4.649 15.035 1.00 98.81 185 TYR A CA 1
ATOM 1469 C C . TYR A 1 185 ? -22.564 5.379 13.719 1.00 98.81 185 TYR A C 1
ATOM 1471 O O . TYR A 1 185 ? -21.978 5.105 12.668 1.00 98.81 185 TYR A O 1
ATOM 1479 N N . ASN A 1 186 ? -23.484 6.346 13.756 1.00 98.69 186 ASN A N 1
ATOM 1480 C CA . ASN A 1 186 ? -23.764 7.198 12.597 1.00 98.69 186 ASN A CA 1
ATOM 1481 C C . ASN A 1 186 ? -22.570 8.113 12.275 1.00 98.69 186 ASN A C 1
ATOM 1483 O O . ASN A 1 186 ? -22.263 8.331 11.104 1.00 98.69 186 ASN A O 1
ATOM 1487 N N . ASP A 1 187 ? -21.864 8.611 13.295 1.00 98.75 187 ASP A N 1
ATOM 1488 C CA . ASP A 1 187 ? -20.610 9.345 13.104 1.00 98.75 187 ASP A CA 1
ATOM 1489 C C . ASP A 1 187 ? -19.534 8.456 12.478 1.00 98.75 187 ASP A C 1
ATOM 1491 O O . ASP A 1 187 ? -18.915 8.866 11.499 1.00 98.75 187 ASP A O 1
ATOM 1495 N N . LEU A 1 188 ? -19.367 7.228 12.976 1.00 98.81 188 LEU A N 1
ATOM 1496 C CA . LEU A 1 188 ? -18.434 6.237 12.443 1.00 98.81 188 LEU A CA 1
ATOM 1497 C C . LEU A 1 188 ? -18.658 5.995 10.949 1.00 98.81 188 LEU A C 1
ATOM 1499 O O . LEU A 1 188 ? -17.755 6.193 10.143 1.00 98.81 188 LEU A O 1
ATOM 1503 N N . THR A 1 189 ? -19.872 5.598 10.571 1.00 98.62 189 THR A N 1
ATOM 1504 C CA . THR A 1 189 ? -20.203 5.254 9.179 1.00 98.62 189 THR A CA 1
ATOM 1505 C C . THR A 1 189 ? -20.063 6.452 8.240 1.00 98.62 189 THR A C 1
ATOM 1507 O O . THR A 1 189 ? -19.526 6.317 7.140 1.00 98.62 189 THR A O 1
ATOM 1510 N N . ARG A 1 190 ? -20.459 7.649 8.689 1.00 98.81 190 ARG A N 1
ATOM 1511 C CA . ARG A 1 190 ? -20.250 8.900 7.949 1.00 98.81 190 ARG A CA 1
ATOM 1512 C C . ARG A 1 190 ? -18.764 9.231 7.782 1.00 98.81 190 ARG A C 1
ATOM 1514 O O . ARG A 1 190 ? -18.3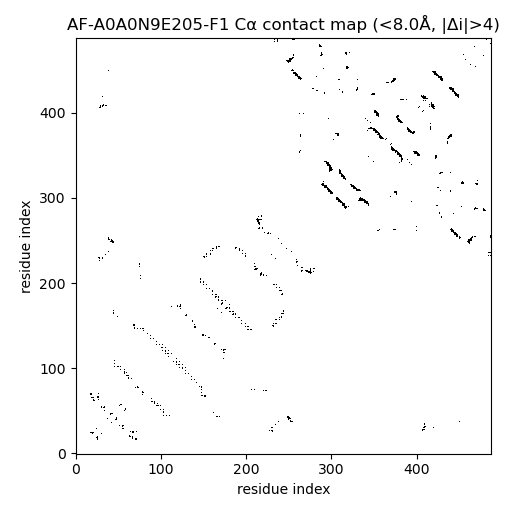48 9.648 6.703 1.00 98.81 190 ARG A O 1
ATOM 1521 N N . LEU A 1 191 ? -17.965 9.083 8.838 1.00 98.88 191 LEU A N 1
ATOM 1522 C CA . LEU A 1 191 ? -16.546 9.434 8.821 1.00 98.88 191 LEU A CA 1
ATOM 1523 C C . LEU A 1 191 ? -15.688 8.428 8.053 1.00 98.88 191 LEU A C 1
ATOM 1525 O O . LEU A 1 191 ? -14.718 8.861 7.439 1.00 98.88 191 LEU A O 1
ATOM 1529 N N . ILE A 1 192 ? -16.072 7.145 7.988 1.00 98.88 192 ILE A N 1
ATOM 1530 C CA . ILE A 1 192 ? -15.451 6.175 7.068 1.00 98.88 192 ILE A CA 1
ATOM 1531 C C . ILE A 1 192 ? -15.465 6.746 5.644 1.00 98.88 192 ILE A C 1
ATOM 1533 O O . ILE A 1 192 ? -14.414 6.823 5.011 1.00 98.88 192 ILE A O 1
ATOM 1537 N N . GLY A 1 193 ? -16.624 7.215 5.165 1.00 98.62 193 GLY A N 1
ATOM 1538 C CA . GLY A 1 193 ? -16.745 7.843 3.845 1.00 98.62 193 GLY A CA 1
ATOM 1539 C C . GLY A 1 193 ? -15.923 9.128 3.727 1.00 98.62 193 GLY A C 1
ATOM 1540 O O . GLY A 1 193 ? -15.057 9.237 2.863 1.00 98.62 193 GLY A O 1
ATOM 1541 N N . ASN A 1 194 ? -16.124 10.078 4.646 1.00 98.81 194 ASN A N 1
ATOM 1542 C CA . ASN A 1 194 ? -15.473 11.390 4.569 1.00 98.81 194 ASN A CA 1
ATOM 1543 C C . ASN A 1 194 ? -13.936 11.315 4.602 1.00 98.81 194 ASN A C 1
ATOM 1545 O O . ASN A 1 194 ? -13.273 12.035 3.855 1.00 98.81 194 ASN A O 1
ATOM 1549 N N . TYR A 1 195 ? -13.364 10.477 5.472 1.00 98.94 195 TYR A N 1
ATOM 1550 C CA . TYR A 1 195 ? -11.912 10.321 5.585 1.00 98.94 195 TYR A CA 1
ATOM 1551 C C . TYR A 1 195 ? -11.322 9.594 4.380 1.00 98.94 195 TYR A C 1
ATOM 1553 O O . TYR A 1 195 ? -10.264 9.995 3.894 1.00 98.94 195 TYR A O 1
ATOM 1561 N N . THR A 1 196 ? -12.032 8.594 3.851 1.00 98.88 196 THR A N 1
ATOM 1562 C CA . THR A 1 196 ? -11.655 7.908 2.608 1.00 98.88 196 THR A CA 1
ATOM 1563 C C . THR A 1 196 ? -11.593 8.891 1.440 1.00 98.88 196 THR A C 1
ATOM 1565 O O . THR A 1 196 ? -10.560 9.006 0.776 1.00 98.88 196 THR A O 1
ATOM 1568 N N . ASP A 1 197 ? -12.667 9.652 1.222 1.00 98.88 197 ASP A N 1
ATOM 1569 C CA . ASP A 1 197 ? -12.775 10.592 0.105 1.00 98.88 197 ASP A CA 1
ATOM 1570 C C . ASP A 1 197 ? -11.734 11.709 0.197 1.00 98.88 197 ASP A C 1
ATOM 1572 O O . ASP A 1 197 ? -11.116 12.077 -0.807 1.00 98.88 197 ASP A O 1
ATOM 1576 N N . TYR A 1 198 ? -11.498 12.237 1.403 1.00 98.88 198 TYR A N 1
ATOM 1577 C CA . TYR A 1 198 ? -10.462 13.240 1.630 1.00 98.88 198 TYR A CA 1
ATOM 1578 C C . TYR A 1 198 ? -9.074 12.693 1.277 1.00 98.88 198 TYR A C 1
ATOM 1580 O O . TYR A 1 198 ? -8.336 13.336 0.524 1.00 98.88 198 TYR A O 1
ATOM 1588 N N . ALA A 1 199 ? -8.729 11.504 1.782 1.00 98.88 199 ALA A N 1
ATOM 1589 C CA . ALA A 1 199 ? -7.417 10.909 1.566 1.00 98.88 199 ALA A CA 1
ATOM 1590 C C . ALA A 1 199 ? -7.149 10.653 0.077 1.00 98.88 199 ALA A C 1
ATOM 1592 O O . ALA A 1 199 ? -6.130 11.086 -0.464 1.00 98.88 199 ALA A O 1
ATOM 1593 N N . VAL A 1 200 ? -8.107 10.031 -0.616 1.00 98.88 200 VAL A N 1
ATOM 1594 C CA . VAL A 1 200 ? -7.995 9.724 -2.047 1.00 98.88 200 VAL A CA 1
ATOM 1595 C C . VAL A 1 200 ? -7.951 10.992 -2.898 1.00 98.88 200 VAL A C 1
ATOM 1597 O O . VAL A 1 200 ? -7.159 11.077 -3.839 1.00 98.88 200 VAL A O 1
ATOM 1600 N N . ARG A 1 201 ? -8.745 12.016 -2.564 1.00 98.81 201 ARG A N 1
ATOM 1601 C CA . ARG A 1 201 ? -8.719 13.302 -3.272 1.00 98.81 201 ARG A CA 1
ATOM 1602 C C . ARG A 1 201 ? -7.334 13.941 -3.234 1.00 98.81 201 ARG A C 1
ATOM 1604 O O . ARG A 1 201 ? -6.844 14.392 -4.274 1.00 98.81 201 ARG A O 1
ATOM 1611 N N . TRP A 1 202 ? -6.715 14.012 -2.058 1.00 98.81 202 TRP A N 1
ATOM 1612 C CA . TRP A 1 202 ? -5.417 14.670 -1.906 1.00 98.81 202 TRP A CA 1
ATOM 1613 C C . TRP A 1 202 ? -4.254 13.809 -2.379 1.00 98.81 202 TRP A C 1
ATOM 1615 O O . TRP A 1 202 ? -3.306 14.367 -2.928 1.00 98.81 202 TRP A O 1
ATOM 1625 N N . TYR A 1 203 ? -4.373 12.482 -2.303 1.00 98.81 203 TYR A N 1
ATOM 1626 C CA . TYR A 1 203 ? -3.476 11.576 -3.013 1.00 98.81 203 TYR A CA 1
ATOM 1627 C C . TYR A 1 203 ? -3.489 11.866 -4.520 1.00 98.81 203 TYR A C 1
ATOM 1629 O O . TYR A 1 203 ? -2.445 12.159 -5.094 1.00 98.81 203 TYR A O 1
ATOM 1637 N N . ASN A 1 204 ? -4.668 11.874 -5.154 1.00 98.75 204 ASN A N 1
ATOM 1638 C CA . ASN A 1 204 ? -4.795 12.120 -6.594 1.00 98.75 204 ASN A CA 1
ATOM 1639 C C . ASN A 1 204 ? -4.282 13.514 -6.983 1.00 98.75 204 ASN A C 1
ATOM 1641 O O . ASN A 1 204 ? -3.559 13.654 -7.965 1.00 98.75 204 ASN A O 1
ATOM 1645 N N . THR A 1 205 ? -4.604 14.533 -6.181 1.00 98.50 205 THR A N 1
ATOM 1646 C CA . THR A 1 205 ? -4.141 15.910 -6.408 1.00 98.50 205 THR A CA 1
ATOM 1647 C C . THR A 1 205 ? -2.619 16.019 -6.291 1.00 98.50 205 THR A C 1
ATOM 1649 O O . THR A 1 205 ? -1.983 16.686 -7.103 1.00 98.50 205 THR A O 1
ATOM 1652 N N . GLY A 1 206 ? -2.014 15.386 -5.282 1.00 98.31 206 GLY A N 1
ATOM 1653 C CA . GLY A 1 206 ? -0.561 15.362 -5.120 1.00 98.31 206 GLY A CA 1
ATOM 1654 C C . GLY A 1 206 ? 0.127 14.608 -6.257 1.00 98.31 206 GLY A C 1
ATOM 1655 O O . GLY A 1 206 ? 1.086 15.119 -6.829 1.00 98.31 206 GLY A O 1
ATOM 1656 N N . LEU A 1 207 ? -0.426 13.456 -6.647 1.00 98.25 207 LEU A N 1
ATOM 1657 C CA . LEU A 1 207 ? 0.084 12.615 -7.727 1.00 98.25 207 LEU A CA 1
ATOM 1658 C C . LEU A 1 207 ? 0.073 13.350 -9.077 1.00 98.25 207 LEU A C 1
ATOM 1660 O O . LEU A 1 207 ? 1.040 13.274 -9.829 1.00 98.25 207 LEU A O 1
ATOM 1664 N N . GLU A 1 208 ? -0.994 14.092 -9.378 1.00 98.06 208 GLU A N 1
ATOM 1665 C CA . GLU A 1 208 ? -1.084 14.920 -10.586 1.00 98.06 208 GLU A CA 1
ATOM 1666 C C . GLU A 1 208 ? -0.058 16.065 -10.577 1.00 98.06 208 GLU A C 1
ATOM 1668 O O . GLU A 1 208 ? 0.569 16.338 -11.598 1.00 98.06 208 GLU A O 1
ATOM 1673 N N . ARG A 1 209 ? 0.172 16.706 -9.423 1.00 97.25 209 ARG A N 1
ATOM 1674 C CA . ARG A 1 209 ? 1.132 17.819 -9.292 1.00 97.25 209 ARG A CA 1
ATOM 1675 C C . ARG A 1 209 ? 2.587 17.410 -9.503 1.00 97.25 209 ARG A C 1
ATOM 1677 O O . ARG A 1 209 ? 3.379 18.244 -9.929 1.00 97.25 209 ARG A O 1
ATOM 1684 N N . VAL A 1 210 ? 2.949 16.170 -9.172 1.00 96.69 210 VAL A N 1
ATOM 1685 C CA . VAL A 1 210 ? 4.321 15.663 -9.350 1.00 96.69 210 VAL A CA 1
ATOM 1686 C C . VAL A 1 210 ? 4.564 15.050 -10.732 1.00 96.69 210 VAL A C 1
ATOM 1688 O O . VAL A 1 210 ? 5.684 14.629 -11.016 1.00 96.69 210 VAL A O 1
ATOM 1691 N N . TRP A 1 211 ? 3.545 14.988 -11.596 1.00 97.75 211 TRP A N 1
ATOM 1692 C CA . TRP A 1 211 ? 3.711 14.536 -12.975 1.00 97.75 211 TRP A CA 1
ATOM 1693 C C . TRP A 1 211 ? 4.501 15.551 -13.812 1.00 97.75 211 TRP A C 1
ATOM 1695 O O . TRP A 1 211 ? 4.317 16.763 -13.703 1.00 97.75 211 TRP A O 1
ATOM 1705 N N . GLY A 1 212 ? 5.334 15.042 -14.716 1.00 97.62 212 GLY A N 1
ATOM 1706 C CA . GLY A 1 212 ? 6.086 15.835 -15.683 1.00 97.62 212 GLY A CA 1
ATOM 1707 C C . GLY A 1 212 ? 6.478 15.007 -16.911 1.00 97.62 212 GLY A C 1
ATOM 1708 O O . GLY A 1 212 ? 6.187 13.810 -16.970 1.00 97.62 212 GLY A O 1
ATOM 1709 N N . PRO A 1 213 ? 7.071 15.634 -17.939 1.00 97.69 213 PRO A N 1
ATOM 1710 C CA . PRO A 1 213 ? 7.306 14.996 -19.234 1.00 97.69 213 PRO A CA 1
ATOM 1711 C C . PRO A 1 213 ? 8.524 14.060 -19.276 1.00 97.69 213 PRO A C 1
ATOM 1713 O O . PRO A 1 213 ? 8.579 13.177 -20.140 1.00 97.69 213 PRO A O 1
ATOM 1716 N N . ASP A 1 214 ? 9.507 14.231 -18.394 1.00 97.94 214 ASP A N 1
ATOM 1717 C CA . ASP A 1 214 ? 10.809 13.577 -18.511 1.00 97.94 214 ASP A CA 1
ATOM 1718 C C . ASP A 1 214 ? 10.930 12.347 -17.591 1.00 97.94 214 ASP A C 1
ATOM 1720 O O . ASP A 1 214 ? 10.148 12.149 -16.662 1.00 97.94 214 ASP A O 1
ATOM 1724 N N . SER A 1 215 ? 11.923 11.478 -17.821 1.00 97.69 215 SER A N 1
ATOM 1725 C CA . SER A 1 215 ? 12.070 10.259 -17.006 1.00 97.69 215 SER A CA 1
ATOM 1726 C C . SER A 1 215 ? 12.294 10.545 -15.521 1.00 97.69 215 SER A C 1
ATOM 1728 O O . SER A 1 215 ? 11.832 9.774 -14.688 1.00 97.69 215 SER A O 1
ATOM 1730 N N . ARG A 1 216 ? 12.976 11.647 -15.183 1.00 97.25 216 ARG A N 1
ATOM 1731 C CA . ARG A 1 216 ? 13.183 12.065 -13.789 1.00 97.25 216 ARG A CA 1
ATOM 1732 C C . ARG A 1 216 ? 11.874 12.477 -13.111 1.00 97.25 216 ARG A C 1
ATOM 1734 O O . ARG A 1 216 ? 11.686 12.181 -11.934 1.00 97.25 216 ARG A O 1
ATOM 1741 N N . ASP A 1 217 ? 10.954 13.083 -13.860 1.00 97.50 217 ASP A N 1
ATOM 1742 C CA . ASP A 1 217 ? 9.613 13.392 -13.361 1.00 97.50 217 ASP A CA 1
ATOM 1743 C C . ASP A 1 217 ? 8.820 12.105 -13.130 1.00 97.50 217 ASP A C 1
ATOM 1745 O O . ASP A 1 217 ? 8.175 11.957 -12.098 1.00 97.50 217 ASP A O 1
ATOM 1749 N N . TRP A 1 218 ? 8.926 11.128 -14.040 1.00 98.56 218 TRP A N 1
ATOM 1750 C CA . TRP A 1 218 ? 8.298 9.819 -13.846 1.00 98.56 218 TRP A CA 1
ATOM 1751 C C . TRP A 1 218 ? 8.845 9.079 -12.620 1.00 98.56 218 TRP A C 1
ATOM 1753 O O . TRP A 1 218 ? 8.065 8.477 -11.888 1.00 98.56 218 TRP A O 1
ATOM 1763 N N . VAL A 1 219 ? 10.159 9.136 -12.361 1.00 98.44 219 VAL A N 1
ATOM 1764 C CA . VAL A 1 219 ? 10.762 8.539 -11.154 1.00 98.44 219 VAL A CA 1
ATOM 1765 C C . VAL A 1 219 ? 10.127 9.137 -9.900 1.00 98.44 219 VAL A C 1
ATOM 1767 O O . VAL A 1 219 ? 9.641 8.395 -9.051 1.00 98.44 219 VAL A O 1
ATOM 1770 N N . ARG A 1 220 ? 10.031 10.469 -9.832 1.00 97.81 220 ARG A N 1
ATOM 1771 C CA . ARG A 1 220 ? 9.395 11.184 -8.719 1.00 97.81 220 ARG A CA 1
ATOM 1772 C C . ARG A 1 220 ? 7.898 10.881 -8.596 1.00 97.81 220 ARG A C 1
ATOM 1774 O O . ARG A 1 220 ? 7.404 10.641 -7.498 1.00 97.81 220 ARG A O 1
ATOM 1781 N N . TYR A 1 221 ? 7.183 10.842 -9.716 1.00 98.69 221 TYR A N 1
ATOM 1782 C CA . TYR A 1 221 ? 5.769 10.472 -9.789 1.00 98.69 221 TYR A CA 1
ATOM 1783 C C . TYR A 1 221 ? 5.522 9.047 -9.281 1.00 98.69 221 TYR A C 1
ATOM 1785 O O . TYR A 1 221 ? 4.630 8.811 -8.465 1.00 98.69 221 TYR A O 1
ATOM 1793 N N . ASN A 1 222 ? 6.332 8.087 -9.733 1.00 98.75 222 ASN A N 1
ATOM 1794 C CA . ASN A 1 222 ? 6.235 6.698 -9.310 1.00 98.75 222 ASN A CA 1
ATOM 1795 C C . ASN A 1 222 ? 6.622 6.529 -7.837 1.00 98.75 222 ASN A C 1
ATOM 1797 O O . ASN A 1 222 ? 5.985 5.745 -7.138 1.00 98.75 222 ASN A O 1
ATOM 1801 N N . GLN A 1 223 ? 7.619 7.276 -7.361 1.00 98.50 223 GLN A N 1
ATOM 1802 C CA . GLN A 1 223 ? 7.998 7.307 -5.954 1.00 98.50 223 GLN A CA 1
ATOM 1803 C C . GLN A 1 223 ? 6.850 7.847 -5.088 1.00 98.50 223 GLN A C 1
ATOM 1805 O O . GLN A 1 223 ? 6.462 7.180 -4.135 1.00 98.50 223 GLN A O 1
ATOM 1810 N N . PHE A 1 224 ? 6.209 8.957 -5.477 1.00 98.69 224 PHE A N 1
ATOM 1811 C CA . PHE A 1 224 ? 5.003 9.471 -4.811 1.00 98.69 224 PHE A CA 1
ATOM 1812 C C . PHE A 1 224 ? 3.880 8.438 -4.775 1.00 98.69 224 PHE A C 1
ATOM 1814 O O . PHE A 1 224 ? 3.334 8.152 -3.710 1.00 98.69 224 PHE A O 1
ATOM 1821 N N . ARG A 1 225 ? 3.572 7.821 -5.922 1.00 98.75 225 ARG A N 1
ATOM 1822 C CA . ARG A 1 225 ? 2.595 6.729 -6.007 1.00 98.75 225 ARG A CA 1
ATOM 1823 C C . ARG A 1 225 ? 2.933 5.599 -5.038 1.00 98.75 225 ARG A C 1
ATOM 1825 O O . ARG A 1 225 ? 2.054 5.150 -4.311 1.00 98.75 225 ARG A O 1
ATOM 1832 N N . ARG A 1 226 ? 4.176 5.117 -5.048 1.00 98.75 226 ARG A N 1
ATOM 1833 C CA . ARG A 1 226 ? 4.620 3.979 -4.237 1.00 98.75 226 ARG A CA 1
ATOM 1834 C C . ARG A 1 226 ? 4.535 4.305 -2.752 1.00 98.75 226 ARG A C 1
ATOM 1836 O O . ARG A 1 226 ? 3.863 3.591 -2.018 1.00 98.75 226 ARG A O 1
ATOM 1843 N N . GLU A 1 227 ? 5.155 5.393 -2.320 1.00 98.62 227 GLU A N 1
ATOM 1844 C CA . GLU A 1 227 ? 5.254 5.739 -0.904 1.00 98.62 227 GLU A CA 1
ATOM 1845 C C . GLU A 1 227 ? 3.898 6.092 -0.290 1.00 98.62 227 GLU A C 1
ATOM 1847 O O . GLU A 1 227 ? 3.580 5.616 0.800 1.00 98.62 227 GLU A O 1
ATOM 1852 N N . LEU A 1 228 ? 3.042 6.842 -0.994 1.00 98.75 228 LEU A N 1
ATOM 1853 C CA . LEU A 1 228 ? 1.696 7.126 -0.491 1.00 98.75 228 LEU A CA 1
ATOM 1854 C C . LEU A 1 228 ? 0.738 5.943 -0.656 1.00 98.75 228 LEU A C 1
ATOM 1856 O O . LEU A 1 228 ? -0.241 5.858 0.078 1.00 98.75 228 LEU A O 1
ATOM 1860 N N . THR A 1 229 ? 1.005 4.983 -1.543 1.00 98.88 229 THR A N 1
ATOM 1861 C CA . THR A 1 229 ? 0.263 3.713 -1.483 1.00 98.88 229 THR A CA 1
ATOM 1862 C C . THR A 1 229 ? 0.527 3.026 -0.143 1.00 98.88 229 THR A C 1
ATOM 1864 O O . THR A 1 229 ? -0.420 2.676 0.554 1.00 98.88 229 THR A O 1
ATOM 1867 N N . LEU A 1 230 ? 1.799 2.931 0.257 1.00 98.75 230 LEU A N 1
ATOM 1868 C CA . LEU A 1 230 ? 2.223 2.248 1.483 1.00 98.75 230 LEU A CA 1
ATOM 1869 C C . LEU A 1 230 ? 1.837 2.986 2.776 1.00 98.75 230 LEU A C 1
ATOM 1871 O O . LEU A 1 230 ? 1.589 2.345 3.791 1.00 98.75 230 LEU A O 1
ATOM 1875 N N . THR A 1 231 ? 1.795 4.321 2.754 1.00 98.62 231 THR A N 1
ATOM 1876 C CA . THR A 1 231 ? 1.581 5.153 3.959 1.00 98.62 231 THR A CA 1
ATOM 1877 C C . THR A 1 231 ? 0.183 5.774 4.058 1.00 98.62 231 THR A C 1
ATOM 1879 O O . THR A 1 231 ? -0.180 6.295 5.112 1.00 98.62 231 THR A O 1
ATOM 1882 N N . VAL A 1 232 ? -0.614 5.731 2.982 1.00 98.88 232 VAL A N 1
ATOM 1883 C CA . VAL A 1 232 ? -1.964 6.323 2.915 1.00 98.88 232 VAL A CA 1
ATOM 1884 C C . VAL A 1 232 ? -2.972 5.292 2.406 1.00 98.88 232 VAL A C 1
ATOM 1886 O O . VAL A 1 232 ? -3.873 4.901 3.146 1.00 98.88 232 VAL A O 1
ATOM 1889 N N . LEU A 1 233 ? -2.849 4.843 1.152 1.00 98.94 233 LEU A N 1
ATOM 1890 C CA . LEU A 1 233 ? -3.928 4.096 0.488 1.00 98.94 233 LEU A CA 1
ATOM 1891 C C . LEU A 1 233 ? -4.150 2.693 1.059 1.00 98.94 233 LEU A C 1
ATOM 1893 O O . LEU A 1 233 ? -5.300 2.268 1.164 1.00 98.94 233 LEU A O 1
ATOM 1897 N N . ASP A 1 234 ? -3.087 1.996 1.460 1.00 98.94 234 ASP A N 1
ATOM 1898 C CA . ASP A 1 234 ? -3.192 0.660 2.057 1.00 98.94 234 ASP A CA 1
ATOM 1899 C C . ASP A 1 234 ? -3.966 0.702 3.388 1.00 98.94 234 ASP A C 1
ATOM 1901 O O . ASP A 1 234 ? -4.788 -0.175 3.648 1.00 98.94 234 ASP A O 1
ATOM 1905 N N . ILE A 1 235 ? -3.796 1.764 4.185 1.00 98.88 235 ILE A N 1
ATOM 1906 C CA . ILE A 1 235 ? -4.545 1.982 5.433 1.00 98.88 235 ILE A CA 1
ATOM 1907 C C . ILE A 1 235 ? -5.995 2.380 5.125 1.00 98.88 235 ILE A C 1
ATOM 1909 O O . ILE A 1 235 ? -6.933 1.821 5.697 1.00 98.88 235 ILE A O 1
ATOM 1913 N N . VAL A 1 236 ? -6.195 3.315 4.189 1.00 98.94 236 VAL A N 1
ATOM 1914 C CA . VAL A 1 236 ? -7.529 3.784 3.774 1.00 98.94 236 VAL A CA 1
ATOM 1915 C C . VAL A 1 236 ? -8.380 2.636 3.225 1.00 98.94 236 VAL A C 1
ATOM 1917 O O . VAL A 1 236 ? -9.577 2.573 3.506 1.00 98.94 236 VAL A O 1
ATOM 1920 N N . ALA A 1 237 ? -7.776 1.678 2.517 1.00 98.81 237 ALA A N 1
ATOM 1921 C CA . ALA A 1 237 ? -8.473 0.493 2.023 1.00 98.81 237 ALA A CA 1
ATOM 1922 C C . ALA A 1 237 ? -9.095 -0.366 3.138 1.00 98.81 237 ALA A C 1
ATOM 1924 O O . ALA A 1 237 ? -10.060 -1.093 2.902 1.00 98.81 237 ALA A O 1
ATOM 1925 N N . LEU A 1 238 ? -8.585 -0.248 4.366 1.00 98.88 238 LEU A N 1
ATOM 1926 C CA . LEU A 1 238 ? -9.065 -0.975 5.537 1.00 98.88 238 LEU A CA 1
ATOM 1927 C C . LEU A 1 238 ? -10.082 -0.166 6.356 1.00 98.88 238 LEU A C 1
ATOM 1929 O O . LEU A 1 238 ? -10.685 -0.714 7.278 1.00 98.88 238 LEU A O 1
ATOM 1933 N N . PHE A 1 239 ? -10.357 1.100 6.009 1.00 98.88 239 PHE A N 1
ATOM 1934 C CA . PHE A 1 239 ? -11.315 1.936 6.747 1.00 98.88 239 PHE A CA 1
ATOM 1935 C C . PHE A 1 239 ? -12.725 1.343 6.782 1.00 98.88 239 PHE A C 1
ATOM 1937 O O . PHE A 1 239 ? -13.407 1.410 7.805 1.00 98.88 239 PHE A O 1
ATOM 1944 N N . SER A 1 240 ? -13.147 0.693 5.697 1.00 98.75 240 SER A N 1
ATOM 1945 C CA . SER A 1 240 ? -14.464 0.047 5.625 1.00 98.75 240 SER A CA 1
ATOM 1946 C C . SER A 1 240 ? -14.652 -1.042 6.685 1.00 98.75 240 SER A C 1
ATOM 1948 O O . SER A 1 240 ? -15.779 -1.288 7.115 1.00 98.75 240 SER A O 1
ATOM 1950 N N . ASN A 1 241 ? -13.566 -1.670 7.143 1.00 98.81 241 ASN A N 1
ATOM 1951 C CA . ASN A 1 241 ? -13.626 -2.739 8.134 1.00 98.81 241 ASN A CA 1
ATOM 1952 C C . ASN A 1 241 ? -14.009 -2.220 9.531 1.00 98.81 241 ASN A C 1
ATOM 1954 O O . ASN A 1 241 ? -14.443 -3.010 10.365 1.00 98.81 241 ASN A O 1
ATOM 1958 N N . TYR A 1 242 ? -13.909 -0.907 9.793 1.00 98.88 242 TYR A N 1
ATOM 1959 C CA . TYR A 1 242 ? -14.354 -0.322 11.061 1.00 98.88 242 TYR A CA 1
ATOM 1960 C C . TYR A 1 242 ? -15.881 -0.350 11.243 1.00 98.88 242 TYR A C 1
ATOM 1962 O O . TYR A 1 242 ? -16.334 -0.175 12.369 1.00 98.88 242 TYR A O 1
ATOM 1970 N N . ASP A 1 243 ? -16.691 -0.588 10.204 1.00 98.81 243 ASP A N 1
ATOM 1971 C CA . ASP A 1 243 ? -18.144 -0.748 10.364 1.00 98.81 243 ASP A CA 1
ATOM 1972 C C . ASP A 1 243 ? -18.465 -2.032 11.150 1.00 98.81 243 ASP A C 1
ATOM 1974 O O . ASP A 1 243 ? -18.594 -3.122 10.591 1.00 98.81 243 ASP A O 1
ATOM 1978 N N . SER A 1 244 ? -18.623 -1.891 12.467 1.00 98.12 244 SER A N 1
ATOM 1979 C CA . SER A 1 244 ? -18.793 -3.009 13.400 1.00 98.12 244 SER A CA 1
ATOM 1980 C C . SER A 1 244 ? -20.091 -3.795 13.216 1.00 98.12 244 SER A C 1
ATOM 1982 O O . SER A 1 244 ? -20.167 -4.949 13.632 1.00 98.12 244 SER A O 1
ATOM 1984 N N . ARG A 1 245 ? -21.120 -3.216 12.581 1.00 98.31 245 ARG A N 1
ATOM 1985 C CA . ARG A 1 245 ? -22.360 -3.954 12.275 1.00 98.31 245 ARG A CA 1
ATOM 1986 C C . ARG A 1 245 ? -22.208 -4.798 11.020 1.00 98.31 245 ARG A C 1
ATOM 1988 O O . ARG A 1 245 ? -22.825 -5.855 10.921 1.00 98.31 245 ARG A O 1
ATOM 1995 N N . ARG A 1 246 ? -21.392 -4.338 10.071 1.00 98.31 246 ARG A N 1
ATOM 1996 C CA . ARG A 1 246 ? -21.055 -5.084 8.856 1.00 98.31 246 ARG A CA 1
ATOM 1997 C C . ARG A 1 246 ? -20.004 -6.160 9.121 1.00 98.31 246 ARG A C 1
ATOM 1999 O O . ARG A 1 246 ? -20.124 -7.258 8.584 1.00 98.31 246 ARG A O 1
ATOM 2006 N N . TYR A 1 247 ? -19.026 -5.857 9.972 1.00 98.38 247 TYR A N 1
ATOM 2007 C CA . TYR A 1 247 ? -17.924 -6.742 10.344 1.00 98.38 247 TYR A CA 1
ATOM 2008 C C . TYR A 1 247 ? -17.885 -6.956 11.870 1.00 98.38 247 TYR A C 1
ATOM 2010 O O . TYR A 1 247 ? -17.018 -6.417 12.556 1.00 98.38 247 TYR A O 1
ATOM 2018 N N . PRO A 1 248 ? -18.833 -7.732 12.431 1.00 97.50 248 PRO A N 1
ATOM 2019 C CA . PRO A 1 248 ? -18.944 -7.935 13.881 1.00 97.50 248 PRO A CA 1
ATOM 2020 C C . PRO A 1 248 ? -17.870 -8.860 14.474 1.00 97.50 248 PRO A C 1
ATOM 2022 O O . PRO A 1 248 ? -17.705 -8.917 15.690 1.00 97.50 248 PRO A O 1
ATOM 2025 N N . ILE A 1 249 ? -17.164 -9.610 13.629 1.00 97.00 249 ILE A N 1
ATOM 2026 C CA . ILE A 1 249 ? -16.073 -10.519 13.997 1.00 97.00 249 ILE A CA 1
ATOM 2027 C C . ILE A 1 249 ? -14.838 -10.197 13.153 1.00 97.00 249 ILE A C 1
ATOM 2029 O O . ILE A 1 249 ? -14.914 -9.380 12.234 1.00 97.00 249 ILE A O 1
ATOM 2033 N N . ARG A 1 250 ? -13.719 -10.879 13.427 1.00 98.25 250 ARG A N 1
ATOM 2034 C CA . ARG A 1 250 ? -12.468 -10.724 12.674 1.00 98.25 250 ARG A CA 1
ATOM 2035 C C . ARG A 1 250 ? -12.713 -10.772 11.163 1.00 98.25 250 ARG A C 1
ATOM 2037 O O . ARG A 1 250 ? -13.272 -11.747 10.655 1.00 98.25 250 ARG A O 1
ATOM 2044 N N . THR A 1 251 ? -12.265 -9.737 10.461 1.00 98.00 251 THR A N 1
ATOM 2045 C CA . THR A 1 251 ? -12.354 -9.619 9.000 1.00 98.00 251 THR A CA 1
ATOM 2046 C C . THR A 1 251 ? -10.960 -9.511 8.398 1.00 98.00 251 THR A C 1
ATOM 2048 O O . THR A 1 251 ? -10.096 -8.850 8.964 1.00 98.00 251 THR A O 1
ATOM 2051 N N . VAL A 1 252 ? -10.731 -10.166 7.259 1.00 98.62 252 VAL A N 1
ATOM 2052 C CA . VAL A 1 252 ? -9.424 -10.176 6.586 1.00 98.62 252 VAL A CA 1
ATOM 2053 C C . VAL A 1 252 ? -9.582 -9.724 5.142 1.00 98.62 252 VAL A C 1
ATOM 2055 O O . VAL A 1 252 ? -10.226 -10.398 4.333 1.00 98.62 252 VAL A O 1
ATOM 2058 N N . SER A 1 253 ? -8.986 -8.570 4.845 1.00 98.69 253 SER A N 1
ATOM 2059 C CA . SER A 1 253 ? -8.904 -7.977 3.507 1.00 98.69 253 SER A CA 1
ATOM 2060 C C . SER A 1 253 ? -7.666 -8.469 2.750 1.00 98.69 253 SER A C 1
ATOM 2062 O O . SER A 1 253 ? -6.749 -9.048 3.332 1.00 98.69 253 SER A O 1
ATOM 2064 N N . GLN A 1 254 ? -7.624 -8.236 1.437 1.00 98.69 254 GLN A N 1
ATOM 2065 C CA . GLN A 1 254 ? -6.458 -8.532 0.599 1.00 98.69 254 GLN A CA 1
ATOM 2066 C C . GLN A 1 254 ? -6.155 -7.340 -0.303 1.00 98.69 254 GLN A C 1
ATOM 2068 O O . GLN A 1 254 ? -7.055 -6.825 -0.963 1.00 98.69 254 GLN A O 1
ATOM 2073 N N . LEU A 1 255 ? -4.890 -6.921 -0.342 1.00 98.88 255 LEU A N 1
ATOM 2074 C CA . LEU A 1 255 ? -4.436 -5.782 -1.138 1.00 98.88 255 LEU A CA 1
ATOM 2075 C C . LEU A 1 255 ? -3.878 -6.298 -2.471 1.00 98.88 255 LEU A C 1
ATOM 2077 O O . LEU A 1 255 ? -2.760 -6.814 -2.532 1.00 98.88 255 LEU A O 1
ATOM 2081 N N . THR A 1 256 ? -4.670 -6.200 -3.542 1.00 98.81 256 THR A N 1
ATOM 2082 C CA . THR A 1 256 ? -4.308 -6.697 -4.881 1.00 98.81 256 THR A CA 1
ATOM 2083 C C . THR A 1 256 ? -3.662 -5.648 -5.787 1.00 98.81 256 THR A C 1
ATOM 2085 O O . THR A 1 256 ? -3.324 -5.970 -6.920 1.00 98.81 256 THR A O 1
ATOM 2088 N N . ARG A 1 257 ? -3.418 -4.420 -5.320 1.00 98.75 257 ARG A N 1
ATOM 2089 C CA . ARG A 1 257 ? -2.665 -3.412 -6.086 1.00 98.75 257 ARG A CA 1
ATOM 2090 C C . ARG A 1 257 ? -1.190 -3.783 -6.271 1.00 98.75 257 ARG A C 1
ATOM 2092 O O . ARG A 1 257 ? -0.561 -4.349 -5.371 1.00 98.75 257 ARG A O 1
ATOM 2099 N N . GLU A 1 258 ? -0.613 -3.348 -7.382 1.00 98.94 258 GLU A N 1
ATOM 2100 C CA . GLU A 1 258 ? 0.822 -3.448 -7.652 1.00 98.94 258 GLU A CA 1
ATOM 2101 C C . GLU A 1 258 ? 1.512 -2.088 -7.457 1.00 98.94 258 GLU A C 1
ATOM 2103 O O . GLU A 1 258 ? 0.991 -1.045 -7.860 1.00 98.94 258 GLU A O 1
ATOM 2108 N N . ILE A 1 259 ? 2.702 -2.107 -6.853 1.00 98.88 259 ILE A N 1
ATOM 2109 C CA . ILE A 1 259 ? 3.644 -0.975 -6.836 1.00 98.88 259 ILE A CA 1
ATOM 2110 C C . ILE A 1 259 ? 4.866 -1.322 -7.684 1.00 98.88 259 ILE A C 1
ATOM 2112 O O . ILE A 1 259 ? 5.159 -2.497 -7.900 1.00 98.88 259 ILE A O 1
ATOM 2116 N N . TYR A 1 260 ? 5.592 -0.316 -8.168 1.00 98.88 260 TYR A N 1
ATOM 2117 C CA . TYR A 1 260 ? 6.602 -0.527 -9.206 1.00 98.88 260 TYR A CA 1
ATOM 2118 C C . TYR A 1 260 ? 7.973 -0.013 -8.794 1.00 98.88 260 TYR A C 1
ATOM 2120 O O . TYR A 1 260 ? 8.065 1.045 -8.172 1.00 98.88 260 TYR A O 1
ATOM 2128 N N . THR A 1 261 ? 9.027 -0.712 -9.209 1.00 98.88 261 THR A N 1
ATOM 2129 C CA . THR A 1 261 ? 10.417 -0.230 -9.165 1.00 98.88 261 THR A CA 1
ATOM 2130 C C . THR A 1 261 ? 11.043 -0.345 -10.549 1.00 98.88 261 THR A C 1
ATOM 2132 O O . THR A 1 261 ? 10.676 -1.210 -11.349 1.00 98.88 261 THR A O 1
ATOM 2135 N N . ASN A 1 262 ? 11.983 0.538 -10.866 1.00 98.81 262 ASN A N 1
ATOM 2136 C CA . ASN A 1 262 ? 12.743 0.478 -12.109 1.00 98.81 262 ASN A CA 1
ATOM 2137 C C . ASN A 1 262 ? 14.207 0.836 -11.816 1.00 98.81 262 ASN A C 1
ATOM 2139 O O . ASN A 1 262 ? 14.571 2.012 -11.873 1.00 98.81 262 ASN A O 1
ATOM 2143 N N . PRO A 1 263 ? 15.064 -0.165 -11.540 1.00 98.56 263 PRO A N 1
ATOM 2144 C CA . PRO A 1 263 ? 16.447 0.057 -11.127 1.00 98.56 263 PRO A CA 1
ATOM 2145 C C . PRO A 1 263 ? 17.260 0.941 -12.080 1.00 98.56 263 PRO A C 1
ATOM 2147 O O . PRO A 1 263 ? 18.090 1.719 -11.622 1.00 98.56 263 PRO A O 1
ATOM 2150 N N . VAL A 1 264 ? 17.011 0.845 -13.392 1.00 98.56 264 VAL A N 1
ATOM 2151 C CA . VAL A 1 264 ? 17.742 1.604 -14.423 1.00 98.56 264 VAL A CA 1
ATOM 2152 C C . VAL A 1 264 ? 17.307 3.064 -14.472 1.00 98.56 264 VAL A C 1
ATOM 2154 O O . VAL A 1 264 ? 18.117 3.927 -14.776 1.00 98.56 264 VAL A O 1
ATOM 2157 N N . LEU A 1 265 ? 16.032 3.367 -14.227 1.00 98.31 265 LEU A N 1
ATOM 2158 C CA . LEU A 1 265 ? 15.551 4.749 -14.262 1.00 98.31 265 LEU A CA 1
ATOM 2159 C C . LEU A 1 265 ? 15.719 5.445 -12.912 1.00 98.31 265 LEU A C 1
ATOM 2161 O O . LEU A 1 265 ? 16.100 6.609 -12.881 1.00 98.31 265 LEU A O 1
ATOM 2165 N N . GLU A 1 266 ? 15.466 4.739 -11.810 1.00 97.94 266 GLU A N 1
ATOM 2166 C CA . GLU A 1 266 ? 15.523 5.295 -10.451 1.00 97.94 266 GLU A CA 1
ATOM 2167 C C . GLU A 1 266 ? 16.956 5.615 -10.001 1.00 97.94 266 GLU A C 1
ATOM 2169 O O . GLU A 1 266 ? 17.144 6.495 -9.172 1.00 97.94 266 GLU A O 1
ATOM 2174 N N . ASN A 1 267 ? 17.964 4.953 -10.581 1.00 97.69 267 ASN A N 1
ATOM 2175 C CA . ASN A 1 267 ? 19.381 5.158 -10.249 1.00 97.69 267 ASN A CA 1
ATOM 2176 C C . ASN A 1 267 ? 20.149 5.845 -11.382 1.00 97.69 267 ASN A C 1
ATOM 2178 O O . ASN A 1 267 ? 21.362 5.678 -11.496 1.00 97.69 267 ASN A O 1
ATOM 2182 N N . PHE A 1 268 ? 19.446 6.526 -12.288 1.00 96.69 268 PHE A N 1
ATOM 2183 C CA . PHE A 1 268 ? 20.071 7.277 -13.365 1.00 96.69 268 PHE A CA 1
ATOM 2184 C C . PHE A 1 268 ? 20.164 8.755 -12.988 1.00 96.69 268 PHE A C 1
ATOM 2186 O O . PHE A 1 268 ? 19.148 9.425 -12.834 1.00 96.69 268 PHE A O 1
ATOM 2193 N N . ASP A 1 269 ? 21.385 9.286 -12.923 1.00 93.38 269 ASP A N 1
ATOM 2194 C CA . ASP A 1 269 ? 21.621 10.692 -12.551 1.00 93.38 269 ASP A CA 1
ATOM 2195 C C . ASP A 1 269 ? 21.056 11.698 -13.571 1.00 93.38 269 ASP A C 1
ATOM 2197 O O . ASP A 1 269 ? 20.811 12.871 -13.262 1.00 93.38 269 ASP A O 1
ATOM 2201 N N . GLY A 1 270 ? 20.876 11.254 -14.818 1.00 94.56 270 GLY A N 1
ATOM 2202 C CA . GLY A 1 270 ? 20.359 12.067 -15.911 1.00 94.56 270 GLY A CA 1
ATOM 2203 C C . GLY A 1 270 ? 18.833 12.055 -16.027 1.00 94.56 270 GLY A C 1
ATOM 2204 O O . GLY A 1 270 ? 18.096 11.639 -15.141 1.00 94.56 270 GLY A O 1
ATOM 2205 N N . SER A 1 271 ? 18.338 12.534 -17.169 1.00 96.25 271 SER A N 1
ATOM 2206 C CA . SER A 1 271 ? 16.913 12.484 -17.496 1.00 96.25 271 SER A CA 1
ATOM 2207 C C . SER A 1 271 ? 16.708 12.310 -18.999 1.00 96.25 271 SER A C 1
ATOM 2209 O O . SER A 1 271 ? 17.297 13.039 -19.803 1.00 96.25 271 SER A O 1
ATOM 2211 N N . PHE A 1 272 ? 15.872 11.348 -19.389 1.00 95.69 272 PHE A N 1
ATOM 2212 C CA . PHE A 1 272 ? 15.426 11.180 -20.767 1.00 95.69 272 PHE A CA 1
ATOM 2213 C C . PHE A 1 272 ? 14.235 12.098 -21.027 1.00 95.69 272 PHE A C 1
ATOM 2215 O O . PHE A 1 272 ? 13.156 11.910 -20.456 1.00 95.69 272 PHE A O 1
ATOM 2222 N N . ARG A 1 273 ? 14.427 13.081 -21.911 1.00 96.44 273 ARG A N 1
ATOM 2223 C CA . ARG A 1 273 ? 13.390 14.067 -22.223 1.00 96.44 273 ARG A CA 1
ATOM 2224 C C . ARG A 1 273 ? 12.162 13.435 -22.874 1.00 96.44 273 ARG A C 1
ATOM 2226 O O . ARG A 1 273 ? 12.306 12.598 -23.766 1.00 96.44 273 ARG A O 1
ATOM 2233 N N . GLY A 1 274 ? 10.971 13.862 -22.457 1.00 95.62 274 GLY A N 1
ATOM 2234 C CA . GLY A 1 274 ? 9.694 13.442 -23.045 1.00 95.62 274 GLY A CA 1
ATOM 2235 C C . GLY A 1 274 ? 9.390 11.945 -22.913 1.00 95.62 274 GLY A C 1
ATOM 2236 O O . GLY A 1 274 ? 8.600 11.408 -23.691 1.00 95.62 274 GLY A O 1
ATOM 2237 N N . MET A 1 275 ? 10.052 11.237 -21.991 1.00 96.31 275 MET A N 1
ATOM 2238 C CA . MET A 1 275 ? 9.931 9.784 -21.869 1.00 96.31 275 MET A CA 1
ATOM 2239 C C . MET A 1 275 ? 8.863 9.341 -20.858 1.00 96.31 275 MET A C 1
ATOM 2241 O O . MET A 1 275 ? 8.400 8.207 -20.971 1.00 96.31 275 MET A O 1
ATOM 2245 N N . ALA A 1 276 ? 8.415 10.207 -19.939 1.00 97.81 276 ALA A N 1
ATOM 2246 C CA . ALA A 1 276 ? 7.499 9.855 -18.843 1.00 97.81 276 ALA A CA 1
ATOM 2247 C C . ALA A 1 276 ? 6.261 9.083 -19.307 1.00 97.81 276 ALA A C 1
ATOM 2249 O O . ALA A 1 276 ? 5.961 8.003 -18.800 1.00 97.81 276 ALA A O 1
ATOM 2250 N N . GLN A 1 277 ? 5.595 9.586 -20.348 1.00 97.81 277 GLN A N 1
ATOM 2251 C CA . GLN A 1 277 ? 4.390 8.967 -20.891 1.00 97.81 277 GLN A CA 1
ATOM 2252 C C . GLN A 1 277 ? 4.632 7.540 -21.404 1.00 97.81 277 GLN A C 1
ATOM 2254 O O . GLN A 1 277 ? 3.784 6.671 -21.212 1.00 97.81 277 GLN A O 1
ATOM 2259 N N . ARG A 1 278 ? 5.788 7.287 -22.035 1.00 97.50 278 ARG A N 1
ATOM 2260 C CA . ARG A 1 278 ? 6.164 5.953 -22.533 1.00 97.50 278 ARG A CA 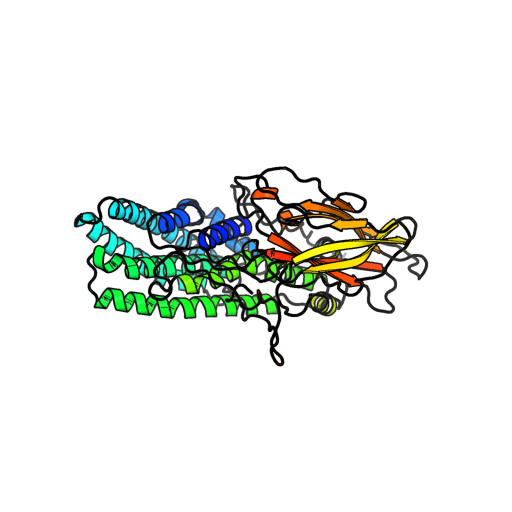1
ATOM 2261 C C . ARG A 1 278 ? 6.519 5.005 -21.393 1.00 97.50 278 ARG A C 1
ATOM 2263 O O . ARG A 1 278 ? 6.234 3.818 -21.504 1.00 97.50 278 ARG A O 1
ATOM 2270 N N . ILE A 1 279 ? 7.139 5.516 -20.326 1.00 98.12 279 ILE A N 1
ATOM 2271 C CA . ILE A 1 279 ? 7.446 4.715 -19.136 1.00 98.12 279 ILE A CA 1
ATOM 2272 C C . ILE A 1 279 ? 6.137 4.270 -18.476 1.00 98.12 279 ILE A C 1
ATOM 2274 O O . ILE A 1 279 ? 5.963 3.087 -18.202 1.00 98.12 279 ILE A O 1
ATOM 2278 N N . GLU A 1 280 ? 5.188 5.190 -18.302 1.00 98.31 280 GLU A N 1
ATOM 2279 C CA . GLU A 1 280 ? 3.901 4.886 -17.673 1.00 98.31 280 GLU A CA 1
ATOM 2280 C C . GLU A 1 280 ? 3.038 3.942 -18.527 1.00 98.31 280 GLU A C 1
ATOM 2282 O O . GLU A 1 280 ? 2.441 3.008 -18.005 1.00 98.31 280 GLU A O 1
ATOM 2287 N N . GLN A 1 281 ? 3.031 4.106 -19.855 1.00 97.81 281 GLN A N 1
ATOM 2288 C CA . GLN A 1 281 ? 2.335 3.192 -20.778 1.00 97.81 281 GLN A CA 1
ATOM 2289 C C . GLN A 1 281 ? 2.954 1.790 -20.846 1.00 97.81 281 GLN A C 1
ATOM 2291 O O . GLN A 1 281 ? 2.301 0.860 -21.314 1.00 97.81 281 GLN A O 1
ATOM 2296 N N . ASN A 1 282 ? 4.209 1.636 -20.415 1.00 97.62 282 ASN A N 1
ATOM 2297 C CA . ASN A 1 282 ? 4.887 0.345 -20.368 1.00 97.62 282 ASN A CA 1
ATOM 2298 C C . ASN A 1 282 ? 4.449 -0.501 -19.155 1.00 97.62 282 ASN A C 1
ATOM 2300 O O . ASN A 1 282 ? 4.710 -1.700 -19.136 1.00 97.62 282 ASN A O 1
ATOM 2304 N N . ILE A 1 283 ? 3.771 0.085 -18.162 1.00 97.94 283 ILE A N 1
ATOM 2305 C CA . ILE A 1 283 ? 3.137 -0.668 -17.073 1.00 97.94 283 ILE A CA 1
ATOM 2306 C C . ILE A 1 283 ? 1.916 -1.427 -17.615 1.00 97.94 283 ILE A C 1
ATOM 2308 O O . ILE A 1 283 ? 1.186 -0.942 -18.487 1.00 97.94 283 ILE A O 1
ATOM 2312 N N . ARG A 1 284 ? 1.687 -2.639 -17.095 1.00 97.44 284 ARG A N 1
ATOM 2313 C CA . ARG A 1 284 ? 0.545 -3.470 -17.483 1.00 97.44 284 ARG A CA 1
ATOM 2314 C C . ARG A 1 284 ? -0.776 -2.752 -17.173 1.00 97.44 284 ARG A C 1
ATOM 2316 O O . ARG A 1 284 ? -0.945 -2.138 -16.126 1.00 97.44 284 ARG A O 1
ATOM 2323 N N . GLN A 1 285 ? -1.719 -2.831 -18.108 1.00 98.12 285 GLN A N 1
ATOM 2324 C CA . GLN A 1 285 ? -3.079 -2.316 -17.917 1.00 98.12 285 GLN A CA 1
ATOM 2325 C C . GLN A 1 285 ? -3.849 -3.168 -16.893 1.00 98.12 285 GLN A C 1
ATOM 2327 O O . GLN A 1 285 ? -3.487 -4.330 -16.727 1.00 98.12 285 GLN A O 1
ATOM 2332 N N . PRO A 1 286 ? -4.919 -2.655 -16.251 1.00 98.69 286 PRO A N 1
ATOM 2333 C CA . PRO A 1 286 ? -5.682 -3.410 -15.256 1.00 98.69 286 PRO A CA 1
ATOM 2334 C C . PRO A 1 286 ? -6.066 -4.821 -15.729 1.00 98.69 286 PRO A C 1
ATOM 2336 O O . PRO A 1 286 ? -6.542 -5.009 -16.850 1.00 98.69 286 PRO A O 1
ATOM 2339 N N . HIS A 1 287 ? -5.847 -5.815 -14.871 1.00 98.69 287 HIS A N 1
ATOM 2340 C CA . HIS A 1 287 ? -5.923 -7.234 -15.216 1.00 98.69 287 HIS A CA 1
ATOM 2341 C C . HIS A 1 287 ? -6.408 -8.075 -14.027 1.00 98.69 287 HIS A C 1
ATOM 2343 O O . HIS A 1 287 ? -6.408 -7.622 -12.883 1.00 98.69 287 HIS A O 1
ATOM 2349 N N . LEU A 1 288 ? -6.808 -9.323 -14.292 1.00 98.69 288 LEU A N 1
ATOM 2350 C CA . LEU A 1 288 ? -6.966 -10.313 -13.225 1.00 98.69 288 LEU A CA 1
ATOM 2351 C C . LEU A 1 288 ? -5.602 -10.626 -12.614 1.00 98.69 288 LEU A C 1
ATOM 2353 O O . LEU A 1 288 ? -4.617 -10.739 -13.342 1.00 98.69 288 LEU A O 1
ATOM 2357 N N . MET A 1 289 ? -5.555 -10.785 -11.297 1.00 98.75 289 MET A N 1
ATOM 2358 C CA . MET A 1 289 ? -4.353 -11.204 -10.592 1.00 98.75 289 MET A CA 1
ATOM 2359 C C . MET A 1 289 ? -3.859 -12.538 -11.161 1.00 98.75 289 MET A C 1
ATOM 2361 O O . MET A 1 289 ? -4.623 -13.489 -11.330 1.00 98.75 289 MET A O 1
ATOM 2365 N N . ASP A 1 290 ? -2.562 -12.607 -11.414 1.00 98.62 290 ASP A N 1
ATOM 2366 C CA . ASP A 1 290 ? -1.859 -13.811 -11.818 1.00 98.62 290 ASP A CA 1
ATOM 2367 C C . ASP A 1 290 ? -0.640 -14.048 -10.923 1.00 98.62 290 ASP A C 1
ATOM 2369 O O . ASP A 1 290 ? -0.248 -13.222 -10.097 1.00 98.62 290 ASP A O 1
ATOM 2373 N N . ILE A 1 291 ? -0.094 -15.252 -11.029 1.00 98.81 291 ILE A N 1
ATOM 2374 C CA . ILE A 1 291 ? 1.033 -15.736 -10.247 1.00 98.81 291 ILE A CA 1
ATOM 2375 C C . ILE A 1 291 ? 2.202 -15.909 -11.205 1.00 98.81 291 ILE A C 1
ATOM 2377 O O . ILE A 1 291 ? 2.136 -16.739 -12.109 1.00 98.81 291 ILE A O 1
ATOM 2381 N N . LEU A 1 292 ? 3.269 -15.137 -11.007 1.00 98.75 292 LEU A N 1
ATOM 2382 C CA . LEU A 1 292 ? 4.508 -15.265 -11.768 1.00 98.75 292 LEU A CA 1
ATOM 2383 C C . LEU A 1 292 ? 5.110 -16.664 -11.580 1.00 98.75 292 LEU A C 1
ATOM 2385 O O . LEU A 1 292 ? 5.478 -17.007 -10.463 1.00 98.75 292 LEU A O 1
ATOM 2389 N N . ASN A 1 293 ? 5.273 -17.444 -12.650 1.00 98.44 293 ASN A N 1
ATOM 2390 C CA . ASN A 1 293 ? 5.916 -18.761 -12.576 1.00 98.44 293 ASN A CA 1
ATOM 2391 C C . ASN A 1 293 ? 7.395 -18.686 -12.943 1.00 98.44 293 ASN A C 1
ATOM 2393 O O . ASN A 1 293 ? 8.229 -19.286 -12.272 1.00 98.44 293 ASN A O 1
ATOM 2397 N N . SER A 1 294 ? 7.741 -17.991 -14.029 1.00 98.69 294 SER A N 1
ATOM 2398 C CA . SER A 1 294 ? 9.132 -17.914 -14.470 1.00 98.69 294 SER A CA 1
ATOM 2399 C C . SER A 1 294 ? 9.445 -16.669 -15.292 1.00 98.69 294 SER A C 1
ATOM 2401 O O . SER A 1 294 ? 8.561 -16.043 -15.879 1.00 98.69 294 SER A O 1
ATOM 2403 N N . ILE A 1 295 ? 10.734 -16.331 -15.338 1.00 98.88 295 ILE A N 1
ATOM 2404 C CA . ILE A 1 295 ? 11.316 -15.312 -16.206 1.00 98.88 295 ILE A CA 1
ATOM 2405 C C . ILE A 1 295 ? 12.488 -15.960 -16.943 1.00 98.88 295 ILE A C 1
ATOM 2407 O O . ILE A 1 295 ? 13.470 -16.364 -16.323 1.00 98.88 295 ILE A O 1
ATOM 2411 N N . THR A 1 296 ? 12.414 -16.040 -18.268 1.00 98.81 296 THR A N 1
ATOM 2412 C CA . THR A 1 296 ? 13.549 -16.448 -19.108 1.00 98.81 296 THR A CA 1
ATOM 2413 C C . THR A 1 296 ? 14.243 -15.203 -19.639 1.00 98.81 296 THR A C 1
ATOM 2415 O O . THR A 1 296 ? 13.657 -14.475 -20.435 1.00 98.81 296 THR A O 1
ATOM 2418 N N . ILE A 1 297 ? 15.468 -14.939 -19.187 1.00 98.88 297 ILE A N 1
ATOM 2419 C CA . ILE A 1 297 ? 16.237 -13.726 -19.488 1.00 98.88 297 ILE A CA 1
ATOM 2420 C C . ILE A 1 297 ? 17.200 -13.980 -20.649 1.00 98.88 297 ILE A C 1
ATOM 2422 O O . ILE A 1 297 ? 17.966 -14.944 -20.627 1.00 98.88 297 ILE A O 1
ATOM 2426 N N . TYR A 1 298 ? 17.204 -13.077 -21.631 1.00 98.88 298 TYR A N 1
ATOM 2427 C CA . TYR A 1 298 ? 18.104 -13.098 -22.782 1.00 98.88 298 TYR A CA 1
ATOM 2428 C C . TYR A 1 298 ? 19.205 -12.044 -22.645 1.00 98.88 298 TYR A C 1
ATOM 2430 O O . TYR A 1 298 ? 18.962 -10.919 -22.193 1.00 98.88 298 TYR A O 1
ATOM 2438 N N . THR A 1 299 ? 20.417 -12.419 -23.060 1.00 98.81 299 THR A N 1
ATOM 2439 C CA . THR A 1 299 ? 21.613 -11.574 -22.956 1.00 98.81 299 THR A CA 1
ATOM 2440 C C . THR A 1 299 ? 22.048 -11.115 -24.337 1.00 98.81 299 THR A C 1
ATOM 2442 O O . THR A 1 299 ? 22.232 -11.932 -25.239 1.00 98.81 299 THR A O 1
ATOM 2445 N N . ASP A 1 300 ? 22.276 -9.818 -24.495 1.00 98.50 300 ASP A N 1
ATOM 2446 C CA . ASP A 1 300 ? 22.940 -9.255 -25.672 1.00 98.50 300 ASP A CA 1
ATOM 2447 C C . ASP A 1 300 ? 24.247 -8.564 -25.270 1.00 98.50 300 ASP A C 1
ATOM 2449 O O . ASP A 1 300 ? 24.520 -8.397 -24.081 1.00 98.50 300 ASP A O 1
ATOM 2453 N N . VAL A 1 301 ? 25.062 -8.181 -26.251 1.00 97.62 301 VAL A N 1
ATOM 2454 C CA . VAL A 1 301 ? 26.368 -7.559 -26.039 1.00 97.62 301 VAL A CA 1
ATOM 2455 C C . VAL A 1 301 ? 26.529 -6.306 -26.880 1.00 97.62 301 VAL A C 1
ATOM 2457 O O . VAL A 1 301 ? 26.223 -6.281 -28.067 1.00 97.62 301 VAL A O 1
ATOM 2460 N N . HIS A 1 302 ? 27.107 -5.265 -26.288 1.00 95.56 302 HIS A N 1
ATOM 2461 C CA . HIS A 1 302 ? 27.607 -4.124 -27.046 1.00 95.56 302 HIS A CA 1
ATOM 2462 C C . HIS A 1 302 ? 28.971 -3.703 -26.533 1.00 95.56 302 HIS A C 1
ATOM 2464 O O . HIS A 1 302 ? 29.130 -3.405 -25.354 1.00 95.56 302 HIS A O 1
ATOM 2470 N N . ARG A 1 303 ? 29.975 -3.667 -27.417 1.00 93.44 303 ARG A N 1
ATOM 2471 C CA . ARG A 1 303 ? 31.359 -3.274 -27.075 1.00 93.44 303 ARG A CA 1
ATOM 2472 C C . ARG A 1 303 ? 31.930 -4.022 -25.857 1.00 93.44 303 ARG A C 1
ATOM 2474 O O . ARG A 1 303 ? 32.633 -3.432 -25.046 1.00 93.44 303 ARG A O 1
ATOM 2481 N N . GLY A 1 304 ? 31.623 -5.316 -25.747 1.00 95.00 304 GLY A N 1
ATOM 2482 C CA . GLY A 1 304 ? 32.074 -6.179 -24.649 1.00 95.00 304 GLY A CA 1
ATOM 2483 C C . GLY A 1 304 ? 31.231 -6.093 -23.373 1.00 95.00 304 GLY A C 1
ATOM 2484 O O . GLY A 1 304 ? 31.457 -6.869 -22.451 1.00 95.00 304 GLY A O 1
ATOM 2485 N N . PHE A 1 305 ? 30.233 -5.208 -23.324 1.00 97.38 305 PHE A N 1
ATOM 2486 C CA . PHE A 1 305 ? 29.289 -5.124 -22.214 1.00 97.38 305 PHE A CA 1
ATOM 2487 C C . PHE A 1 305 ? 28.077 -5.996 -22.517 1.00 97.38 305 PHE A C 1
ATOM 2489 O O . PHE A 1 305 ? 27.267 -5.666 -23.380 1.00 97.38 305 PHE A O 1
ATOM 2496 N N . ASN A 1 306 ? 27.986 -7.126 -21.825 1.00 98.44 306 ASN A N 1
ATOM 2497 C CA . ASN A 1 306 ? 26.806 -7.985 -21.839 1.00 98.44 306 ASN A CA 1
ATOM 2498 C C . ASN A 1 306 ? 25.706 -7.377 -20.959 1.00 98.44 306 ASN A C 1
ATOM 2500 O O . ASN A 1 306 ? 26.005 -6.867 -19.878 1.00 98.44 306 ASN A O 1
ATOM 2504 N N . TYR A 1 307 ? 24.450 -7.466 -21.388 1.00 98.62 307 TYR A N 1
ATOM 2505 C CA . TYR A 1 307 ? 23.317 -6.871 -20.682 1.00 98.62 307 TYR A CA 1
ATOM 2506 C C . TYR A 1 307 ? 22.006 -7.630 -20.911 1.00 98.62 307 TYR A C 1
ATOM 2508 O O . TYR A 1 307 ? 21.858 -8.375 -21.879 1.00 98.62 307 TYR A O 1
ATOM 2516 N N . TRP A 1 308 ? 21.044 -7.434 -20.005 1.00 98.75 308 TRP A N 1
ATOM 2517 C CA . TRP A 1 308 ? 19.667 -7.918 -20.122 1.00 98.75 308 TRP A CA 1
ATOM 2518 C C . TRP A 1 308 ? 18.977 -7.226 -21.301 1.00 98.75 308 TRP A C 1
ATOM 2520 O O . TRP A 1 308 ? 18.578 -6.064 -21.218 1.00 98.75 308 TRP A O 1
ATOM 2530 N N . SER A 1 309 ? 18.822 -7.942 -22.412 1.00 98.50 309 SER A N 1
ATOM 2531 C CA . SER A 1 309 ? 18.284 -7.387 -23.658 1.00 98.50 309 SER A CA 1
ATOM 2532 C C . SER A 1 309 ? 16.785 -7.624 -23.841 1.00 98.50 309 SER A C 1
ATOM 2534 O O . SER A 1 309 ? 16.101 -6.842 -24.513 1.00 98.50 309 SER A O 1
ATOM 2536 N N . GLY A 1 310 ? 16.260 -8.664 -23.206 1.00 98.69 310 GLY A N 1
ATOM 2537 C CA . GLY A 1 310 ? 14.844 -8.982 -23.163 1.00 98.69 310 GLY A CA 1
ATOM 2538 C C . GLY A 1 310 ? 14.561 -10.180 -22.274 1.00 98.69 310 GLY A C 1
ATOM 2539 O O . GLY A 1 310 ? 15.476 -10.793 -21.727 1.00 98.69 310 GLY A O 1
ATOM 2540 N N . HIS A 1 311 ? 13.290 -10.496 -22.086 1.00 98.88 311 HIS A N 1
ATOM 2541 C CA . HIS A 1 311 ? 12.869 -11.674 -21.341 1.00 98.88 311 HIS A CA 1
ATOM 2542 C C . HIS A 1 311 ? 11.466 -12.124 -21.744 1.00 98.88 311 HIS A C 1
ATOM 2544 O O . HIS A 1 311 ? 10.689 -11.353 -22.306 1.00 98.88 311 HIS A O 1
ATOM 2550 N N . GLN A 1 312 ? 11.139 -13.371 -21.427 1.00 98.75 312 GLN A N 1
ATOM 2551 C CA . GLN A 1 312 ? 9.790 -13.910 -21.543 1.00 98.75 312 GLN A CA 1
ATOM 2552 C C . GLN A 1 312 ? 9.277 -14.327 -20.165 1.00 98.75 312 GLN A C 1
ATOM 2554 O O . GLN A 1 312 ? 10.035 -14.883 -19.370 1.00 98.75 312 GLN A O 1
ATOM 2559 N N . ILE A 1 313 ? 8.001 -14.044 -19.893 1.00 98.75 313 ILE A N 1
ATOM 2560 C CA . ILE A 1 313 ? 7.332 -14.382 -18.633 1.00 98.75 313 ILE A CA 1
ATOM 2561 C C . ILE A 1 313 ? 6.308 -15.477 -18.869 1.00 98.75 313 ILE A C 1
ATOM 2563 O O . ILE A 1 313 ? 5.550 -15.420 -19.842 1.00 98.75 313 ILE A O 1
ATOM 2567 N N . THR A 1 314 ? 6.237 -16.411 -17.927 1.00 98.81 314 THR A N 1
ATOM 2568 C CA . THR A 1 314 ? 5.093 -17.304 -17.773 1.00 98.81 314 THR A CA 1
ATOM 2569 C C . THR A 1 314 ? 4.408 -17.082 -16.428 1.00 98.81 314 THR A C 1
ATOM 2571 O O . THR A 1 314 ? 5.062 -16.777 -15.425 1.00 98.81 314 THR A O 1
ATOM 2574 N N . ALA A 1 315 ? 3.082 -17.192 -16.412 1.00 98.75 315 ALA A N 1
ATOM 2575 C CA . ALA A 1 315 ? 2.256 -16.968 -15.233 1.00 98.75 315 ALA A CA 1
ATOM 2576 C C . ALA A 1 315 ? 1.055 -17.922 -15.193 1.00 98.75 315 ALA A C 1
ATOM 2578 O O . ALA A 1 315 ? 0.680 -18.522 -16.201 1.00 98.75 315 ALA A O 1
ATOM 2579 N N . SER A 1 316 ? 0.453 -18.059 -14.013 1.00 98.69 316 SER A N 1
ATOM 2580 C CA . SER A 1 316 ? -0.735 -18.881 -13.769 1.00 98.69 316 SER A CA 1
ATOM 2581 C C . SER A 1 316 ? -1.880 -18.039 -13.206 1.00 98.69 316 SER A C 1
ATOM 2583 O O . SER A 1 316 ? -1.625 -17.101 -12.451 1.00 98.69 316 SER A O 1
ATOM 2585 N N . PRO A 1 317 ? -3.151 -18.382 -13.477 1.00 98.56 317 PRO A N 1
ATOM 2586 C CA . PRO A 1 317 ? -4.279 -17.804 -12.749 1.00 98.56 317 PRO A CA 1
ATOM 2587 C C . PRO A 1 317 ? -4.204 -18.094 -11.241 1.00 98.56 317 PRO A C 1
ATOM 2589 O O . PRO A 1 317 ? -3.585 -19.078 -10.820 1.00 98.56 317 PRO A O 1
ATOM 2592 N N . VAL A 1 318 ? -4.892 -17.282 -10.426 1.00 98.25 318 VAL A N 1
ATOM 2593 C CA . VAL A 1 318 ? -4.998 -17.481 -8.966 1.00 98.25 318 VAL A CA 1
ATOM 2594 C C . VAL A 1 318 ? -5.350 -18.933 -8.625 1.00 98.25 318 VAL A C 1
ATOM 2596 O O . VAL A 1 318 ? -6.221 -19.554 -9.237 1.00 98.25 318 VAL A O 1
ATOM 2599 N N . GLY A 1 319 ? -4.657 -19.490 -7.637 1.00 97.62 319 GLY A N 1
ATOM 2600 C CA . GLY A 1 319 ? -4.822 -20.854 -7.149 1.00 97.62 319 GLY A CA 1
ATOM 2601 C C . GLY A 1 319 ? -4.319 -21.933 -8.102 1.00 97.62 319 GLY A C 1
ATOM 2602 O O . GLY A 1 319 ? -4.681 -23.090 -7.907 1.00 97.62 319 GLY A O 1
ATOM 2603 N N . PHE A 1 320 ? -3.544 -21.569 -9.134 1.00 97.50 320 PHE A N 1
ATOM 2604 C CA . PHE A 1 320 ? -3.145 -22.472 -10.222 1.00 97.50 320 PHE A CA 1
ATOM 2605 C C . PHE A 1 320 ? -4.362 -23.176 -10.845 1.00 97.50 320 PHE A C 1
ATOM 2607 O O . PHE A 1 320 ? -4.324 -24.345 -11.218 1.00 97.50 320 PHE A O 1
ATOM 2614 N N . SER A 1 321 ? -5.482 -22.448 -10.906 1.00 96.94 321 SER A N 1
ATOM 2615 C CA . SER A 1 321 ? -6.803 -22.975 -11.275 1.00 96.94 321 SER A CA 1
ATOM 2616 C C . SER A 1 321 ? -7.019 -23.116 -12.785 1.00 96.94 321 SER A C 1
ATOM 2618 O O . SER A 1 321 ? -8.059 -23.607 -13.220 1.00 96.94 321 SER A O 1
ATOM 2620 N N . GLY A 1 322 ? -6.045 -22.694 -13.588 1.00 96.25 322 GLY A N 1
ATOM 2621 C CA . GLY A 1 322 ? -6.031 -22.824 -15.039 1.00 96.25 322 GLY A CA 1
ATOM 2622 C C . GLY A 1 322 ? -4.614 -23.085 -15.553 1.00 96.25 322 GLY A C 1
ATOM 2623 O O . GLY A 1 322 ? -3.670 -23.094 -14.759 1.00 96.25 322 GLY A O 1
ATOM 2624 N N . PRO A 1 323 ? -4.456 -23.313 -16.867 1.00 97.56 323 PRO A N 1
ATOM 2625 C CA . PRO A 1 323 ? -3.151 -23.582 -17.451 1.00 97.56 323 PRO A CA 1
ATOM 2626 C C . PRO A 1 323 ? -2.221 -22.376 -17.308 1.00 97.56 323 PRO A C 1
ATOM 2628 O O . PRO A 1 323 ? -2.656 -21.222 -17.344 1.00 97.56 323 PRO A O 1
ATOM 2631 N N . GLU A 1 324 ? -0.929 -22.667 -17.197 1.00 98.12 324 GLU A N 1
ATOM 2632 C CA . GLU A 1 324 ? 0.118 -21.667 -17.357 1.00 98.12 324 GLU A CA 1
ATOM 2633 C C . GLU A 1 324 ? 0.019 -21.018 -18.744 1.00 98.12 324 GLU A C 1
ATOM 2635 O O . GLU A 1 324 ? -0.197 -21.689 -19.756 1.00 98.12 324 GLU A O 1
ATOM 2640 N N . PHE A 1 325 ? 0.192 -19.701 -18.786 1.00 98.50 325 PHE A N 1
ATOM 2641 C CA . PHE A 1 325 ? 0.217 -18.917 -20.012 1.00 98.50 325 PHE A CA 1
ATOM 2642 C C . PHE A 1 325 ? 1.511 -18.110 -20.105 1.00 98.50 325 PHE A C 1
ATOM 2644 O O . PHE A 1 325 ? 2.120 -17.745 -19.099 1.00 98.50 325 PHE A O 1
ATOM 2651 N N . ALA A 1 326 ? 1.938 -17.832 -21.335 1.00 98.44 326 ALA A N 1
ATOM 2652 C CA . ALA A 1 326 ? 3.137 -17.057 -21.620 1.00 98.44 326 ALA A CA 1
ATOM 2653 C C . ALA A 1 326 ? 2.766 -15.683 -22.179 1.00 98.44 326 ALA A C 1
ATOM 2655 O O . ALA A 1 326 ? 1.914 -15.565 -23.063 1.00 98.44 326 ALA A O 1
ATOM 2656 N N . PHE A 1 327 ? 3.446 -14.649 -21.697 1.00 98.56 327 PHE A N 1
ATOM 2657 C CA . PHE A 1 327 ? 3.374 -13.323 -22.297 1.00 98.56 327 PHE A CA 1
ATOM 2658 C C . PHE A 1 327 ? 4.237 -13.265 -23.571 1.00 98.56 327 PHE A C 1
ATOM 2660 O O . PHE A 1 327 ? 5.165 -14.071 -23.739 1.00 98.56 327 PHE A O 1
ATOM 2667 N N . PRO A 1 328 ? 3.966 -12.303 -24.475 1.00 98.50 328 PRO A N 1
ATOM 2668 C CA . PRO A 1 328 ? 4.897 -11.966 -25.542 1.00 98.50 328 PRO A CA 1
ATOM 2669 C C . PRO A 1 328 ? 6.294 -11.645 -24.997 1.00 98.50 328 PRO A C 1
ATOM 2671 O O . PRO A 1 328 ? 6.462 -11.259 -23.841 1.00 98.50 328 PRO A O 1
ATOM 2674 N N . LEU A 1 329 ? 7.304 -11.778 -25.854 1.00 98.62 329 LEU A N 1
ATOM 2675 C CA . LEU A 1 329 ? 8.671 -11.391 -25.523 1.00 98.62 329 LEU A CA 1
ATOM 2676 C C . LEU A 1 329 ? 8.744 -9.889 -25.200 1.00 98.62 329 LEU A C 1
ATOM 2678 O O . LEU A 1 329 ? 8.358 -9.052 -26.016 1.00 98.62 329 LEU A O 1
ATOM 2682 N N . PHE A 1 330 ? 9.312 -9.551 -24.045 1.00 98.62 330 PHE A N 1
ATOM 2683 C CA . PHE A 1 330 ? 9.631 -8.183 -23.655 1.00 98.62 330 PHE A CA 1
ATOM 2684 C C . PHE A 1 330 ? 11.0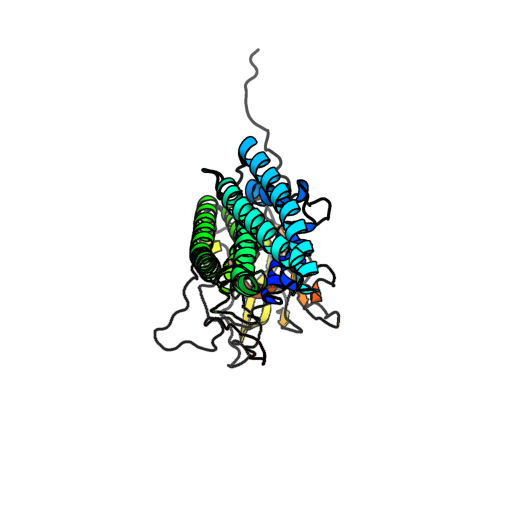61 -7.838 -24.081 1.00 98.62 330 PHE A C 1
ATOM 2686 O O . PHE A 1 330 ? 12.005 -8.550 -23.742 1.00 98.62 330 PHE A O 1
ATOM 2693 N N . GLY A 1 331 ? 11.259 -6.734 -24.804 1.00 97.62 331 GLY A N 1
ATOM 2694 C CA . GLY A 1 331 ? 12.573 -6.368 -25.344 1.00 97.62 331 GLY A CA 1
ATOM 2695 C C . GLY A 1 331 ? 12.958 -7.219 -26.560 1.00 97.62 331 GLY A C 1
ATOM 2696 O O . GLY A 1 331 ? 12.200 -7.301 -27.520 1.00 97.62 331 GLY A O 1
ATOM 2697 N N . ASN A 1 332 ? 14.156 -7.811 -26.557 1.00 97.12 332 ASN A N 1
ATOM 2698 C CA . ASN A 1 332 ? 14.639 -8.660 -27.653 1.00 97.12 332 ASN A CA 1
ATOM 2699 C C . ASN A 1 332 ? 15.390 -9.891 -27.131 1.00 97.12 332 ASN A C 1
ATOM 2701 O O . ASN A 1 332 ? 16.008 -9.834 -26.072 1.00 97.12 332 ASN A O 1
ATOM 2705 N N . ALA A 1 333 ? 15.350 -10.988 -27.885 1.00 97.88 333 ALA A N 1
ATOM 2706 C CA . ALA A 1 333 ? 16.053 -12.218 -27.548 1.00 97.88 333 ALA A CA 1
ATOM 2707 C C . ALA A 1 333 ? 17.499 -12.138 -28.056 1.00 97.88 333 ALA A C 1
ATOM 2709 O O . ALA A 1 333 ? 17.798 -12.526 -29.185 1.00 97.88 333 ALA A O 1
ATOM 2710 N N . GLY A 1 334 ? 18.379 -11.566 -27.232 1.00 97.12 334 GLY A N 1
ATOM 2711 C CA . GLY A 1 334 ? 19.817 -11.556 -27.494 1.00 97.12 334 GLY A CA 1
ATOM 2712 C C . GLY A 1 334 ? 20.430 -12.957 -27.413 1.00 97.12 334 GLY A C 1
ATOM 2713 O O . GLY A 1 334 ? 19.974 -13.797 -26.638 1.00 97.12 334 GLY A O 1
ATOM 2714 N N . ASN A 1 335 ? 21.491 -13.176 -28.193 1.00 97.38 335 ASN A N 1
ATOM 2715 C CA . ASN A 1 335 ? 22.183 -14.465 -28.307 1.00 97.38 335 ASN A CA 1
ATOM 2716 C C . ASN A 1 335 ? 23.655 -14.393 -27.861 1.00 97.38 335 ASN A C 1
ATOM 2718 O O . ASN A 1 335 ? 24.452 -15.258 -28.218 1.00 97.38 335 ASN A O 1
ATOM 2722 N N . ALA A 1 336 ? 24.040 -13.355 -27.110 1.00 97.62 336 ALA A N 1
ATOM 2723 C CA . ALA A 1 336 ? 25.420 -13.184 -26.647 1.00 97.62 336 ALA A CA 1
ATOM 2724 C C . ALA A 1 336 ? 25.810 -14.189 -25.547 1.00 97.62 336 ALA A C 1
ATOM 2726 O O . ALA A 1 336 ? 26.991 -14.476 -25.356 1.00 97.62 336 ALA A O 1
ATOM 2727 N N . ALA A 1 337 ? 24.821 -14.730 -24.833 1.00 97.81 337 ALA A N 1
ATOM 2728 C CA . ALA A 1 337 ? 24.962 -15.801 -23.852 1.00 97.81 337 ALA A CA 1
ATOM 2729 C C . ALA A 1 337 ? 23.683 -16.665 -23.850 1.00 97.81 337 ALA A C 1
ATOM 2731 O O . ALA A 1 337 ? 22.636 -16.181 -24.296 1.00 97.81 337 ALA A O 1
ATOM 2732 N N . PRO A 1 338 ? 23.730 -17.923 -23.367 1.00 98.06 338 PRO A N 1
ATOM 2733 C CA . PRO A 1 338 ? 22.534 -18.756 -23.274 1.00 98.06 338 PRO A CA 1
ATOM 2734 C C . PRO A 1 338 ? 21.474 -18.118 -22.354 1.00 98.06 338 PRO A C 1
ATOM 2736 O O . PRO A 1 338 ? 21.842 -17.434 -21.392 1.00 98.06 338 PRO A O 1
ATOM 2739 N N . PRO A 1 339 ? 20.171 -18.346 -22.613 1.00 98.31 339 PRO A N 1
ATOM 2740 C CA . PRO A 1 339 ? 19.107 -17.818 -21.766 1.00 98.31 339 PRO A CA 1
ATOM 2741 C C . PRO A 1 339 ? 19.213 -18.310 -20.318 1.00 98.31 339 PRO A C 1
ATOM 2743 O O . PRO A 1 339 ? 19.538 -19.472 -20.070 1.00 98.31 339 PRO A O 1
ATOM 2746 N N . VAL A 1 340 ? 18.894 -17.436 -19.363 1.00 98.50 340 VAL A N 1
ATOM 2747 C CA . VAL A 1 340 ? 18.862 -17.765 -17.930 1.00 98.50 340 VAL A CA 1
ATOM 2748 C C . VAL A 1 340 ? 17.414 -17.902 -17.481 1.00 98.50 340 VAL A C 1
ATOM 2750 O O . VAL A 1 340 ? 16.639 -16.956 -17.598 1.00 98.50 340 VAL A O 1
ATOM 2753 N N . LEU A 1 341 ? 17.054 -19.071 -16.954 1.00 98.50 341 LEU A N 1
ATOM 2754 C CA . LEU A 1 341 ? 15.723 -19.341 -16.420 1.00 98.50 341 LEU A CA 1
ATOM 2755 C C . LEU A 1 341 ? 15.673 -19.030 -14.919 1.00 98.50 341 LEU A C 1
ATOM 2757 O O . LEU A 1 341 ? 16.350 -19.675 -14.121 1.00 98.50 341 LEU A O 1
ATOM 2761 N N . VAL A 1 342 ? 14.820 -18.085 -14.535 1.00 98.25 342 VAL A N 1
ATOM 2762 C CA . VAL A 1 342 ? 14.452 -17.801 -13.145 1.00 98.25 342 VAL A CA 1
ATOM 2763 C C . VAL A 1 342 ? 13.082 -18.419 -12.901 1.00 98.25 342 VAL A C 1
ATOM 2765 O O . VAL A 1 342 ? 12.099 -17.945 -13.457 1.00 98.25 342 VAL A O 1
ATOM 2768 N N . SER A 1 343 ? 13.006 -19.485 -12.107 1.00 96.56 343 SER A N 1
ATOM 2769 C CA . SER A 1 343 ? 11.738 -20.162 -11.789 1.00 96.56 343 SER A CA 1
ATOM 2770 C C . SER A 1 343 ? 11.287 -19.848 -10.366 1.00 96.56 343 SER A C 1
ATOM 2772 O O . SER A 1 343 ? 12.107 -19.790 -9.449 1.00 96.56 343 SER A O 1
ATOM 2774 N N . LEU A 1 344 ? 9.983 -19.656 -10.183 1.00 91.81 344 LEU A N 1
ATOM 2775 C CA . LEU A 1 344 ? 9.348 -19.437 -8.891 1.00 91.81 344 LEU A CA 1
ATOM 2776 C C . LEU A 1 344 ? 9.624 -20.622 -7.957 1.00 91.81 344 LEU A C 1
ATOM 2778 O O . LEU A 1 344 ? 9.483 -21.784 -8.333 1.00 91.81 344 LEU A O 1
ATOM 2782 N N . THR A 1 345 ? 9.969 -20.318 -6.710 1.00 94.50 345 THR A N 1
ATOM 2783 C CA . THR A 1 345 ? 10.049 -21.285 -5.613 1.00 94.50 345 THR A CA 1
ATOM 2784 C C . THR A 1 345 ? 9.677 -20.607 -4.292 1.00 94.50 345 THR A C 1
ATOM 2786 O O . THR A 1 345 ? 9.600 -19.376 -4.211 1.00 94.50 345 THR A O 1
ATOM 2789 N N . GLY A 1 346 ? 9.425 -21.402 -3.250 1.00 94.88 346 GLY A N 1
ATOM 2790 C CA . GLY A 1 346 ? 9.005 -20.909 -1.939 1.00 94.88 346 GLY A CA 1
ATOM 2791 C C . GLY A 1 346 ? 7.715 -20.087 -2.007 1.00 94.88 346 GLY A C 1
ATOM 2792 O O . GLY A 1 346 ? 6.753 -20.469 -2.667 1.00 94.88 346 GLY A O 1
ATOM 2793 N N . LEU A 1 347 ? 7.707 -18.941 -1.324 1.00 97.00 347 LEU A N 1
ATOM 2794 C CA . LEU A 1 347 ? 6.593 -17.979 -1.316 1.00 97.00 347 LEU A CA 1
ATOM 2795 C C . LEU A 1 347 ? 6.714 -16.906 -2.416 1.00 97.00 347 LEU A C 1
ATOM 2797 O O . LEU A 1 347 ? 5.976 -15.917 -2.414 1.00 97.00 347 LEU A O 1
ATOM 2801 N N . GLY A 1 348 ? 7.649 -17.107 -3.345 1.00 97.88 348 GLY A N 1
ATOM 2802 C CA . GLY A 1 348 ? 7.949 -16.225 -4.461 1.00 97.88 348 GLY A CA 1
ATOM 2803 C C . GLY A 1 348 ? 9.159 -15.323 -4.257 1.00 97.88 348 GLY A C 1
ATOM 2804 O O . GLY A 1 348 ? 9.851 -15.393 -3.244 1.00 97.88 348 GLY A O 1
ATOM 2805 N N . ILE A 1 349 ? 9.459 -14.509 -5.268 1.00 98.75 349 ILE A N 1
ATOM 2806 C CA . ILE A 1 349 ? 10.616 -13.606 -5.261 1.00 98.75 349 ILE A CA 1
ATOM 2807 C C . ILE A 1 349 ? 10.261 -12.378 -4.423 1.00 98.75 349 ILE A C 1
ATOM 2809 O O . ILE A 1 349 ? 9.361 -11.635 -4.798 1.00 98.75 349 ILE A O 1
ATOM 2813 N N . PHE A 1 350 ? 10.955 -12.149 -3.310 1.00 98.69 350 PHE A N 1
ATOM 2814 C CA . PHE A 1 350 ? 10.678 -11.008 -2.420 1.00 98.69 350 PHE A CA 1
ATOM 2815 C C . PHE A 1 350 ? 11.694 -9.873 -2.549 1.00 98.69 350 PHE A C 1
ATOM 2817 O O . PHE A 1 350 ? 11.462 -8.779 -2.045 1.00 98.69 350 PHE A O 1
ATOM 2824 N N . ARG A 1 351 ? 12.838 -10.135 -3.190 1.00 98.81 351 ARG A N 1
ATOM 2825 C CA . ARG A 1 351 ? 13.919 -9.160 -3.333 1.00 98.81 351 ARG A CA 1
ATOM 2826 C C . ARG A 1 351 ? 14.661 -9.338 -4.645 1.00 98.81 351 ARG A C 1
ATOM 2828 O O . ARG A 1 351 ? 14.978 -10.465 -5.037 1.00 98.81 351 ARG A O 1
ATOM 2835 N N . THR A 1 352 ? 14.991 -8.210 -5.263 1.00 98.81 352 THR A N 1
ATOM 2836 C CA . THR A 1 352 ? 15.924 -8.115 -6.385 1.00 98.81 352 THR A CA 1
ATOM 2837 C C . THR A 1 352 ? 17.108 -7.235 -6.004 1.00 98.81 352 THR A C 1
ATOM 2839 O O . THR A 1 352 ? 16.898 -6.104 -5.575 1.00 98.81 352 THR A O 1
ATOM 2842 N N . LEU A 1 353 ? 18.330 -7.720 -6.224 1.00 98.75 353 LEU A N 1
ATOM 2843 C CA . LEU A 1 353 ? 19.562 -6.929 -6.117 1.00 98.75 353 LEU A CA 1
ATOM 2844 C C . LEU A 1 353 ? 20.132 -6.695 -7.516 1.00 98.75 353 LEU A C 1
ATOM 2846 O O . LEU A 1 353 ? 20.779 -7.577 -8.085 1.00 98.75 353 LEU A O 1
ATOM 2850 N N . SER A 1 354 ? 19.840 -5.527 -8.085 1.00 98.81 354 SER A N 1
ATOM 2851 C CA . SER A 1 354 ? 20.110 -5.200 -9.489 1.00 98.81 354 SER A CA 1
ATOM 2852 C C . SER A 1 354 ? 21.410 -4.416 -9.680 1.00 98.81 354 SER A C 1
ATOM 2854 O O . SER A 1 354 ? 21.794 -3.599 -8.844 1.00 98.81 354 SER A O 1
ATOM 2856 N N . SER A 1 355 ? 22.071 -4.656 -10.812 1.00 98.75 355 SER A N 1
ATOM 2857 C CA . SER A 1 355 ? 23.311 -4.011 -11.249 1.00 98.75 355 SER A CA 1
ATOM 2858 C C . SER A 1 355 ? 23.042 -3.196 -12.522 1.00 98.75 355 SER A C 1
ATOM 2860 O O . SER A 1 355 ? 23.030 -3.763 -13.623 1.00 98.75 355 SER A O 1
ATOM 2862 N N . PRO A 1 356 ? 22.726 -1.890 -12.411 1.00 98.44 356 PRO A N 1
ATOM 2863 C CA . PRO A 1 356 ? 22.573 -1.037 -13.579 1.00 98.44 356 PRO A CA 1
ATOM 2864 C C . PRO A 1 356 ? 23.930 -0.697 -14.197 1.00 98.44 356 PRO A C 1
ATOM 2866 O O . PRO A 1 356 ? 24.909 -0.426 -13.505 1.00 98.44 356 PRO A O 1
ATOM 2869 N N . LEU A 1 357 ? 23.965 -0.676 -15.525 1.00 98.19 357 LEU A N 1
ATOM 2870 C CA . LEU A 1 357 ? 25.124 -0.311 -16.324 1.00 98.19 357 LEU A CA 1
ATOM 2871 C C . LEU A 1 357 ? 24.801 0.935 -17.151 1.00 98.19 357 LEU A C 1
ATOM 2873 O O . LEU A 1 357 ? 23.959 0.902 -18.055 1.00 98.19 357 LEU A O 1
ATOM 2877 N N . TYR A 1 358 ? 25.532 2.013 -16.861 1.00 97.12 358 TYR A N 1
ATOM 2878 C CA . TYR A 1 358 ? 25.465 3.278 -17.587 1.00 97.12 358 TYR A CA 1
ATOM 2879 C C . TYR A 1 358 ? 26.757 3.523 -18.357 1.00 97.12 358 TYR A C 1
ATOM 2881 O O . TYR A 1 358 ? 27.753 4.007 -17.820 1.00 97.12 358 TYR A O 1
ATOM 2889 N N . ARG A 1 359 ? 26.749 3.215 -19.654 1.00 94.38 359 ARG A N 1
ATOM 2890 C CA . ARG A 1 359 ? 27.877 3.532 -20.533 1.00 94.38 359 ARG A CA 1
ATOM 2891 C C . ARG A 1 359 ? 27.631 4.877 -21.200 1.00 94.38 359 ARG A C 1
ATOM 2893 O O . ARG A 1 359 ? 26.852 4.956 -22.145 1.00 94.38 359 ARG A O 1
ATOM 2900 N N . ARG A 1 360 ? 28.312 5.919 -20.722 1.00 88.69 360 ARG A N 1
ATOM 2901 C CA . ARG A 1 360 ? 28.285 7.275 -21.297 1.00 88.69 360 ARG A CA 1
ATOM 2902 C C . ARG A 1 360 ? 29.402 7.441 -22.325 1.00 88.69 360 ARG A C 1
ATOM 2904 O O . ARG A 1 360 ? 30.465 6.836 -22.189 1.00 88.69 360 ARG A O 1
ATOM 2911 N N . ILE A 1 361 ? 29.172 8.245 -23.362 1.00 85.88 361 ILE A N 1
ATOM 2912 C CA . ILE A 1 361 ? 30.160 8.498 -24.425 1.00 85.88 361 ILE A CA 1
ATOM 2913 C C . ILE A 1 361 ? 30.381 10.007 -24.563 1.00 85.88 361 ILE A C 1
ATOM 291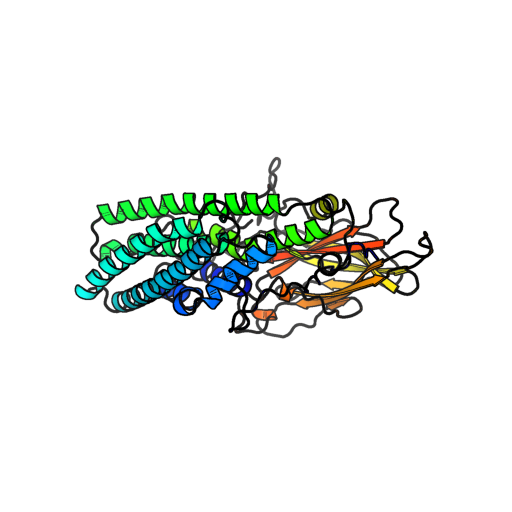5 O O . ILE A 1 361 ? 29.426 10.772 -24.593 1.00 85.88 361 ILE A O 1
ATOM 2919 N N . ILE A 1 362 ? 31.647 10.428 -24.660 1.00 72.75 362 ILE A N 1
ATOM 2920 C CA . ILE A 1 362 ? 32.035 11.848 -24.701 1.00 72.75 362 ILE A CA 1
ATOM 2921 C C . ILE A 1 362 ? 31.902 12.435 -26.121 1.00 72.75 362 ILE A C 1
ATOM 2923 O O . ILE A 1 362 ? 31.392 13.539 -26.275 1.00 72.75 362 ILE A O 1
ATOM 2927 N N . LEU A 1 363 ? 32.319 11.705 -27.167 1.00 61.09 363 LEU A N 1
ATOM 2928 C CA . LEU A 1 363 ? 32.233 12.117 -28.579 1.00 61.09 363 LEU A CA 1
ATOM 2929 C C . LEU A 1 363 ? 32.064 10.896 -29.503 1.00 61.09 363 LEU A C 1
ATOM 2931 O O . LEU A 1 363 ? 32.593 9.821 -29.219 1.00 61.09 363 LEU A O 1
ATOM 2935 N N . GLY A 1 364 ? 31.358 11.070 -30.629 1.00 61.28 364 GLY A N 1
ATOM 2936 C CA . GLY A 1 364 ? 31.213 10.043 -31.672 1.00 61.28 364 GLY A CA 1
ATOM 2937 C C . GLY A 1 364 ? 30.140 8.983 -31.394 1.00 61.28 364 GLY A C 1
ATOM 2938 O O . GLY A 1 364 ? 30.396 7.789 -31.577 1.00 61.28 364 GLY A O 1
ATOM 2939 N N . SER A 1 365 ? 28.951 9.399 -30.941 1.00 64.19 365 SER A N 1
ATOM 2940 C CA . SER A 1 365 ? 27.787 8.511 -30.868 1.00 64.19 365 SER A CA 1
ATOM 2941 C C . SER A 1 365 ? 27.306 8.159 -32.277 1.00 64.19 365 SER A C 1
ATOM 2943 O O . SER A 1 365 ? 27.134 9.012 -33.147 1.00 64.19 365 SER A O 1
ATOM 2945 N N . GLY A 1 366 ? 27.127 6.868 -32.522 1.00 66.38 366 GLY A N 1
ATOM 2946 C CA . GLY A 1 366 ? 26.698 6.345 -33.812 1.00 66.38 366 GLY A CA 1
ATOM 2947 C C . GLY A 1 366 ? 26.201 4.911 -33.669 1.00 66.38 366 GLY A C 1
ATOM 2948 O O . GLY A 1 366 ? 26.327 4.327 -32.591 1.00 66.38 366 GLY A O 1
ATOM 2949 N N . PRO A 1 367 ? 25.679 4.295 -34.742 1.00 72.25 367 PRO A N 1
ATOM 2950 C CA . PRO A 1 367 ? 25.080 2.958 -34.669 1.00 72.25 367 PRO A CA 1
ATOM 2951 C C . PRO A 1 367 ? 26.042 1.898 -34.103 1.00 72.25 367 PRO A C 1
ATOM 2953 O O . PRO A 1 367 ? 25.617 0.974 -33.423 1.00 72.25 367 PRO A O 1
ATOM 2956 N N . ASN A 1 368 ? 27.353 2.079 -34.297 1.00 81.88 368 ASN A N 1
ATOM 2957 C CA . ASN A 1 368 ? 28.385 1.147 -33.837 1.00 81.88 368 ASN A CA 1
ATOM 2958 C C . ASN A 1 368 ? 28.971 1.488 -32.451 1.00 81.88 368 ASN A C 1
ATOM 2960 O O . ASN A 1 368 ? 29.773 0.718 -31.918 1.00 81.88 368 ASN A O 1
ATOM 2964 N N . ASN A 1 369 ? 28.658 2.649 -31.870 1.00 87.88 369 ASN A N 1
ATOM 2965 C CA . ASN A 1 369 ? 29.133 3.061 -30.547 1.00 87.88 369 ASN A CA 1
ATOM 2966 C C . ASN A 1 369 ? 28.031 3.864 -29.851 1.00 87.88 369 ASN A C 1
ATOM 2968 O O . ASN A 1 369 ? 27.858 5.056 -30.096 1.00 87.88 369 ASN A O 1
ATOM 2972 N N . GLN A 1 370 ? 27.275 3.165 -29.013 1.00 89.69 370 GLN A N 1
ATOM 2973 C CA . GLN A 1 370 ? 26.036 3.650 -28.414 1.00 89.69 370 GLN A CA 1
ATOM 2974 C C . GLN A 1 370 ? 26.204 3.739 -26.905 1.00 89.69 370 GLN A C 1
ATOM 2976 O O . GLN A 1 370 ? 26.911 2.919 -26.304 1.00 89.69 370 GLN A O 1
ATOM 2981 N N . GLU A 1 371 ? 25.527 4.718 -26.316 1.00 94.38 371 GLU A N 1
ATOM 2982 C CA . GLU A 1 371 ? 25.329 4.749 -24.875 1.00 94.38 371 GLU A CA 1
ATOM 2983 C C . GLU A 1 371 ? 24.432 3.583 -24.452 1.00 94.38 371 GLU A C 1
ATOM 2985 O O . GLU A 1 371 ? 23.551 3.164 -25.209 1.00 94.38 371 GLU A O 1
ATOM 2990 N N . LEU A 1 372 ? 24.672 3.058 -23.253 1.00 96.62 372 LEU A N 1
ATOM 2991 C CA . LEU A 1 372 ? 23.905 1.953 -22.681 1.00 96.62 372 LEU A CA 1
ATOM 2992 C C . LEU A 1 372 ? 23.283 2.403 -21.366 1.00 96.62 372 LEU A C 1
ATOM 2994 O O . LEU A 1 372 ? 23.992 2.941 -20.519 1.00 96.62 372 LEU A O 1
ATOM 2998 N N . PHE A 1 373 ? 21.989 2.143 -21.207 1.00 98.25 373 PHE A N 1
ATOM 2999 C CA . PHE A 1 373 ? 21.242 2.314 -19.962 1.00 98.25 373 PHE A CA 1
ATOM 3000 C C . PHE A 1 373 ? 20.440 1.034 -19.734 1.00 98.25 373 PHE A C 1
ATOM 3002 O O . PHE A 1 373 ? 19.343 0.858 -20.271 1.00 98.25 373 PHE A O 1
ATOM 3009 N N . VAL A 1 374 ? 21.063 0.073 -19.061 1.00 98.75 374 VAL A N 1
ATOM 3010 C CA . VAL A 1 374 ? 20.623 -1.331 -19.041 1.00 98.75 374 VAL A CA 1
ATOM 3011 C C . VAL A 1 374 ? 20.911 -1.971 -17.681 1.00 98.75 374 VAL A C 1
ATOM 3013 O O . VAL A 1 374 ? 21.594 -1.372 -16.857 1.00 98.75 374 VAL A O 1
ATOM 3016 N N . LEU A 1 375 ? 20.438 -3.199 -17.450 1.00 98.75 375 LEU A N 1
ATOM 3017 C CA . LEU A 1 375 ? 20.930 -4.055 -16.361 1.00 98.75 375 LEU A CA 1
ATOM 3018 C C . LEU A 1 375 ? 21.956 -5.056 -16.891 1.00 98.75 375 LEU A C 1
ATOM 3020 O O . LEU A 1 375 ? 21.701 -5.715 -17.900 1.00 98.75 375 LEU A O 1
ATOM 3024 N N . ASP A 1 376 ? 23.083 -5.218 -16.203 1.00 98.38 376 ASP A N 1
ATOM 3025 C CA . ASP A 1 376 ? 24.091 -6.233 -16.538 1.00 98.38 376 ASP A CA 1
ATOM 3026 C C . ASP A 1 376 ? 24.079 -7.453 -15.604 1.00 98.38 376 ASP A C 1
ATOM 3028 O O . ASP A 1 376 ? 24.676 -8.481 -15.946 1.00 98.38 376 ASP A O 1
ATOM 3032 N N . GLY A 1 377 ? 23.323 -7.375 -14.505 1.00 98.69 377 GLY A N 1
ATOM 3033 C CA . GLY A 1 377 ? 23.038 -8.481 -13.602 1.00 98.69 377 GLY A CA 1
ATOM 3034 C C . GLY A 1 377 ? 21.927 -8.171 -12.596 1.00 98.69 377 GLY A C 1
ATOM 3035 O O . GLY A 1 377 ? 21.661 -7.009 -12.291 1.00 98.69 377 GLY A O 1
ATOM 3036 N N . THR A 1 378 ? 21.281 -9.222 -12.091 1.00 98.88 378 THR A N 1
ATOM 3037 C CA . THR A 1 378 ? 20.293 -9.154 -11.004 1.00 98.88 378 THR A CA 1
ATOM 3038 C C . THR A 1 378 ? 20.308 -10.461 -10.215 1.00 98.88 378 THR A C 1
ATOM 3040 O O . THR A 1 378 ? 20.259 -11.544 -10.799 1.00 98.88 378 THR A O 1
ATOM 3043 N N . GLU A 1 379 ? 20.316 -10.384 -8.886 1.00 98.81 379 GLU A N 1
ATOM 3044 C CA . GLU A 1 379 ? 20.012 -11.526 -8.016 1.00 98.81 379 GLU A CA 1
ATOM 3045 C C . GLU A 1 379 ? 18.540 -11.515 -7.599 1.00 98.81 379 GLU A C 1
ATOM 3047 O O . GLU A 1 379 ? 18.035 -10.504 -7.118 1.00 98.81 379 GLU A O 1
ATOM 3052 N N . PHE A 1 380 ? 17.872 -12.658 -7.751 1.00 98.81 380 PHE A N 1
ATOM 3053 C CA . PHE A 1 380 ? 16.489 -12.902 -7.351 1.00 98.81 380 PHE A CA 1
ATOM 3054 C C . PHE A 1 380 ? 16.471 -13.782 -6.102 1.00 98.81 380 PHE A C 1
ATOM 3056 O O . PHE A 1 380 ? 16.884 -14.944 -6.149 1.00 98.81 380 PHE A O 1
ATOM 3063 N N . SER A 1 381 ? 16.003 -13.232 -4.981 1.00 98.62 381 SER A N 1
ATOM 3064 C CA . SER A 1 381 ? 15.921 -13.949 -3.702 1.00 98.62 381 SER A CA 1
ATOM 3065 C C . SER A 1 381 ? 14.497 -14.416 -3.417 1.00 98.62 381 SER A C 1
ATOM 3067 O O . SER A 1 381 ? 13.538 -13.662 -3.604 1.00 98.62 381 SER A O 1
ATOM 3069 N N . PHE A 1 382 ? 14.360 -15.646 -2.920 1.00 98.44 382 PHE A N 1
ATOM 3070 C CA . PHE A 1 382 ? 13.062 -16.278 -2.687 1.00 98.44 382 PHE A CA 1
ATOM 3071 C C . PHE A 1 382 ? 12.661 -16.259 -1.215 1.00 98.44 382 PHE A C 1
ATOM 3073 O O . PHE A 1 382 ? 13.475 -16.500 -0.321 1.00 98.44 382 PHE A O 1
ATOM 3080 N N . ALA A 1 383 ? 11.385 -15.980 -0.977 1.00 97.69 383 ALA A N 1
ATOM 3081 C CA . ALA A 1 383 ? 10.806 -15.940 0.347 1.00 97.69 383 ALA A CA 1
ATOM 3082 C C . ALA A 1 383 ? 10.545 -17.348 0.876 1.00 97.69 383 ALA A C 1
ATOM 3084 O O . ALA A 1 383 ? 10.114 -18.255 0.160 1.00 97.69 383 ALA A O 1
ATOM 3085 N N . SER A 1 384 ? 10.776 -17.508 2.170 1.00 96.81 384 SER A N 1
ATOM 3086 C CA . SER A 1 384 ? 10.543 -18.740 2.907 1.00 96.81 384 SER A CA 1
ATOM 3087 C C . SER A 1 384 ? 10.478 -18.405 4.385 1.00 96.81 384 SER A C 1
ATOM 3089 O O . SER A 1 384 ? 11.299 -17.635 4.888 1.00 96.81 384 SER A O 1
ATOM 3091 N N . LEU A 1 385 ? 9.518 -19.001 5.090 1.00 93.88 385 LEU A N 1
ATOM 3092 C CA . LEU A 1 385 ? 9.396 -18.854 6.540 1.00 93.88 385 LEU A CA 1
ATOM 3093 C C . LEU A 1 385 ? 10.427 -19.716 7.279 1.00 93.88 385 LEU A C 1
ATOM 3095 O O . LEU A 1 385 ? 10.935 -19.322 8.322 1.00 93.88 385 LEU A O 1
ATOM 3099 N N . THR A 1 386 ? 10.806 -20.861 6.716 1.00 91.56 386 THR A N 1
ATOM 3100 C CA . THR A 1 386 ? 11.593 -21.882 7.419 1.00 91.56 386 THR A CA 1
ATOM 3101 C C . THR A 1 386 ? 13.078 -21.789 7.086 1.00 91.56 386 THR A C 1
ATOM 3103 O O . THR A 1 386 ? 13.899 -21.472 7.947 1.00 91.56 386 THR A O 1
ATOM 3106 N N . THR A 1 387 ? 13.434 -22.016 5.827 1.00 92.50 387 THR A N 1
ATOM 3107 C CA . THR A 1 387 ? 14.819 -22.178 5.370 1.00 92.50 387 THR A CA 1
ATOM 3108 C C . THR A 1 387 ? 15.289 -21.018 4.500 1.00 92.50 387 THR A C 1
ATOM 3110 O O . THR A 1 387 ? 14.492 -20.253 3.961 1.00 92.50 387 THR A O 1
ATOM 3113 N N . ASN A 1 388 ? 16.607 -20.886 4.346 1.00 92.62 388 ASN A N 1
ATOM 3114 C CA . ASN A 1 388 ? 17.187 -19.958 3.383 1.00 92.62 388 ASN A CA 1
ATOM 3115 C C . ASN A 1 388 ? 17.220 -20.632 2.004 1.00 92.62 388 ASN A C 1
ATOM 3117 O O . ASN A 1 388 ? 17.935 -21.618 1.823 1.00 92.62 388 ASN A O 1
ATOM 3121 N N . LEU A 1 389 ? 16.422 -20.140 1.057 1.00 95.62 389 LEU A N 1
ATOM 3122 C CA . LEU A 1 389 ? 16.372 -20.694 -0.295 1.00 95.62 389 LEU A CA 1
ATOM 3123 C C . LEU A 1 389 ? 17.527 -20.132 -1.144 1.00 95.62 389 LEU A C 1
ATOM 3125 O O . LEU A 1 389 ? 17.820 -18.939 -1.031 1.00 95.62 389 LEU A O 1
ATOM 3129 N N . PRO A 1 390 ? 18.175 -20.945 -2.002 1.00 96.56 390 PRO A N 1
ATOM 3130 C CA . PRO A 1 390 ? 19.185 -20.446 -2.931 1.00 96.56 390 PRO A CA 1
ATOM 3131 C C . PRO A 1 390 ? 18.595 -19.383 -3.859 1.00 96.56 390 PRO A C 1
ATOM 3133 O O . PRO A 1 390 ? 17.564 -19.619 -4.487 1.00 96.56 390 PRO A O 1
ATOM 3136 N N . SER A 1 391 ? 19.248 -18.228 -3.961 1.00 97.19 391 SER A N 1
ATOM 3137 C CA . SER A 1 391 ? 18.883 -17.201 -4.936 1.00 97.19 391 SER A CA 1
ATOM 3138 C C . SER A 1 391 ? 19.219 -17.648 -6.362 1.00 97.19 391 SER A C 1
ATOM 3140 O O . SER A 1 391 ? 20.098 -18.484 -6.585 1.00 97.19 391 SER A O 1
ATOM 3142 N N . THR A 1 392 ? 18.529 -17.077 -7.350 1.00 98.44 392 THR A N 1
ATOM 3143 C CA . THR A 1 392 ? 18.913 -17.209 -8.763 1.00 98.44 392 THR A CA 1
ATOM 3144 C C . THR A 1 392 ? 19.626 -15.941 -9.203 1.00 98.44 392 THR A C 1
ATOM 3146 O O . THR A 1 392 ? 19.088 -14.847 -9.057 1.00 98.44 392 THR A O 1
ATOM 3149 N N . ILE A 1 393 ? 20.834 -16.072 -9.749 1.00 98.56 393 ILE A N 1
ATOM 3150 C CA . ILE A 1 393 ? 21.640 -14.928 -10.184 1.00 98.56 393 ILE A CA 1
ATOM 3151 C C . ILE A 1 393 ? 21.662 -14.884 -11.705 1.00 98.56 393 ILE A C 1
ATOM 3153 O O . ILE A 1 393 ? 22.207 -15.772 -12.361 1.00 98.56 393 ILE A O 1
ATOM 3157 N N . TYR A 1 394 ? 21.130 -13.807 -12.267 1.00 98.56 394 TY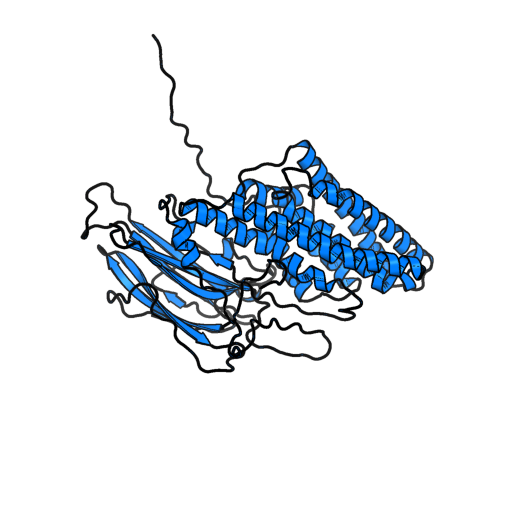R A N 1
ATOM 3158 C CA . TYR A 1 394 ? 21.415 -13.430 -13.637 1.00 98.56 394 TYR A CA 1
ATOM 3159 C C . TYR A 1 394 ? 22.755 -12.691 -13.666 1.00 98.56 394 TYR A C 1
ATOM 3161 O O . TYR A 1 394 ? 22.838 -11.527 -13.284 1.00 98.56 394 TYR A O 1
ATOM 3169 N N . ARG A 1 395 ? 23.806 -13.392 -14.111 1.00 98.12 395 ARG A N 1
ATOM 3170 C CA . ARG A 1 395 ? 25.194 -12.917 -14.284 1.00 98.12 395 ARG A CA 1
ATOM 3171 C C . ARG A 1 395 ? 25.912 -12.494 -12.998 1.00 98.12 395 ARG A C 1
ATOM 3173 O O . ARG A 1 395 ? 26.885 -13.142 -12.627 1.00 98.12 395 ARG A O 1
ATOM 3180 N N . GLN A 1 396 ? 25.461 -11.437 -12.330 1.00 98.12 396 GLN A N 1
ATOM 3181 C CA . GLN A 1 396 ? 26.085 -10.894 -11.123 1.00 98.12 396 GLN A CA 1
ATOM 3182 C C . GLN A 1 396 ? 25.069 -10.199 -10.211 1.00 98.12 396 GLN A C 1
ATOM 3184 O O . GLN A 1 396 ? 23.952 -9.889 -10.620 1.00 98.12 396 GLN A O 1
ATOM 3189 N N . ARG A 1 397 ? 25.479 -9.960 -8.963 1.00 97.88 397 ARG A N 1
ATOM 3190 C CA . ARG A 1 397 ? 24.748 -9.114 -8.011 1.00 97.88 397 ARG A CA 1
ATOM 3191 C C . ARG A 1 397 ? 25.056 -7.648 -8.287 1.00 97.88 397 ARG A C 1
ATOM 3193 O O . ARG A 1 397 ? 26.151 -7.341 -8.749 1.00 97.88 397 ARG A O 1
ATOM 3200 N N . GLY A 1 398 ? 24.131 -6.768 -7.932 1.00 97.62 398 GLY A N 1
ATOM 3201 C CA . GLY A 1 398 ? 24.408 -5.338 -7.820 1.00 97.62 398 GLY A CA 1
ATOM 3202 C C . GLY A 1 398 ? 24.073 -4.799 -6.436 1.00 97.62 398 GLY A C 1
ATOM 3203 O O . GLY A 1 398 ? 23.861 -5.565 -5.496 1.00 97.62 398 GLY A O 1
ATOM 3204 N N . THR A 1 399 ? 24.039 -3.475 -6.325 1.00 97.81 399 THR A N 1
ATOM 3205 C CA . THR A 1 399 ? 23.781 -2.749 -5.073 1.00 97.81 399 THR A CA 1
ATOM 3206 C C . THR A 1 399 ? 22.434 -2.037 -5.058 1.00 97.81 399 THR A C 1
ATOM 3208 O O . THR A 1 399 ? 22.068 -1.496 -4.024 1.00 97.81 399 THR A O 1
ATOM 3211 N N . VAL A 1 400 ? 21.696 -2.022 -6.175 1.00 98.44 400 VAL A N 1
ATOM 3212 C CA . VAL A 1 400 ? 20.347 -1.449 -6.208 1.00 98.44 400 VAL A CA 1
ATOM 3213 C C . VAL A 1 400 ? 19.378 -2.474 -5.644 1.00 98.44 400 VAL A C 1
ATOM 3215 O O . VAL A 1 400 ? 19.009 -3.437 -6.327 1.00 98.44 400 VAL A O 1
ATOM 3218 N N . ASP A 1 401 ? 19.000 -2.275 -4.390 1.00 98.69 401 ASP A N 1
ATOM 3219 C CA . ASP A 1 401 ? 18.165 -3.193 -3.638 1.00 98.69 401 ASP A CA 1
ATOM 3220 C C . ASP A 1 401 ? 16.696 -2.781 -3.666 1.00 98.69 401 ASP A C 1
ATOM 3222 O O . ASP A 1 401 ? 16.334 -1.649 -3.356 1.00 98.69 401 ASP A O 1
ATOM 3226 N N . SER A 1 402 ? 15.814 -3.725 -3.992 1.00 98.62 402 SER A N 1
ATOM 3227 C CA . SER A 1 402 ? 14.378 -3.487 -3.862 1.00 98.62 402 SER A CA 1
ATOM 3228 C C . SER A 1 402 ? 13.942 -3.293 -2.408 1.00 98.62 402 SER A C 1
ATOM 3230 O O . SER A 1 402 ? 12.925 -2.643 -2.191 1.00 98.62 402 SER A O 1
ATOM 3232 N N . LEU A 1 403 ? 14.669 -3.838 -1.422 1.00 97.75 403 LEU A N 1
ATOM 3233 C CA . LEU A 1 403 ? 14.305 -3.681 -0.007 1.00 97.75 403 LEU A CA 1
ATOM 3234 C C . LEU A 1 403 ? 14.443 -2.244 0.507 1.00 97.75 403 LEU A C 1
ATOM 3236 O O . LEU A 1 403 ? 13.744 -1.900 1.452 1.00 97.75 403 LEU A O 1
ATOM 3240 N N . ASP A 1 404 ? 15.262 -1.400 -0.128 1.00 95.69 404 ASP A N 1
ATOM 3241 C CA . ASP A 1 404 ? 15.406 0.010 0.269 1.00 95.69 404 ASP A CA 1
ATOM 3242 C C . ASP A 1 404 ? 14.124 0.819 0.007 1.00 95.69 404 ASP A C 1
ATOM 3244 O O . ASP A 1 404 ? 13.870 1.831 0.653 1.00 95.69 404 ASP A O 1
ATOM 3248 N N . VAL A 1 405 ? 13.305 0.372 -0.951 1.00 96.25 405 VAL A N 1
ATOM 3249 C CA . VAL A 1 405 ? 12.072 1.054 -1.382 1.00 96.25 405 VAL A CA 1
ATOM 3250 C C . VAL A 1 405 ? 10.806 0.224 -1.155 1.00 96.25 405 VAL A C 1
ATOM 3252 O O . VAL A 1 405 ? 9.696 0.744 -1.272 1.00 96.25 405 VAL A O 1
ATOM 3255 N N . ILE A 1 406 ? 10.962 -1.067 -0.857 1.00 98.00 406 ILE A N 1
ATOM 3256 C CA . ILE A 1 406 ? 9.899 -2.013 -0.504 1.00 98.00 406 ILE A CA 1
ATOM 3257 C C . ILE A 1 406 ? 10.396 -2.846 0.688 1.00 98.00 406 ILE A C 1
ATOM 3259 O O . ILE A 1 406 ? 10.807 -4.001 0.518 1.00 98.00 406 ILE A O 1
ATOM 3263 N N . PRO A 1 407 ? 10.409 -2.257 1.894 1.00 97.81 407 PRO A N 1
ATOM 3264 C CA . PRO A 1 407 ? 10.989 -2.912 3.054 1.00 97.81 407 PRO A CA 1
ATOM 3265 C C . PRO A 1 407 ? 10.097 -4.044 3.594 1.00 97.81 407 PRO A C 1
ATOM 3267 O O . PRO A 1 407 ? 8.943 -4.211 3.170 1.00 97.81 407 PRO A O 1
ATOM 3270 N N . PRO A 1 408 ? 10.616 -4.878 4.512 1.00 98.12 408 PRO A N 1
ATOM 3271 C CA . PRO A 1 408 ? 9.817 -5.859 5.241 1.00 98.12 408 PRO A CA 1
ATOM 3272 C C . PRO A 1 408 ? 8.654 -5.207 6.008 1.00 98.12 408 PRO A C 1
ATOM 3274 O O . PRO A 1 408 ? 8.767 -4.087 6.492 1.00 98.12 408 PRO A O 1
ATOM 3277 N N . GLN A 1 409 ? 7.542 -5.930 6.145 1.00 97.81 409 GLN A N 1
ATOM 3278 C CA . GLN A 1 409 ? 6.459 -5.555 7.067 1.00 97.81 409 GLN A CA 1
ATOM 3279 C C . GLN A 1 409 ? 6.773 -5.973 8.514 1.00 97.81 409 GLN A C 1
ATOM 3281 O O . GLN A 1 409 ? 6.269 -5.363 9.450 1.00 97.81 409 GLN A O 1
ATOM 3286 N N . ASP A 1 410 ? 7.643 -6.975 8.689 1.00 96.50 410 ASP A N 1
ATOM 3287 C CA . ASP A 1 410 ? 8.110 -7.459 9.986 1.00 96.50 410 ASP A CA 1
ATOM 3288 C C . ASP A 1 410 ? 9.643 -7.492 10.017 1.00 96.50 410 ASP A C 1
ATOM 3290 O O . ASP A 1 410 ? 10.281 -8.349 9.398 1.00 96.50 410 ASP A O 1
ATOM 3294 N N . ASN A 1 411 ? 10.228 -6.544 10.748 1.00 93.88 411 ASN A N 1
ATOM 3295 C CA . ASN A 1 411 ? 11.675 -6.415 10.923 1.00 93.88 411 ASN A CA 1
ATOM 3296 C C . ASN A 1 411 ? 12.221 -7.226 12.118 1.00 93.88 411 ASN A C 1
ATOM 3298 O O . ASN A 1 411 ? 13.424 -7.204 12.372 1.00 93.88 411 ASN A O 1
ATOM 3302 N N . SER A 1 412 ? 11.373 -7.972 12.843 1.00 94.19 412 SER A N 1
ATOM 3303 C CA . SER A 1 412 ? 11.805 -8.870 13.929 1.00 94.19 412 SER A CA 1
ATOM 3304 C C . SER A 1 412 ? 12.330 -10.223 13.425 1.00 94.19 412 SER A C 1
ATOM 3306 O O . SER A 1 412 ? 12.970 -10.975 14.163 1.00 94.19 412 SER A O 1
ATOM 3308 N N . VAL A 1 413 ? 12.096 -10.526 12.146 1.00 96.38 413 VAL A N 1
ATOM 3309 C CA . VAL A 1 413 ? 12.516 -11.755 11.468 1.00 96.38 413 VAL A CA 1
ATOM 3310 C C . VAL A 1 413 ? 13.377 -11.433 10.240 1.00 96.38 413 VAL A C 1
ATOM 3312 O O . VAL A 1 413 ? 13.365 -10.308 9.742 1.00 96.38 413 VAL A O 1
ATOM 3315 N N . PRO A 1 414 ? 14.129 -12.406 9.683 1.00 97.19 414 PRO A N 1
ATOM 3316 C CA . PRO A 1 414 ? 14.884 -12.176 8.455 1.00 97.19 414 PRO A CA 1
ATOM 3317 C C . PRO A 1 414 ? 13.975 -11.706 7.303 1.00 97.19 414 PRO A C 1
ATOM 3319 O O . PRO A 1 414 ? 12.867 -12.238 7.170 1.00 97.19 414 PRO A O 1
ATOM 3322 N N . PRO A 1 415 ? 14.448 -10.835 6.387 1.00 97.38 415 PRO A N 1
ATOM 3323 C CA . PRO A 1 415 ? 13.628 -10.299 5.294 1.00 97.38 415 PRO A CA 1
ATOM 3324 C C . PRO A 1 415 ? 12.905 -11.362 4.453 1.00 97.38 415 PRO A C 1
ATOM 3326 O O . PRO A 1 415 ? 11.770 -11.156 4.044 1.00 97.38 415 PRO A O 1
ATOM 3329 N N . ARG A 1 416 ? 13.501 -12.551 4.266 1.00 97.06 416 ARG A N 1
ATOM 3330 C CA . ARG A 1 416 ? 12.861 -13.683 3.560 1.00 97.06 416 ARG A CA 1
ATOM 3331 C C . ARG A 1 416 ? 11.548 -14.169 4.192 1.00 97.06 416 ARG A C 1
ATOM 3333 O O . ARG A 1 416 ? 10.760 -14.821 3.511 1.00 97.06 416 ARG A O 1
ATOM 3340 N N . ALA A 1 417 ? 11.354 -13.917 5.485 1.00 97.75 417 ALA A N 1
ATOM 3341 C CA . ALA A 1 417 ? 10.181 -14.303 6.260 1.00 97.75 417 ALA A CA 1
ATOM 3342 C C . ALA A 1 417 ? 9.269 -13.099 6.541 1.00 97.75 417 ALA A C 1
ATOM 3344 O O . ALA A 1 417 ? 8.050 -13.256 6.491 1.00 97.75 417 ALA A O 1
ATOM 3345 N N . GLY A 1 418 ? 9.856 -11.919 6.771 1.00 97.94 418 GLY A N 1
ATOM 3346 C CA . GLY A 1 418 ? 9.155 -10.670 7.096 1.00 97.94 418 GLY A CA 1
ATOM 3347 C C . GLY A 1 418 ? 8.782 -9.790 5.901 1.00 97.94 418 GLY A C 1
ATOM 3348 O O . GLY A 1 418 ? 8.267 -8.692 6.090 1.00 97.94 418 GLY A O 1
ATOM 3349 N N . PHE A 1 419 ? 9.050 -10.230 4.668 1.00 98.56 419 PHE A N 1
ATOM 3350 C CA . PHE A 1 419 ? 8.760 -9.464 3.453 1.00 98.56 419 PHE A CA 1
ATOM 3351 C C . PHE A 1 419 ? 7.294 -9.011 3.359 1.00 98.56 419 PHE A C 1
ATOM 3353 O O . PHE A 1 419 ? 6.373 -9.756 3.708 1.00 98.56 419 PHE A O 1
ATOM 3360 N N . SER A 1 420 ? 7.097 -7.810 2.810 1.00 98.81 420 SER A N 1
ATOM 3361 C CA . SER A 1 420 ? 5.781 -7.206 2.567 1.00 98.81 420 SER A CA 1
ATOM 3362 C C . SER A 1 420 ? 5.222 -7.513 1.173 1.00 98.81 420 SER A C 1
ATOM 3364 O O . SER A 1 420 ? 4.008 -7.575 0.988 1.00 98.81 420 SER A O 1
ATOM 3366 N N . HIS A 1 421 ? 6.092 -7.731 0.180 1.00 98.88 421 HIS A N 1
ATOM 3367 C CA . HIS A 1 421 ? 5.696 -7.893 -1.220 1.00 98.88 421 HIS A CA 1
ATOM 3368 C C . HIS A 1 421 ? 6.418 -9.039 -1.926 1.00 98.88 421 HIS A C 1
ATOM 3370 O O . HIS A 1 421 ? 7.560 -9.377 -1.617 1.00 98.88 421 HIS A O 1
ATOM 3376 N N . ARG A 1 422 ? 5.754 -9.593 -2.939 1.00 98.69 422 ARG A N 1
ATOM 3377 C CA . ARG A 1 422 ? 6.335 -10.545 -3.887 1.00 98.69 422 ARG A CA 1
ATOM 3378 C C . ARG A 1 422 ? 6.293 -9.980 -5.302 1.00 98.69 422 ARG A C 1
ATOM 3380 O O . ARG A 1 422 ? 5.357 -9.267 -5.655 1.00 98.69 422 ARG A O 1
ATOM 3387 N N . LEU A 1 423 ? 7.287 -10.312 -6.115 1.00 98.88 423 LEU A N 1
ATOM 3388 C CA . LEU A 1 423 ? 7.331 -9.934 -7.522 1.00 98.88 423 LEU A CA 1
ATOM 3389 C C . LEU A 1 423 ? 6.177 -10.608 -8.279 1.00 98.88 423 LEU A C 1
ATOM 3391 O O . LEU A 1 423 ? 6.039 -11.831 -8.228 1.00 98.88 423 LEU A O 1
ATOM 3395 N N . SER A 1 424 ? 5.370 -9.817 -8.982 1.00 98.75 424 SER A N 1
ATOM 3396 C CA . SER A 1 424 ? 4.232 -10.289 -9.784 1.00 98.75 424 SER A CA 1
ATOM 3397 C C . SER A 1 424 ? 4.495 -10.238 -11.282 1.00 98.75 424 SER A C 1
ATOM 3399 O O . SER A 1 424 ? 4.004 -11.082 -12.026 1.00 98.75 424 SER A O 1
ATOM 3401 N N . HIS A 1 425 ? 5.277 -9.266 -11.749 1.00 98.88 425 HIS A N 1
ATOM 3402 C CA . HIS A 1 425 ? 5.541 -9.098 -13.172 1.00 98.88 425 HIS A CA 1
ATOM 3403 C C . HIS A 1 425 ? 6.818 -8.296 -13.427 1.00 98.88 425 HIS A C 1
ATOM 3405 O O . HIS A 1 425 ? 7.277 -7.539 -12.569 1.00 98.88 425 HIS A O 1
ATOM 3411 N N . VAL A 1 426 ? 7.373 -8.422 -14.632 1.00 98.88 426 VAL A N 1
ATOM 3412 C CA . VAL A 1 426 ? 8.475 -7.587 -15.118 1.00 98.88 426 VAL A CA 1
ATOM 3413 C C . VAL A 1 426 ? 8.143 -7.159 -16.542 1.00 98.88 426 VAL A C 1
ATOM 3415 O O . VAL A 1 426 ? 7.884 -7.988 -17.400 1.00 98.88 426 VAL A O 1
ATOM 3418 N N . THR A 1 427 ? 8.106 -5.859 -16.805 1.00 98.81 427 THR A N 1
ATOM 3419 C CA . THR A 1 427 ? 7.983 -5.339 -18.178 1.00 98.81 427 THR A CA 1
ATOM 3420 C C . THR A 1 427 ? 9.353 -4.886 -18.677 1.00 98.81 427 THR A C 1
ATOM 3422 O O . THR A 1 427 ? 10.336 -4.957 -17.941 1.00 98.81 427 THR A O 1
ATOM 3425 N N . MET A 1 428 ? 9.462 -4.408 -19.919 1.00 98.56 428 MET A N 1
ATOM 3426 C CA . MET A 1 428 ? 10.730 -3.906 -20.461 1.00 98.56 428 MET A CA 1
ATOM 3427 C C . MET A 1 428 ? 10.528 -2.616 -21.242 1.00 98.56 428 MET A C 1
ATOM 3429 O O . MET A 1 428 ? 10.129 -2.640 -22.409 1.00 98.56 428 MET A O 1
ATOM 3433 N N . LEU A 1 429 ? 10.927 -1.494 -20.646 1.00 98.25 429 LEU A N 1
ATOM 3434 C CA . LEU A 1 429 ? 11.024 -0.256 -21.396 1.00 98.25 429 LEU A CA 1
ATOM 3435 C C . LEU A 1 429 ? 12.238 -0.304 -22.327 1.00 98.25 429 LEU A C 1
ATOM 3437 O O . LEU A 1 429 ? 13.369 -0.572 -21.914 1.00 98.25 429 LEU A O 1
ATOM 3441 N N . SER A 1 430 ? 11.982 0.019 -23.591 1.00 96.81 430 SER A N 1
ATOM 3442 C CA . SER A 1 430 ? 12.992 0.132 -24.641 1.00 96.81 430 SER A CA 1
ATOM 3443 C C . SER A 1 430 ? 13.054 1.551 -25.207 1.00 96.81 430 SER A C 1
ATOM 3445 O O . SER A 1 430 ? 12.085 2.320 -25.138 1.00 96.81 430 SER A O 1
ATOM 3447 N N . GLN A 1 431 ? 14.189 1.918 -25.802 1.00 91.88 431 GLN A N 1
ATOM 3448 C CA . GLN A 1 431 ? 14.336 3.200 -26.493 1.00 91.88 431 GLN A CA 1
ATOM 3449 C C . GLN A 1 431 ? 13.298 3.352 -27.618 1.00 91.88 431 GLN A C 1
ATOM 3451 O O . GLN A 1 431 ? 12.811 2.364 -28.170 1.00 91.88 431 GLN A O 1
ATOM 3456 N N . ALA A 1 432 ? 12.937 4.592 -27.950 1.00 90.44 432 ALA A N 1
ATOM 3457 C CA . ALA A 1 432 ? 12.076 4.857 -29.100 1.00 90.44 432 ALA A CA 1
ATOM 3458 C C . ALA A 1 432 ? 12.802 4.520 -30.414 1.00 90.44 432 ALA A C 1
ATOM 3460 O O . ALA A 1 432 ? 14.035 4.557 -30.482 1.00 90.44 432 ALA A O 1
ATOM 3461 N N . ALA A 1 433 ? 12.040 4.227 -31.470 1.00 87.38 433 ALA A N 1
ATOM 3462 C CA . ALA A 1 433 ? 12.605 4.062 -32.804 1.00 87.38 433 ALA A CA 1
ATOM 3463 C C . ALA A 1 433 ? 13.383 5.329 -33.214 1.00 87.38 433 ALA A C 1
ATOM 3465 O O . ALA A 1 433 ? 12.908 6.445 -33.015 1.00 87.38 433 ALA A O 1
ATOM 3466 N N . GLY A 1 434 ? 14.590 5.151 -33.755 1.00 84.56 434 GLY A N 1
ATOM 3467 C CA . GLY A 1 434 ? 15.480 6.252 -34.145 1.00 84.56 434 GLY A CA 1
ATOM 3468 C C . GLY A 1 434 ? 16.381 6.802 -33.030 1.00 84.56 434 GLY A C 1
ATOM 3469 O O . GLY A 1 434 ? 17.250 7.622 -33.319 1.00 84.56 434 GLY A O 1
ATOM 3470 N N . ALA A 1 435 ? 16.242 6.347 -31.779 1.00 86.44 435 ALA A N 1
ATOM 3471 C CA . ALA A 1 435 ? 17.187 6.701 -30.720 1.00 86.44 435 ALA A CA 1
ATOM 3472 C C . ALA A 1 435 ? 18.576 6.078 -30.968 1.00 86.44 435 ALA A C 1
ATOM 3474 O O . ALA A 1 435 ? 18.696 4.918 -31.359 1.00 86.44 435 AL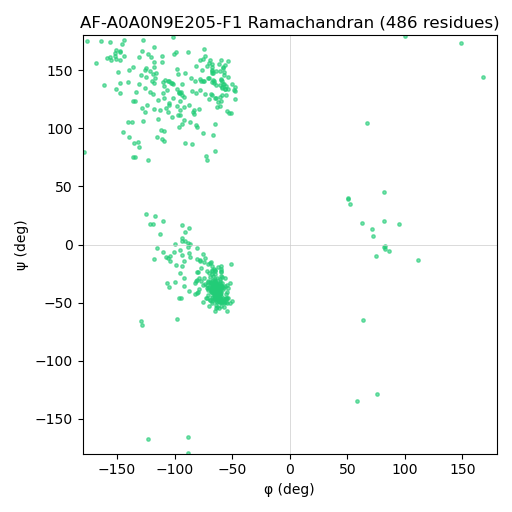A A O 1
ATOM 3475 N N . VAL A 1 436 ? 19.636 6.848 -30.700 1.00 89.69 436 VAL A N 1
ATOM 3476 C CA . VAL A 1 436 ? 21.047 6.461 -30.931 1.00 89.69 436 VAL A CA 1
ATOM 3477 C C . VAL A 1 436 ? 21.730 5.842 -29.700 1.00 89.69 436 VAL A C 1
ATOM 3479 O O . VAL A 1 436 ? 22.954 5.749 -29.633 1.00 89.69 436 VAL A O 1
ATOM 3482 N N . TYR A 1 437 ? 20.934 5.418 -28.722 1.00 92.81 437 TYR A N 1
ATOM 3483 C CA . TYR A 1 437 ? 21.359 4.742 -27.498 1.00 92.81 437 TYR A CA 1
ATOM 3484 C C . TYR A 1 437 ? 20.517 3.483 -27.277 1.00 92.81 437 TYR A C 1
ATOM 3486 O O . TYR A 1 437 ? 19.416 3.358 -27.820 1.00 92.81 437 TYR A O 1
ATOM 3494 N N . THR A 1 438 ? 21.010 2.571 -26.446 1.00 95.94 438 THR A N 1
ATOM 3495 C CA . THR A 1 438 ? 20.278 1.364 -26.053 1.00 95.94 438 THR A CA 1
ATOM 3496 C C . THR A 1 438 ? 19.751 1.522 -24.637 1.00 95.94 438 THR A C 1
ATOM 3498 O O . THR A 1 438 ? 20.520 1.697 -23.694 1.00 95.94 438 THR A O 1
ATOM 3501 N N . LEU A 1 439 ? 18.427 1.444 -24.498 1.00 97.81 439 LEU A N 1
ATOM 3502 C CA . LEU A 1 439 ? 17.727 1.462 -23.218 1.00 97.81 439 LEU A CA 1
ATOM 3503 C C . LEU A 1 439 ? 17.059 0.104 -23.006 1.00 97.81 439 LEU A C 1
ATOM 3505 O O . LEU A 1 439 ? 16.272 -0.339 -23.845 1.00 97.81 439 LEU A O 1
ATOM 3509 N N . ARG A 1 440 ? 17.361 -0.546 -21.884 1.00 98.44 440 ARG A N 1
ATOM 3510 C CA . ARG A 1 440 ? 16.672 -1.749 -21.402 1.00 98.44 440 ARG A CA 1
ATOM 3511 C C . ARG A 1 440 ? 16.417 -1.595 -19.918 1.00 98.44 440 ARG A C 1
ATOM 3513 O O . ARG A 1 440 ? 17.236 -1.982 -19.092 1.00 98.44 440 ARG A O 1
ATOM 3520 N N . ALA A 1 441 ? 15.288 -0.974 -19.612 1.00 98.50 441 ALA A N 1
ATOM 3521 C CA . ALA A 1 441 ? 14.899 -0.621 -18.259 1.00 98.50 441 ALA A CA 1
ATOM 3522 C C . ALA A 1 441 ? 13.701 -1.478 -17.829 1.00 98.50 441 ALA A C 1
ATOM 3524 O O . ALA A 1 441 ? 12.556 -1.092 -18.095 1.00 98.50 441 ALA A O 1
ATOM 3525 N N . PRO A 1 442 ? 13.932 -2.653 -17.215 1.00 98.69 442 PRO A N 1
ATOM 3526 C CA . PRO A 1 442 ? 12.838 -3.473 -16.729 1.00 98.69 442 PRO A CA 1
ATOM 3527 C C . PRO A 1 442 ? 12.122 -2.794 -15.558 1.00 98.69 442 PRO A C 1
ATOM 3529 O O . PRO A 1 442 ? 12.761 -2.390 -14.585 1.00 98.69 442 PRO A O 1
ATOM 3532 N N . THR A 1 443 ? 10.795 -2.681 -15.651 1.00 98.88 443 THR A N 1
ATOM 3533 C CA . THR A 1 443 ? 9.955 -2.238 -14.530 1.00 98.88 443 THR A CA 1
ATOM 3534 C C . THR A 1 443 ? 9.429 -3.473 -13.811 1.00 98.88 443 THR A C 1
ATOM 3536 O O . THR A 1 443 ? 8.672 -4.254 -14.392 1.00 98.88 443 THR A O 1
ATOM 3539 N N . PHE A 1 444 ? 9.829 -3.637 -12.555 1.00 98.94 444 PHE A N 1
ATOM 3540 C CA . PHE A 1 444 ? 9.388 -4.706 -11.666 1.00 98.94 444 PHE A CA 1
ATOM 3541 C C . PHE A 1 444 ? 8.073 -4.299 -10.999 1.00 98.94 444 PHE A C 1
ATOM 3543 O O . PHE A 1 444 ? 7.958 -3.180 -10.500 1.00 98.94 444 PHE A O 1
ATOM 3550 N N . SER A 1 445 ? 7.091 -5.198 -11.005 1.00 98.94 445 SER A N 1
ATOM 3551 C CA . SER A 1 445 ? 5.783 -5.020 -10.362 1.00 98.94 445 SER A CA 1
ATOM 3552 C C . SER A 1 445 ? 5.717 -5.880 -9.106 1.00 98.94 445 SER A C 1
ATOM 3554 O O . SER A 1 445 ? 6.105 -7.049 -9.131 1.00 98.94 445 SER A O 1
ATOM 3556 N N . TRP A 1 446 ? 5.255 -5.292 -8.008 1.00 98.94 446 TRP A N 1
ATOM 3557 C CA . TRP A 1 446 ? 5.298 -5.884 -6.678 1.00 98.94 446 TRP A CA 1
ATOM 3558 C C . TRP A 1 446 ? 3.903 -5.951 -6.078 1.00 98.94 446 TRP A C 1
ATOM 3560 O O . TRP A 1 446 ? 3.249 -4.932 -5.848 1.00 98.94 446 TRP A O 1
ATOM 3570 N N . GLN A 1 447 ? 3.480 -7.169 -5.776 1.00 98.81 447 GLN A N 1
ATOM 3571 C CA . GLN A 1 447 ? 2.191 -7.488 -5.191 1.00 98.81 447 GLN A CA 1
ATOM 3572 C C . GLN A 1 447 ? 2.317 -7.590 -3.675 1.00 98.81 447 GLN A C 1
ATOM 3574 O O . GLN A 1 447 ? 3.197 -8.298 -3.177 1.00 98.81 447 GLN A O 1
ATOM 3579 N N . HIS A 1 448 ? 1.429 -6.925 -2.933 1.00 98.88 448 HIS A N 1
ATOM 3580 C CA . HIS A 1 448 ? 1.384 -7.075 -1.478 1.00 98.88 448 HIS A CA 1
ATOM 3581 C C . HIS A 1 448 ? 1.135 -8.543 -1.095 1.00 98.88 448 HIS A C 1
ATOM 3583 O O . HIS A 1 448 ? 0.337 -9.244 -1.725 1.00 98.88 448 HIS A O 1
ATOM 3589 N N . ARG A 1 449 ? 1.805 -9.025 -0.046 1.00 98.44 449 ARG A N 1
ATOM 3590 C CA . ARG A 1 449 ? 1.784 -10.436 0.364 1.00 98.44 449 ARG A CA 1
ATOM 3591 C C . ARG A 1 449 ? 0.380 -10.951 0.691 1.00 98.44 449 ARG A C 1
ATOM 3593 O O . ARG A 1 449 ? 0.095 -12.114 0.411 1.00 98.44 449 ARG A O 1
ATOM 3600 N N . SER A 1 450 ? -0.491 -10.091 1.223 1.00 98.62 450 SER A N 1
ATOM 3601 C CA . SER A 1 450 ? -1.878 -10.446 1.574 1.00 98.62 450 SER A CA 1
ATOM 3602 C C . SER A 1 450 ? -2.743 -10.875 0.387 1.00 98.62 450 SER A C 1
ATOM 3604 O O . SER A 1 450 ? -3.745 -11.557 0.592 1.00 98.62 450 SER A O 1
ATOM 3606 N N . ALA A 1 451 ? -2.362 -10.544 -0.851 1.00 98.44 451 ALA A N 1
ATOM 3607 C CA . ALA A 1 451 ? -2.947 -11.153 -2.040 1.00 98.44 451 ALA A CA 1
ATOM 3608 C C . ALA A 1 451 ? -2.431 -12.594 -2.179 1.00 98.44 451 ALA A C 1
ATOM 3610 O O . ALA A 1 451 ? -1.521 -12.873 -2.954 1.00 98.44 451 ALA A O 1
ATOM 3611 N N . GLU A 1 452 ? -2.956 -13.510 -1.369 1.00 98.00 452 GLU A N 1
ATOM 3612 C CA . GLU A 1 452 ? -2.505 -14.904 -1.306 1.00 98.00 452 GLU A CA 1
ATOM 3613 C C . GLU A 1 452 ? -2.608 -15.622 -2.659 1.00 98.00 452 GLU A C 1
ATOM 3615 O O . GLU A 1 452 ? -3.492 -15.321 -3.466 1.00 98.00 452 GLU A O 1
ATOM 3620 N N . PHE A 1 453 ? -1.752 -16.620 -2.901 1.00 98.31 453 PHE A N 1
ATOM 3621 C CA . PHE A 1 453 ? -1.814 -17.403 -4.142 1.00 98.31 453 PHE A CA 1
ATOM 3622 C C . PHE A 1 453 ? -3.153 -18.121 -4.315 1.00 98.31 453 PHE A C 1
ATOM 3624 O O . PHE A 1 453 ? -3.604 -18.293 -5.441 1.00 98.31 453 PHE A O 1
ATOM 3631 N N . ASN A 1 454 ? -3.816 -18.498 -3.222 1.00 98.38 454 ASN A N 1
ATOM 3632 C CA . ASN A 1 454 ? -5.088 -19.210 -3.232 1.00 98.38 454 ASN A CA 1
ATOM 3633 C C . ASN A 1 454 ? -6.188 -18.376 -2.562 1.00 98.38 454 ASN A C 1
ATOM 3635 O O . ASN A 1 454 ? -5.933 -17.572 -1.666 1.00 98.38 454 ASN A O 1
ATOM 3639 N N . ASN A 1 455 ? -7.439 -18.606 -2.963 1.00 98.19 455 ASN A N 1
ATOM 3640 C CA . ASN A 1 455 ? -8.612 -18.071 -2.272 1.00 98.19 455 ASN A CA 1
ATOM 3641 C C . ASN A 1 455 ? -9.073 -19.098 -1.228 1.00 98.19 455 ASN A C 1
ATOM 3643 O O . ASN A 1 455 ? -9.869 -19.985 -1.527 1.00 98.19 455 ASN A O 1
ATOM 3647 N N . ILE A 1 456 ? -8.505 -19.018 -0.024 1.00 97.56 456 ILE A N 1
ATOM 3648 C CA . ILE A 1 456 ? -8.786 -19.942 1.083 1.00 97.56 456 ILE A CA 1
ATOM 3649 C C . ILE A 1 456 ? -9.895 -19.349 1.953 1.00 97.56 456 ILE A C 1
ATOM 3651 O O . ILE A 1 456 ? -9.778 -18.206 2.387 1.00 97.56 456 ILE A O 1
ATOM 3655 N N . ILE A 1 457 ? -10.940 -20.133 2.230 1.00 97.25 457 ILE A N 1
ATOM 3656 C CA . ILE A 1 457 ? -12.057 -19.744 3.104 1.00 97.25 457 ILE A CA 1
ATOM 3657 C C . ILE A 1 457 ? -11.977 -20.553 4.410 1.00 97.25 457 ILE A C 1
ATOM 3659 O O . ILE A 1 457 ? -12.509 -21.663 4.480 1.00 97.25 457 ILE A O 1
ATOM 3663 N N . PRO A 1 458 ? -11.263 -20.056 5.433 1.00 95.69 458 PRO A N 1
ATOM 3664 C CA . PRO A 1 458 ? -11.221 -20.691 6.746 1.00 95.69 458 PRO A CA 1
ATOM 3665 C C . PRO A 1 458 ? -12.527 -20.480 7.529 1.00 95.69 458 PRO A C 1
ATOM 3667 O O . PRO A 1 458 ? -13.299 -19.560 7.267 1.00 95.69 458 PRO A O 1
ATOM 3670 N N . SER A 1 459 ? -12.748 -21.306 8.552 1.00 91.00 459 SER A N 1
ATOM 3671 C CA . SER A 1 459 ? -13.793 -21.079 9.555 1.00 91.00 459 SER A CA 1
ATOM 3672 C C . SER A 1 459 ? -13.377 -19.975 10.545 1.00 91.00 459 SER A C 1
ATOM 3674 O O . SER A 1 459 ? -12.191 -19.833 10.839 1.00 91.00 459 SER A O 1
ATOM 3676 N N . SER A 1 460 ? -14.344 -19.230 11.095 1.00 95.12 460 SER A N 1
ATOM 3677 C CA . SER A 1 460 ? -14.168 -18.232 12.180 1.00 95.12 460 SER A CA 1
ATOM 3678 C C . SER A 1 460 ? -13.668 -16.830 11.798 1.00 95.12 460 SER A C 1
ATOM 3680 O O . SER A 1 460 ? -13.186 -16.096 12.658 1.00 95.12 460 SER A O 1
ATOM 3682 N N . GLN A 1 461 ? -13.800 -16.416 10.538 1.00 97.00 461 GLN A N 1
ATOM 3683 C CA . GLN A 1 461 ? -13.542 -15.031 10.125 1.00 97.00 461 GLN A CA 1
ATOM 3684 C C . GLN A 1 461 ? -14.377 -14.652 8.900 1.00 97.00 461 GLN A C 1
ATOM 3686 O O . GLN A 1 461 ? -14.856 -15.522 8.174 1.00 97.00 461 GLN A O 1
ATOM 3691 N N . ILE A 1 462 ? -14.520 -13.353 8.651 1.00 98.50 462 ILE A N 1
ATOM 3692 C CA . ILE A 1 462 ? -15.056 -12.831 7.393 1.00 98.50 462 ILE A CA 1
ATOM 3693 C C . ILE A 1 462 ? -13.891 -12.707 6.408 1.00 98.50 462 ILE A C 1
ATOM 3695 O O . ILE A 1 462 ? -13.048 -11.820 6.530 1.00 98.50 462 ILE A O 1
ATOM 3699 N N . THR A 1 463 ? -13.823 -13.613 5.435 1.00 98.44 463 THR A N 1
ATOM 3700 C CA . THR A 1 463 ? -12.803 -13.571 4.380 1.00 98.44 463 THR A CA 1
ATOM 3701 C C . THR A 1 463 ? -13.279 -12.710 3.218 1.00 98.44 463 THR A C 1
ATOM 3703 O O . THR A 1 463 ? -14.279 -13.031 2.576 1.00 98.44 463 THR A O 1
ATOM 3706 N N . GLN A 1 464 ? -12.546 -11.640 2.909 1.00 98.56 464 GLN A N 1
ATOM 3707 C CA . GLN A 1 464 ? -12.813 -10.810 1.737 1.00 98.56 464 GLN A CA 1
ATOM 3708 C C . GLN A 1 464 ? -11.932 -11.271 0.568 1.00 98.56 464 GLN A C 1
ATOM 3710 O O . GLN A 1 464 ? -10.706 -11.304 0.676 1.00 98.56 464 GLN A O 1
ATOM 3715 N N . ILE A 1 465 ? -12.556 -11.624 -0.559 1.00 98.62 465 ILE A N 1
ATOM 3716 C CA . ILE A 1 465 ? -11.864 -12.006 -1.798 1.00 98.62 465 ILE A CA 1
ATOM 3717 C C . ILE A 1 465 ? -12.179 -10.957 -2.873 1.00 98.62 465 ILE A C 1
ATOM 3719 O O . ILE A 1 465 ? -13.312 -10.922 -3.360 1.00 98.62 465 ILE A O 1
ATOM 3723 N N . PRO A 1 466 ? -11.213 -10.100 -3.258 1.00 98.50 466 PRO A N 1
ATOM 3724 C CA . PRO A 1 466 ? -11.395 -9.173 -4.371 1.00 98.50 466 PRO A CA 1
ATOM 3725 C C . PRO A 1 466 ? -11.698 -9.912 -5.680 1.00 98.50 466 PRO A C 1
ATOM 3727 O O . PRO A 1 466 ? -11.095 -10.944 -5.974 1.00 98.50 466 PRO A O 1
ATOM 3730 N N . LEU A 1 467 ? -12.599 -9.369 -6.506 1.00 98.44 467 LEU A N 1
ATOM 3731 C CA . LEU A 1 467 ? -12.987 -9.997 -7.781 1.00 98.44 467 LEU A CA 1
ATOM 3732 C C . LEU A 1 467 ? -11.837 -10.074 -8.794 1.00 98.44 467 LEU A C 1
ATOM 3734 O O . LEU A 1 467 ? -11.851 -10.943 -9.665 1.00 98.44 467 LEU A O 1
ATOM 3738 N N . THR A 1 468 ? -10.814 -9.229 -8.653 1.00 98.44 468 THR A N 1
ATOM 3739 C CA . THR A 1 468 ? -9.554 -9.322 -9.406 1.00 98.44 468 THR A CA 1
ATOM 3740 C C . THR A 1 468 ? -8.829 -10.649 -9.177 1.00 98.44 468 THR A C 1
ATOM 3742 O O . THR A 1 468 ? -8.027 -11.037 -10.016 1.00 98.44 468 THR A O 1
ATOM 3745 N N . LYS A 1 469 ? -9.146 -11.396 -8.110 1.00 98.62 469 LYS A N 1
ATOM 3746 C CA . LYS A 1 469 ? -8.615 -12.743 -7.840 1.00 98.62 469 LYS A CA 1
ATOM 3747 C C . LYS A 1 469 ? -9.418 -13.882 -8.481 1.00 98.62 469 LYS A C 1
ATOM 3749 O O . LYS A 1 469 ? -9.268 -15.039 -8.079 1.00 98.62 469 LYS A O 1
ATOM 3754 N N . SER A 1 470 ? -10.305 -13.569 -9.423 1.00 97.75 470 SER A N 1
ATOM 3755 C CA . SER A 1 470 ? -11.037 -14.570 -10.205 1.00 97.75 470 SER A CA 1
ATOM 3756 C C . SER A 1 470 ? -10.115 -15.273 -11.204 1.00 97.75 470 SER A C 1
ATOM 3758 O O . SER A 1 470 ? -9.136 -14.699 -11.667 1.00 97.75 470 SER A O 1
ATOM 3760 N N . THR A 1 471 ? -10.452 -16.506 -11.586 1.00 96.62 471 THR A N 1
ATOM 3761 C CA . THR A 1 471 ? -9.697 -17.272 -12.596 1.00 96.62 471 THR A CA 1
ATOM 3762 C C . THR A 1 471 ? -9.895 -16.737 -14.015 1.00 96.62 471 THR A C 1
ATOM 3764 O O . THR A 1 471 ? -8.979 -16.777 -14.830 1.00 96.62 471 THR A O 1
ATOM 3767 N N . ASN A 1 472 ? -11.107 -16.286 -14.340 1.00 95.50 472 ASN A N 1
ATOM 3768 C CA . ASN A 1 472 ? -11.480 -15.782 -15.659 1.00 95.50 472 ASN A CA 1
ATOM 3769 C C . ASN A 1 472 ? -12.599 -14.736 -15.542 1.00 95.50 472 ASN A C 1
ATOM 3771 O O . ASN A 1 472 ? -13.202 -14.573 -14.481 1.00 95.50 472 ASN A O 1
ATOM 3775 N N . LEU A 1 473 ? -12.848 -14.021 -16.641 1.00 96.25 473 LEU A N 1
ATOM 3776 C CA . LEU A 1 473 ? -13.922 -13.041 -16.765 1.00 96.25 473 LEU A CA 1
ATOM 3777 C C . LEU A 1 473 ? -15.025 -13.569 -17.682 1.00 96.25 473 LEU A C 1
ATOM 3779 O O . LEU A 1 473 ? -14.749 -14.161 -18.726 1.00 96.25 473 LEU A O 1
ATOM 3783 N N . GLY A 1 474 ? -16.279 -13.289 -17.325 1.00 95.75 474 GLY A N 1
ATOM 3784 C CA . GLY A 1 474 ? -17.408 -13.476 -18.232 1.00 95.75 474 GLY A CA 1
ATOM 3785 C C . GLY A 1 474 ? -17.349 -12.499 -19.411 1.00 95.75 474 GLY A C 1
ATOM 3786 O O . GLY A 1 474 ? -16.811 -11.395 -19.295 1.00 95.75 474 GLY A O 1
ATOM 3787 N N . SER A 1 475 ? -17.931 -12.888 -20.549 1.00 94.81 475 SER A N 1
ATOM 3788 C CA . SER A 1 475 ? -17.988 -12.038 -21.747 1.00 94.81 475 SER A CA 1
ATOM 3789 C C . SER A 1 475 ? -18.595 -10.664 -21.435 1.00 94.81 475 SER A C 1
ATOM 3791 O O . SER A 1 475 ? -19.610 -10.573 -20.748 1.00 94.81 475 SER A O 1
ATOM 3793 N N . GLY A 1 476 ? -17.956 -9.595 -21.918 1.00 94.81 476 GLY A N 1
ATOM 3794 C CA . GLY A 1 476 ? -18.360 -8.208 -21.654 1.00 94.81 476 GLY A CA 1
ATOM 3795 C C . GLY A 1 476 ? -17.862 -7.624 -20.326 1.00 94.81 476 GLY A C 1
ATOM 3796 O O . GLY A 1 476 ? -18.115 -6.452 -20.060 1.00 94.81 476 GLY A O 1
ATOM 3797 N N . THR A 1 477 ? -17.140 -8.398 -19.508 1.00 97.06 477 THR A N 1
ATOM 3798 C CA . THR A 1 477 ? -16.529 -7.907 -18.262 1.00 97.06 477 THR A CA 1
ATOM 3799 C C . THR A 1 477 ? -15.092 -7.455 -18.513 1.00 97.06 477 THR A C 1
ATOM 3801 O O . THR A 1 477 ? -14.329 -8.157 -19.174 1.00 97.06 477 THR A O 1
ATOM 3804 N N . SER A 1 478 ? -14.707 -6.323 -17.926 1.00 96.62 478 SER A N 1
ATOM 3805 C CA . SER A 1 478 ? -13.343 -5.787 -17.981 1.00 96.62 478 SER A CA 1
ATOM 3806 C C . SER A 1 478 ? -12.849 -5.463 -16.579 1.00 96.62 478 SER A C 1
ATOM 3808 O O . SER A 1 478 ? -13.623 -5.000 -15.740 1.00 96.62 478 SER A O 1
ATOM 3810 N N . VAL A 1 479 ? -11.552 -5.653 -16.333 1.00 98.06 479 VAL A N 1
ATOM 3811 C CA . VAL A 1 479 ? -10.910 -5.079 -15.145 1.00 98.06 479 VAL A CA 1
ATOM 3812 C C . VAL A 1 479 ? -10.650 -3.601 -15.412 1.00 98.06 479 VAL A C 1
ATOM 3814 O O . VAL A 1 479 ? -10.160 -3.232 -16.478 1.00 98.06 479 VAL A O 1
ATOM 3817 N N . VAL A 1 480 ? -11.003 -2.750 -14.454 1.00 98.25 480 VAL A N 1
ATOM 3818 C CA . VAL A 1 480 ? -10.807 -1.299 -14.525 1.00 98.25 480 VAL A CA 1
ATOM 3819 C C . VAL A 1 480 ? -9.919 -0.837 -13.380 1.00 98.25 480 VAL A C 1
ATOM 3821 O O . VAL A 1 480 ? -9.755 -1.541 -12.387 1.00 98.25 480 VAL A O 1
ATOM 3824 N N . LYS A 1 481 ? -9.338 0.355 -13.520 1.00 98.00 481 LYS A N 1
ATOM 3825 C CA . LYS A 1 481 ? -8.522 0.963 -12.469 1.00 98.00 481 LYS A CA 1
ATOM 3826 C C . LYS A 1 481 ? -9.391 1.245 -11.237 1.00 98.00 481 LYS A C 1
ATOM 3828 O O . LYS A 1 481 ? -10.407 1.930 -11.358 1.00 98.00 481 LYS A O 1
ATOM 3833 N N . GLY A 1 482 ? -8.979 0.742 -10.073 1.00 97.69 482 GLY A N 1
ATOM 3834 C CA . GLY A 1 482 ? -9.634 1.038 -8.801 1.00 97.69 482 GLY A CA 1
ATOM 3835 C C . GLY A 1 482 ? -9.587 2.536 -8.448 1.00 97.69 482 GLY A C 1
ATOM 3836 O O . GLY A 1 482 ? -8.696 3.258 -8.905 1.00 97.69 482 GLY A O 1
ATOM 3837 N N . PRO A 1 483 ? -10.526 3.029 -7.620 1.00 97.75 483 PRO A N 1
ATOM 3838 C CA . PRO A 1 483 ? -10.629 4.450 -7.280 1.00 97.75 483 PRO A CA 1
ATOM 3839 C C . PRO A 1 483 ? -9.565 4.935 -6.281 1.00 97.75 483 PRO A C 1
ATOM 3841 O O . PRO A 1 483 ? -9.468 6.135 -6.045 1.00 97.75 483 PRO A O 1
ATOM 3844 N N . GLY A 1 484 ? -8.778 4.026 -5.692 1.00 95.81 484 GLY A N 1
ATOM 3845 C CA . GLY A 1 484 ? -7.698 4.338 -4.745 1.00 95.81 484 GLY A CA 1
ATOM 3846 C C . GLY A 1 484 ? -7.954 3.899 -3.299 1.00 95.81 484 GLY A C 1
ATOM 3847 O O . GLY A 1 484 ? -7.011 3.838 -2.524 1.00 95.81 484 GLY A O 1
ATOM 3848 N N . PHE A 1 485 ? -9.189 3.532 -2.941 1.00 98.00 485 PHE A N 1
ATOM 3849 C CA . PHE A 1 485 ? -9.568 3.085 -1.586 1.00 98.00 485 PHE A CA 1
ATOM 3850 C C . PHE A 1 485 ? -9.968 1.602 -1.496 1.00 98.00 485 PHE A C 1
ATOM 3852 O O . PHE A 1 485 ? -10.506 1.162 -0.489 1.00 98.00 485 PHE A O 1
ATOM 3859 N N . THR A 1 486 ? -9.772 0.819 -2.556 1.00 98.19 486 THR A N 1
ATOM 3860 C CA . THR A 1 486 ? -10.184 -0.598 -2.629 1.00 98.19 486 THR A CA 1
ATOM 3861 C C . THR A 1 486 ? -9.038 -1.576 -2.382 1.00 98.19 486 THR A C 1
ATOM 3863 O O . THR A 1 486 ? -9.264 -2.781 -2.325 1.00 98.19 486 THR A O 1
ATOM 3866 N N . GLY A 1 487 ? -7.804 -1.074 -2.269 1.00 97.88 487 GLY A N 1
ATOM 3867 C CA . GLY A 1 487 ? -6.600 -1.897 -2.151 1.00 97.88 487 GLY A CA 1
ATOM 3868 C C . GLY A 1 487 ? -6.189 -2.607 -3.447 1.00 97.88 487 GLY A C 1
ATOM 3869 O O . GLY A 1 487 ? -5.277 -3.433 -3.409 1.00 97.88 487 GLY A O 1
ATOM 3870 N N . GLY A 1 488 ? -6.837 -2.308 -4.581 1.00 96.44 488 GLY A N 1
ATOM 3871 C CA . GLY A 1 488 ? -6.633 -2.961 -5.879 1.00 96.44 488 GLY A CA 1
ATOM 3872 C C . GLY A 1 488 ? -7.571 -2.474 -6.968 1.00 96.44 488 GLY A C 1
ATOM 3873 O O . GLY A 1 488 ? -8.641 -1.916 -6.620 1.00 96.44 488 GLY A O 1
#

Solvent-accessible surface area (backbone atoms only — not comparable to full-atom values): 26337 Å² total; per-residue (Å²): 135,91,81,83,91,79,89,88,77,76,76,80,78,70,80,87,67,71,73,62,31,100,85,71,49,45,58,56,43,48,29,33,32,48,44,50,46,56,41,73,51,40,38,94,54,55,72,41,50,46,47,48,26,73,68,47,39,64,73,52,54,69,65,50,53,47,39,50,33,48,55,38,14,64,72,69,74,47,76,64,56,67,68,60,45,52,51,36,43,54,45,52,47,53,49,20,58,50,46,47,53,38,38,51,47,46,46,55,20,71,76,42,60,81,40,66,66,43,21,48,49,48,54,52,40,48,50,54,52,55,51,50,46,66,64,42,50,59,54,33,51,39,87,97,38,39,55,38,28,37,44,64,32,44,54,55,48,54,51,47,42,48,57,31,32,47,39,54,73,44,22,63,71,41,64,50,54,72,67,60,35,53,50,40,40,53,50,32,60,52,44,44,51,54,53,42,54,51,51,43,51,37,49,53,53,46,48,60,69,45,54,48,53,24,36,53,27,35,42,50,27,46,47,50,52,40,53,44,36,47,43,34,28,54,56,43,34,49,42,71,62,46,42,50,88,84,39,75,53,39,40,34,66,42,36,65,39,70,42,69,50,35,66,42,64,71,73,41,96,66,67,50,78,70,34,16,66,60,58,61,66,52,50,83,71,64,59,63,46,58,40,50,43,34,40,39,37,14,23,25,67,58,98,87,48,56,28,49,38,19,35,35,40,31,32,22,29,35,55,64,73,50,74,74,46,70,55,74,74,32,66,42,85,31,79,71,42,82,70,47,78,44,69,61,48,82,75,26,39,52,39,44,24,32,22,66,40,77,45,81,75,94,76,78,78,37,98,92,41,53,37,37,41,22,33,49,18,31,27,40,34,37,17,33,82,85,62,88,58,83,59,48,66,46,86,36,72,37,82,50,49,44,50,84,82,53,46,38,31,34,83,91,48,61,59,49,55,15,48,36,38,26,56,44,48,72,41,47,42,61,55,62,92,88,56,67,45,50,40,31,34,46,38,39,30,31,30,34,54,62,46,52,66,52,94,76,83,69,87,92,51,48,75,52,77,63,76,50,58,37,74,75,75,61,92,94,62,77,62,67,82,51,89,53,53,63,27,66

Foldseek 3Di:
DDDDDDDDDDPPPPPDDQPQQPVRDALLLLLLLVLVCLQFPLADALVNLVVLLVSPLVPDDLSRLVSLLSLQCVLLVHHDDPVLSVLLSVLSNVLSVLSVQLSVLRVVCVVPLQDLVSLQVNVVSLVVNLVSLVVNLVSLCDPPCVQSSLLVSQSSLLVNLNSLLNCLQCVVSSPDDPVVSVVSLVVNVVSLVVNLCSNLVSLVVSLVSLADQKLVSLLSSLLSVQSCCSRPLSSNLSSVSSNCVVFVFAAHDFQFDKRKDWLLSNPDPDMGGRCNVVVVVLDDAFAQAKAWFKKWFAWADAPRQIFGQWIKTWIAAFPNPDDIDIDPIFGDRHDPDHIFMDGADALAFQKKQWAWDWADDDDDQDLRDATERGTSKMWTAAAHQPDGDDIGIDRDGHHRMPCSSQNFNDPVDPCSNRGQWHWRDWHWDFDDPPDSHTGTIIMTIIGGSSLDSHQDDDPRGHYDDDPSSDNDDDPPDDRHDDSSNNSD

Nearest PDB structures (foldseek):
  1ciy-assembly1_A  TM=9.993E-01  e=5.088E-70  Bacillus thuringiensis
  4arx-assembly4_D  TM=9.849E-01  e=3.365E-64  Bacillus thuringiensis serovar kurstaki
  4w8j-assembly1_A-2  TM=9.920E-01  e=6.474E-63  Bacillus thuringiensis serovar kurstaki str. HD73
  6dj4-assembly1_A  TM=9.841E-01  e=1.939E-62  Bacillus thuringiensis
  6wpc-assembly4_D  TM=9.870E-01  e=9.306E-58  Bacillus thuringiensis